Protein AF-A0A7J4JJ95-F1 (afdb_monomer)

pLDDT: mean 72.57, std 22.37, range [28.38, 97.62]

Secondary structure (DSSP, 8-state):
--HHHHHHHHHHHHHHHTT--HHHHHHHHHHTT--HHHHHHHHHHHTTPPP---PPP--PPPPPPPP-----------------------------PPPPPP----------S-----------------------------SHHHHHHHHHHHHHHHHHHHHHHHHHHHHHHHHHHHHHHHHHHHHHHHHHHHHHHHHHHHHHHHHHHHHHHHHHHHHHHHHHHHHHHHHHHHHHHHHHHHHHHHHHHHHHHHHHHHHHHHHHHHHHHHHHHHHHHHHHHHHHHHHHHHHHHHHHHHHHHHHHHHHHHHHHHHHHHHHHHHHHHHHHHHHHHHHHHHHHHHHHHHHHHHHHHHHHHHHHHHHHHHHHHHHHHHHHHHHHHHHHHHHHHHHHHHHHHHHHHHHHHHHHTT--

Solvent-accessible surface area (backbone atoms only — not comparable to full-atom values): 24490 Å² total; per-residue (Å²): 133,58,70,66,59,57,53,51,36,54,51,45,33,54,46,54,76,71,70,56,54,72,67,58,56,39,52,54,38,42,78,72,74,40,51,74,68,58,38,52,48,41,50,39,45,43,73,71,41,80,72,79,73,81,77,78,80,76,86,76,82,85,76,82,84,80,87,78,89,82,80,88,81,84,91,76,91,74,87,85,77,86,81,88,87,86,83,78,93,74,86,80,83,80,87,77,76,86,79,85,80,86,77,95,74,78,90,77,82,92,83,86,81,89,89,83,87,85,80,86,80,83,81,83,82,84,81,90,78,87,83,84,88,78,89,77,87,87,82,85,89,69,74,64,64,55,50,55,51,52,52,49,53,52,49,50,51,52,48,51,49,49,53,48,53,48,53,53,49,51,51,51,50,52,50,50,52,52,50,49,51,49,54,50,50,51,51,51,50,52,49,51,51,50,52,50,49,50,51,52,52,50,53,51,50,51,51,54,50,52,50,50,53,53,48,51,52,50,54,51,50,52,50,50,51,50,53,52,48,53,53,49,51,51,50,51,52,51,52,51,52,52,49,54,51,52,52,50,52,53,52,52,50,54,52,52,51,50,53,50,52,51,50,50,51,50,48,52,54,48,52,50,52,50,48,53,52,47,52,52,52,49,51,55,48,51,54,51,50,51,52,50,48,54,52,48,50,53,49,50,52,52,47,53,51,49,51,47,52,50,52,51,48,51,52,49,52,49,49,52,52,48,51,51,51,50,51,49,49,49,52,50,48,49,49,51,49,52,49,50,48,51,54,47,52,49,50,50,51,50,51,52,48,51,54,51,50,50,55,51,48,55,50,50,53,51,53,50,50,54,50,53,53,51,53,52,53,53,55,51,54,52,54,56,53,52,54,54,52,55,52,58,54,49,58,54,47,55,55,51,54,54,56,53,55,58,57,64,72,74,76,123

Radius of gyration: 108.71 Å; Cα contacts (8 Å, |Δi|>4): 52; chains: 1; bounding box: 197×114×321 Å

Organism: NCBI:txid3101447

Structure (mmCIF, N/CA/C/O backbone):
data_AF-A0A7J4JJ95-F1
#
_entry.id   AF-A0A7J4JJ95-F1
#
loop_
_atom_site.group_PDB
_atom_site.id
_atom_site.type_symbol
_atom_site.label_atom_id
_atom_site.label_alt_id
_atom_site.label_comp_id
_atom_site.label_asym_id
_atom_site.label_entity_id
_atom_site.label_seq_id
_atom_site.pdbx_PDB_ins_code
_atom_site.Cartn_x
_atom_site.Cartn_y
_atom_site.Cartn_z
_atom_site.occupancy
_atom_site.B_iso_or_equiv
_atom_site.auth_seq_id
_atom_site.auth_comp_id
_atom_site.auth_asym_id
_atom_site.auth_atom_id
_atom_site.pdbx_PDB_model_num
ATOM 1 N N . MET A 1 1 ? -57.901 -0.994 52.476 1.00 45.62 1 MET A N 1
ATOM 2 C CA . MET A 1 1 ? -58.375 -0.900 53.872 1.00 45.62 1 MET A CA 1
ATOM 3 C C . MET A 1 1 ? -57.198 -1.285 54.744 1.00 45.62 1 MET A C 1
ATOM 5 O O . MET A 1 1 ? -56.880 -2.464 54.835 1.00 45.62 1 MET A O 1
ATOM 9 N N . ASP A 1 2 ? -56.465 -0.287 55.227 1.00 52.44 2 ASP A N 1
ATOM 10 C CA . ASP A 1 2 ? -55.135 -0.470 55.806 1.00 52.44 2 ASP A CA 1
ATOM 11 C C . ASP A 1 2 ? -55.194 -1.348 57.055 1.00 52.44 2 ASP A C 1
ATOM 13 O O . ASP A 1 2 ? -55.915 -1.044 58.006 1.00 52.44 2 ASP A O 1
ATOM 17 N N . SER A 1 3 ? -54.403 -2.422 57.078 1.00 59.81 3 SER A N 1
ATOM 18 C CA . SER A 1 3 ? -54.246 -3.304 58.243 1.00 59.81 3 SER A CA 1
ATOM 19 C C . SER A 1 3 ? -53.938 -2.511 59.519 1.00 59.81 3 SER A C 1
ATOM 21 O O . SER A 1 3 ? -54.444 -2.833 60.591 1.00 59.81 3 SER A O 1
ATOM 23 N N . LYS A 1 4 ? -53.205 -1.398 59.385 1.00 65.69 4 LYS A N 1
ATOM 24 C CA . LYS A 1 4 ? -52.922 -0.436 60.458 1.00 65.69 4 LYS A CA 1
ATOM 25 C C . LYS A 1 4 ? -54.185 0.227 61.024 1.00 65.69 4 LYS A C 1
ATOM 27 O O . LYS A 1 4 ? -54.322 0.302 62.239 1.00 65.69 4 LYS A O 1
ATOM 32 N N . HIS A 1 5 ? -55.120 0.661 60.177 1.00 74.12 5 HIS A N 1
ATOM 33 C CA . HIS A 1 5 ? -56.368 1.297 60.616 1.00 74.12 5 HIS A CA 1
ATOM 34 C C . HIS A 1 5 ? -57.268 0.310 61.367 1.00 74.12 5 HIS A C 1
ATOM 36 O O . HIS A 1 5 ? -57.819 0.642 62.412 1.00 74.12 5 HIS A O 1
ATOM 42 N N . ALA A 1 6 ? -57.368 -0.930 60.879 1.00 74.75 6 ALA A N 1
ATOM 43 C CA . ALA A 1 6 ? -58.152 -1.977 61.534 1.00 74.75 6 ALA A CA 1
ATOM 44 C C . ALA A 1 6 ? -57.595 -2.345 62.923 1.00 74.75 6 ALA A C 1
ATOM 46 O O . ALA A 1 6 ? -58.360 -2.483 63.877 1.00 74.75 6 ALA A O 1
ATOM 47 N N . ILE A 1 7 ? -56.267 -2.442 63.055 1.00 74.62 7 ILE A N 1
ATOM 48 C CA . ILE A 1 7 ? -55.591 -2.738 64.329 1.00 74.62 7 ILE A CA 1
ATOM 49 C C . ILE A 1 7 ? -55.740 -1.576 65.319 1.00 74.62 7 ILE A C 1
ATOM 51 O O . ILE A 1 7 ? -56.001 -1.801 66.505 1.00 74.62 7 ILE A O 1
ATOM 55 N N . LEU A 1 8 ? -55.611 -0.333 64.843 1.00 75.62 8 LEU A N 1
ATOM 56 C CA . LEU A 1 8 ? -55.828 0.861 65.660 1.00 75.62 8 LEU A CA 1
ATOM 57 C C . LEU A 1 8 ? -57.277 0.935 66.152 1.00 75.62 8 LEU A C 1
ATOM 59 O O . LEU A 1 8 ? -57.501 1.134 67.342 1.00 75.62 8 LEU A O 1
ATOM 63 N N . LEU A 1 9 ? -58.256 0.693 65.278 1.00 80.88 9 LEU A N 1
ATOM 64 C CA . LEU A 1 9 ? -59.673 0.719 65.635 1.00 80.88 9 LEU A CA 1
ATOM 65 C C . LEU A 1 9 ? -60.038 -0.361 66.668 1.00 80.88 9 LEU A C 1
ATOM 67 O O . LEU A 1 9 ? -60.757 -0.072 67.622 1.00 80.88 9 LEU A O 1
ATOM 71 N N . ASP A 1 10 ? -59.531 -1.589 66.520 1.00 80.44 10 ASP A N 1
ATOM 72 C CA . ASP A 1 10 ? -59.764 -2.672 67.491 1.00 80.44 10 ASP A CA 1
ATOM 73 C C . ASP A 1 10 ? -59.097 -2.380 68.849 1.00 80.44 10 ASP A C 1
ATOM 75 O O . ASP A 1 10 ? -59.676 -2.618 69.911 1.00 80.44 10 ASP A O 1
ATOM 79 N N . SER A 1 11 ? -57.906 -1.773 68.829 1.00 76.31 11 SER A N 1
ATOM 80 C CA . SER A 1 11 ? -57.210 -1.332 70.045 1.00 76.31 11 SER A CA 1
ATOM 81 C C . SER A 1 11 ? -57.987 -0.226 70.763 1.00 76.31 11 SER A C 1
ATOM 83 O O . SER A 1 11 ? -58.219 -0.319 71.967 1.00 76.31 11 SER A O 1
ATOM 85 N N . VAL A 1 12 ? -58.474 0.781 70.032 1.00 80.12 12 VAL A N 1
ATOM 86 C CA . VAL A 1 12 ? -59.281 1.873 70.597 1.00 80.12 12 VAL A CA 1
ATOM 87 C C . VAL A 1 12 ? -60.612 1.351 71.150 1.00 80.12 12 VAL A C 1
ATOM 89 O O . VAL A 1 12 ? -60.996 1.737 72.253 1.00 80.12 12 VAL A O 1
ATOM 92 N N . LYS A 1 13 ? -61.280 0.406 70.473 1.00 81.75 13 LYS A N 1
ATOM 93 C CA . LYS A 1 13 ? -62.499 -0.254 70.986 1.00 81.75 13 LYS A CA 1
ATOM 94 C C . LYS A 1 13 ? -62.265 -0.967 72.319 1.00 81.75 13 LYS A C 1
ATOM 96 O O . LYS A 1 13 ? -63.083 -0.839 73.229 1.00 81.75 13 LYS A O 1
ATOM 101 N N . LYS A 1 14 ? -61.134 -1.665 72.468 1.00 78.38 14 LYS A N 1
ATOM 102 C CA . LYS A 1 14 ? -60.748 -2.317 73.732 1.00 78.38 14 LYS A CA 1
ATOM 103 C C . LYS A 1 14 ? -60.475 -1.302 74.844 1.00 78.38 14 LYS A C 1
ATOM 105 O O . LYS A 1 14 ? -60.932 -1.507 75.964 1.00 78.38 14 LYS A O 1
ATOM 110 N N . LEU A 1 15 ? -59.797 -0.191 74.542 1.00 75.81 15 LEU A N 1
ATOM 111 C CA . LEU A 1 15 ? -59.531 0.877 75.519 1.00 75.81 15 LEU A CA 1
ATOM 112 C C . LEU A 1 15 ? -60.822 1.564 75.992 1.00 75.81 15 LEU A C 1
ATOM 114 O O . LEU A 1 15 ? -60.985 1.817 77.186 1.00 75.81 15 LEU A O 1
ATOM 118 N N . VAL A 1 16 ? -61.771 1.790 75.079 1.00 80.25 16 VAL A N 1
ATOM 119 C CA . VAL A 1 16 ? -63.101 2.325 75.404 1.00 80.25 16 VAL A CA 1
ATOM 120 C C . VAL A 1 16 ? -63.902 1.343 76.268 1.00 80.25 16 VAL A C 1
ATOM 122 O O . VAL A 1 16 ? -64.511 1.760 77.252 1.00 80.25 16 VAL A O 1
ATOM 125 N N . GLY A 1 17 ? -63.871 0.041 75.958 1.00 73.81 17 GLY A N 1
ATOM 126 C CA . GLY A 1 17 ? -64.569 -0.997 76.731 1.00 73.81 17 GLY A CA 1
ATOM 127 C C . GLY A 1 17 ? -64.075 -1.157 78.175 1.00 73.81 17 GLY A C 1
ATOM 128 O O . GLY A 1 17 ? -64.812 -1.650 79.026 1.00 73.81 17 GLY A O 1
ATOM 129 N N . LEU A 1 18 ? -62.855 -0.701 78.472 1.00 72.00 18 LEU A N 1
ATOM 130 C CA . LEU A 1 18 ? -62.257 -0.718 79.810 1.00 72.00 18 LEU A CA 1
ATOM 131 C C . LEU A 1 18 ? -62.520 0.568 80.619 1.00 72.00 18 LEU A C 1
ATOM 133 O O . LEU A 1 18 ? -62.057 0.676 81.756 1.00 72.00 18 LEU A O 1
ATOM 137 N N . GLY A 1 19 ? -63.253 1.539 80.063 1.00 67.81 19 GLY A N 1
ATOM 138 C CA . GLY A 1 19 ? -63.616 2.780 80.755 1.00 67.81 19 GLY A CA 1
ATOM 139 C C . GLY A 1 19 ? -62.450 3.754 80.956 1.00 67.81 19 GLY A C 1
ATOM 140 O O . GLY A 1 19 ? -62.417 4.460 81.961 1.00 67.81 19 GLY A O 1
ATOM 141 N N . ILE A 1 20 ? -61.469 3.758 80.048 1.00 77.25 20 ILE A N 1
ATOM 142 C CA . ILE A 1 20 ? -60.386 4.758 80.013 1.00 77.25 20 ILE A CA 1
ATOM 143 C C . ILE A 1 20 ? -60.947 6.078 79.470 1.00 77.25 20 ILE A C 1
ATOM 145 O O . ILE A 1 20 ? -61.820 6.067 78.598 1.00 77.25 20 ILE A O 1
ATOM 149 N N . SER A 1 21 ? -60.468 7.213 79.986 1.00 80.62 21 SER A N 1
ATOM 150 C CA . SER A 1 21 ? -60.955 8.522 79.548 1.00 80.62 21 SER A CA 1
ATOM 151 C C . SER A 1 21 ? -60.531 8.838 78.108 1.00 80.62 21 SER A C 1
ATOM 153 O O . SER A 1 21 ? -59.442 8.476 77.660 1.00 80.62 21 SER A O 1
ATOM 155 N N . ASP A 1 22 ? -61.375 9.568 77.377 1.00 77.88 22 ASP A N 1
ATOM 156 C CA . ASP A 1 22 ? -61.102 9.934 75.979 1.00 77.88 22 ASP A CA 1
ATOM 157 C C . ASP A 1 22 ? -59.799 10.736 75.845 1.00 77.88 22 ASP A C 1
ATOM 159 O O . ASP A 1 22 ? -59.072 10.592 74.866 1.00 77.88 22 ASP A O 1
ATOM 163 N N . GLN A 1 23 ? -59.464 11.533 76.863 1.00 80.56 23 GLN A N 1
ATOM 164 C CA . GLN A 1 23 ? -58.230 12.317 76.915 1.00 80.56 23 GLN A CA 1
ATOM 165 C C . GLN A 1 23 ? -56.983 11.431 77.039 1.00 80.56 23 GLN A C 1
ATOM 167 O O . GLN A 1 23 ? -55.992 11.679 76.353 1.00 80.56 23 GLN A O 1
ATOM 172 N N . GLU A 1 24 ? -57.034 10.371 77.848 1.00 76.56 24 GLU A N 1
ATOM 173 C CA . GLU A 1 24 ? -55.931 9.410 77.981 1.00 76.56 24 GLU A CA 1
ATOM 174 C C . GLU A 1 24 ? -55.761 8.567 76.715 1.00 76.56 24 GLU A C 1
ATOM 176 O O . GLU A 1 24 ? -54.634 8.308 76.295 1.00 76.56 24 GLU A O 1
ATOM 181 N N . ILE A 1 25 ? -56.859 8.182 76.055 1.00 79.88 25 ILE A N 1
ATOM 182 C CA . ILE A 1 25 ? -56.782 7.440 74.789 1.00 79.88 25 ILE A CA 1
ATOM 183 C C . ILE A 1 25 ? -56.156 8.316 73.693 1.00 79.88 25 ILE A C 1
ATOM 185 O O . ILE A 1 25 ? -55.256 7.856 72.990 1.00 79.88 25 ILE A O 1
ATOM 189 N N . VAL A 1 26 ? -56.552 9.591 73.581 1.00 82.69 26 VAL A N 1
ATOM 190 C CA . VAL A 1 26 ? -55.940 10.542 72.633 1.00 82.69 26 VAL A CA 1
ATOM 191 C C . VAL A 1 26 ? -54.463 10.789 72.955 1.00 82.69 26 VAL A C 1
ATOM 193 O O . VAL A 1 26 ? -53.635 10.779 72.043 1.00 82.69 26 VAL A O 1
ATOM 196 N N . ALA A 1 27 ? -54.104 10.972 74.230 1.00 81.19 27 ALA A N 1
ATOM 197 C CA . ALA A 1 27 ? -52.715 11.171 74.642 1.00 81.19 27 ALA A CA 1
ATOM 198 C C . ALA A 1 27 ? -51.834 9.955 74.302 1.00 81.19 27 ALA A C 1
ATOM 200 O O . ALA A 1 27 ? -50.730 10.121 73.783 1.00 81.19 27 ALA A O 1
ATOM 201 N N . ASN A 1 28 ? -52.345 8.740 74.512 1.00 78.50 28 ASN A N 1
ATOM 202 C CA . ASN A 1 28 ? -51.647 7.501 74.170 1.00 78.50 28 ASN A CA 1
ATOM 203 C C . ASN A 1 28 ? -51.480 7.328 72.656 1.00 78.50 28 ASN A C 1
ATOM 205 O O . ASN A 1 28 ? -50.401 6.962 72.198 1.00 78.50 28 ASN A O 1
ATOM 209 N N . LEU A 1 29 ? -52.504 7.639 71.860 1.00 80.75 29 LEU A N 1
ATOM 210 C CA . LEU A 1 29 ? -52.406 7.597 70.397 1.00 80.75 29 LEU A CA 1
ATOM 211 C C . LEU A 1 29 ? -51.416 8.644 69.858 1.00 80.75 29 LEU A C 1
ATOM 213 O O . LEU A 1 29 ? -50.657 8.356 68.931 1.00 80.75 29 LEU A O 1
ATOM 217 N N . ARG A 1 30 ? -51.347 9.823 70.490 1.00 83.75 30 ARG A N 1
ATOM 218 C CA . ARG A 1 30 ? -50.373 10.873 70.158 1.00 83.75 30 ARG A CA 1
ATOM 219 C C . ARG A 1 30 ? -48.932 10.453 70.450 1.00 83.75 30 ARG A C 1
ATOM 221 O O . ARG A 1 30 ? -48.050 10.757 69.653 1.00 83.75 30 ARG A O 1
ATOM 228 N N . GLN A 1 31 ? -48.685 9.719 71.539 1.00 76.88 31 GLN A N 1
ATOM 229 C CA . GLN A 1 31 ? -47.360 9.148 71.836 1.00 76.88 31 GLN A CA 1
ATOM 230 C C . GLN A 1 31 ? -46.896 8.145 70.768 1.00 76.88 31 GLN A C 1
ATOM 232 O O . GLN A 1 31 ? -45.697 7.940 70.595 1.00 76.88 31 GLN A O 1
ATOM 237 N N . VAL A 1 32 ? -47.833 7.561 70.015 1.00 73.62 32 VAL A N 1
ATOM 238 C CA . VAL A 1 32 ? -47.560 6.646 68.896 1.00 73.62 32 VAL A CA 1
ATOM 239 C C . VAL A 1 32 ? -47.651 7.371 67.536 1.00 73.62 32 VAL A C 1
ATOM 241 O O . VAL A 1 32 ? -47.793 6.742 66.491 1.00 73.62 32 VAL A O 1
ATOM 244 N N . ASN A 1 33 ? -47.510 8.705 67.524 1.00 77.25 33 ASN A N 1
ATOM 245 C CA . ASN A 1 33 ? -47.505 9.564 66.330 1.00 77.25 33 ASN A CA 1
ATOM 246 C C . ASN A 1 33 ? -48.818 9.594 65.517 1.00 77.25 33 ASN A C 1
ATOM 248 O O . ASN A 1 33 ? -48.809 9.960 64.341 1.00 77.25 33 ASN A O 1
ATOM 252 N N . VAL A 1 34 ? -49.961 9.261 66.122 1.00 79.31 34 VAL A N 1
ATOM 253 C CA . VAL A 1 34 ? -51.279 9.501 65.509 1.00 79.31 34 VAL A CA 1
ATOM 254 C C . VAL A 1 34 ? -51.697 10.949 65.778 1.00 79.31 34 VAL A C 1
ATOM 256 O O . VAL A 1 34 ? -51.574 11.438 66.903 1.00 79.31 34 VAL A O 1
ATOM 259 N N . SER A 1 35 ? -52.178 11.652 64.747 1.00 81.94 35 SER A N 1
ATOM 260 C CA . SER A 1 35 ? -52.624 13.042 64.887 1.00 81.94 35 SER A CA 1
ATOM 261 C C . SER A 1 35 ? -53.819 13.140 65.846 1.00 81.94 35 SER A C 1
ATOM 263 O O . SER A 1 35 ? -54.626 12.217 65.953 1.00 81.94 35 SER A O 1
ATOM 265 N N . GLU A 1 36 ? -53.963 14.264 66.552 1.00 79.50 36 GLU A N 1
ATOM 266 C CA . GLU A 1 36 ? -55.062 14.443 67.513 1.00 79.50 36 GLU A CA 1
ATOM 267 C C . GLU A 1 36 ? -56.444 14.374 66.835 1.00 79.50 36 GLU A C 1
ATOM 269 O O . GLU A 1 36 ? -57.412 13.888 67.422 1.00 79.50 36 GLU A O 1
ATOM 274 N N . GLN A 1 37 ? -56.524 14.809 65.575 1.00 80.94 37 GLN A N 1
ATOM 275 C CA . GLN A 1 37 ? -57.734 14.738 64.757 1.00 80.94 37 GLN A CA 1
ATOM 276 C C . GLN A 1 37 ? -58.072 13.291 64.373 1.00 80.94 37 GLN A C 1
ATOM 278 O O . GLN A 1 37 ? -59.213 12.867 64.561 1.00 80.94 37 GLN A O 1
ATOM 283 N N . ASP A 1 38 ? -57.087 12.508 63.922 1.00 76.69 38 ASP A N 1
ATOM 284 C CA . ASP A 1 38 ? -57.299 11.097 63.575 1.00 76.69 38 ASP A CA 1
ATOM 285 C C . ASP A 1 38 ? -57.587 10.243 64.824 1.00 76.69 38 ASP A C 1
ATOM 287 O O . ASP A 1 38 ? -58.424 9.345 64.783 1.00 76.69 38 ASP A O 1
ATOM 291 N N . ALA A 1 39 ? -56.970 10.556 65.968 1.00 79.44 39 ALA A N 1
ATOM 292 C CA . ALA A 1 39 ? -57.237 9.888 67.242 1.00 79.44 39 ALA A CA 1
ATOM 293 C C . ALA A 1 39 ? -58.686 10.097 67.719 1.00 79.44 39 ALA A C 1
ATOM 295 O O . ALA A 1 39 ? -59.337 9.153 68.175 1.00 79.44 39 ALA A O 1
ATOM 296 N N . ARG A 1 40 ? -59.221 11.319 67.575 1.00 80.88 40 ARG A N 1
ATOM 297 C CA . ARG A 1 40 ? -60.630 11.628 67.879 1.00 80.88 40 ARG A CA 1
ATOM 298 C C . ARG A 1 40 ? -61.592 10.974 66.884 1.00 80.88 40 ARG A C 1
ATOM 300 O O . ARG A 1 40 ? -62.650 10.505 67.299 1.00 80.88 40 ARG A O 1
ATOM 307 N N . ALA A 1 41 ? -61.221 10.895 65.605 1.00 78.88 41 ALA A N 1
ATOM 308 C CA . ALA A 1 41 ? -62.008 10.194 64.590 1.00 78.88 41 ALA A CA 1
ATOM 309 C C . ALA A 1 41 ? -62.106 8.685 64.889 1.00 78.88 41 ALA A C 1
ATOM 311 O O . ALA A 1 41 ? -63.205 8.133 64.900 1.00 78.88 41 ALA A O 1
ATOM 312 N N . LEU A 1 42 ? -60.986 8.046 65.245 1.00 79.50 42 LEU A N 1
ATOM 313 C CA . LEU A 1 42 ? -60.940 6.634 65.644 1.00 79.50 42 LEU A CA 1
ATOM 314 C C . LEU A 1 42 ? -61.738 6.355 66.927 1.00 79.50 42 LEU A C 1
ATOM 316 O O . LEU A 1 42 ? -62.366 5.305 67.041 1.00 79.50 42 LEU A O 1
ATOM 320 N N . LEU A 1 43 ? -61.755 7.287 67.886 1.00 81.00 43 LEU A N 1
ATOM 321 C CA . LEU A 1 43 ? -62.576 7.193 69.100 1.00 81.00 43 LEU A CA 1
ATOM 322 C C . LEU A 1 43 ? -64.079 7.267 68.810 1.00 81.00 43 LEU A C 1
ATOM 324 O O . LEU A 1 43 ? -64.856 6.493 69.376 1.00 81.00 43 LEU A O 1
ATOM 328 N N . ALA A 1 44 ? -64.487 8.175 67.920 1.00 79.88 44 ALA A N 1
ATOM 329 C CA . ALA A 1 44 ? -65.875 8.292 67.485 1.00 79.88 44 ALA A CA 1
ATOM 330 C C . ALA A 1 44 ? -66.334 7.020 66.752 1.00 79.88 44 ALA A C 1
ATOM 332 O O . ALA A 1 44 ? -67.403 6.484 67.052 1.00 79.88 44 ALA A O 1
ATOM 333 N N . GLU A 1 45 ? -65.487 6.490 65.868 1.00 81.06 45 GLU A N 1
ATOM 334 C CA . GLU A 1 45 ? -65.738 5.249 65.132 1.00 81.06 45 GLU A CA 1
ATOM 335 C C . GLU A 1 45 ? -65.764 4.019 66.061 1.00 81.06 45 GLU A C 1
ATOM 337 O O . GLU A 1 45 ? -66.609 3.131 65.920 1.00 81.06 45 GLU A O 1
ATOM 342 N N . ALA A 1 46 ? -64.898 3.976 67.077 1.00 77.94 46 ALA A N 1
ATOM 343 C CA . ALA A 1 46 ? -64.862 2.902 68.068 1.00 77.94 46 ALA A CA 1
ATOM 344 C C . ALA A 1 46 ? -66.121 2.840 68.951 1.00 77.94 46 ALA A C 1
ATOM 346 O O . ALA A 1 46 ? -66.534 1.748 69.339 1.00 77.94 46 ALA A O 1
ATOM 347 N N . ARG A 1 47 ? -66.761 3.984 69.234 1.00 72.81 47 ARG A N 1
ATOM 348 C CA . ARG A 1 47 ? -68.019 4.080 70.003 1.00 72.81 47 ARG A CA 1
ATOM 349 C C . ARG A 1 47 ? -69.288 3.857 69.175 1.00 72.81 47 ARG A C 1
ATOM 351 O O . ARG A 1 47 ? -70.387 3.991 69.705 1.00 72.81 47 ARG A O 1
ATOM 358 N N . GLY A 1 48 ? -69.153 3.514 67.893 1.00 64.38 48 GLY A N 1
ATOM 359 C CA . GLY A 1 48 ? -70.292 3.327 66.989 1.00 64.38 48 GLY A CA 1
ATOM 360 C C . GLY A 1 48 ? -70.927 4.637 66.515 1.00 64.38 48 GLY A C 1
ATOM 361 O O . GLY A 1 48 ? -72.020 4.617 65.950 1.00 64.38 48 GLY A O 1
ATOM 362 N N . GLY A 1 49 ? -70.260 5.777 66.725 1.00 53.00 49 GLY A N 1
ATOM 363 C CA . GLY A 1 49 ? -70.645 7.040 66.111 1.00 53.00 49 GLY A CA 1
ATOM 364 C C . GLY A 1 49 ? -70.375 7.001 64.607 1.00 53.00 49 GLY A C 1
ATOM 365 O O . GLY A 1 49 ? -69.339 6.503 64.168 1.00 53.00 49 GLY A O 1
ATOM 366 N N . LYS A 1 50 ? -71.310 7.526 63.803 1.00 39.47 50 LYS A N 1
ATOM 367 C CA . LYS A 1 50 ? -71.079 7.764 62.369 1.00 39.47 50 LYS A CA 1
ATOM 368 C C . LYS A 1 50 ? -69.792 8.591 62.213 1.00 39.47 50 LYS A C 1
ATOM 370 O O . LYS A 1 50 ? -69.664 9.587 62.928 1.00 39.47 50 LYS A O 1
ATOM 375 N N . PRO A 1 51 ? -68.869 8.223 61.304 1.00 37.38 51 PRO A N 1
ATOM 376 C CA . PRO A 1 51 ? -67.659 9.001 61.087 1.00 37.38 51 PRO A CA 1
ATOM 377 C C . PRO A 1 51 ? -68.066 10.425 60.707 1.00 37.38 51 PRO A C 1
ATOM 379 O O . PRO A 1 51 ? -68.796 10.629 59.734 1.00 37.38 51 PRO A O 1
ATOM 382 N N . VAL A 1 52 ? -67.633 11.407 61.500 1.00 40.78 52 VAL A N 1
ATOM 383 C CA . VAL A 1 52 ? -67.690 12.807 61.081 1.00 40.78 52 VAL A CA 1
ATOM 384 C C . VAL A 1 52 ? -66.762 12.896 59.879 1.00 40.78 52 VAL A C 1
ATOM 386 O O . VAL A 1 52 ? -65.567 12.618 59.981 1.00 40.78 52 VAL A O 1
ATOM 389 N N . ALA A 1 53 ? -67.366 13.149 58.723 1.00 35.06 53 ALA A N 1
ATOM 390 C CA . ALA A 1 53 ? -66.699 13.186 57.439 1.00 35.06 53 ALA A CA 1
ATOM 391 C C . ALA A 1 53 ? -65.466 14.094 57.507 1.00 35.06 53 ALA A C 1
ATOM 393 O O . ALA A 1 53 ? -65.543 15.229 57.975 1.00 35.06 53 ALA A O 1
ATOM 394 N N . ARG A 1 54 ? -64.334 13.583 57.017 1.00 37.44 54 ARG A N 1
ATOM 395 C CA . ARG A 1 54 ? -63.196 14.416 56.631 1.00 37.44 54 ARG A CA 1
ATOM 396 C C . ARG A 1 54 ? -63.706 15.440 55.617 1.00 37.44 54 ARG A C 1
ATOM 398 O O . ARG A 1 54 ? -64.069 15.057 54.507 1.00 37.44 54 ARG A O 1
ATOM 405 N N . GLU A 1 55 ? -63.731 16.714 55.990 1.00 33.31 55 GLU A N 1
ATOM 406 C CA . GLU A 1 55 ? -63.748 17.789 55.003 1.00 33.31 55 GLU A CA 1
ATOM 407 C C . GLU A 1 55 ? -62.417 17.727 54.237 1.00 33.31 55 GLU A C 1
ATOM 409 O O . GLU A 1 55 ? -61.349 17.771 54.859 1.00 33.31 55 GLU A O 1
ATOM 414 N N . PRO A 1 56 ? -62.434 17.555 52.905 1.00 36.25 56 PRO A N 1
ATOM 415 C CA . PRO A 1 56 ? -61.221 17.628 52.113 1.00 36.25 56 PRO A CA 1
ATOM 416 C C . PRO A 1 56 ? -60.701 19.066 52.151 1.00 36.25 56 PRO A C 1
ATOM 418 O O . PRO A 1 56 ? -61.382 20.004 51.737 1.00 36.25 56 PRO A O 1
ATOM 421 N N . LEU A 1 57 ? -59.476 19.225 52.653 1.00 38.25 57 LEU A N 1
ATOM 422 C CA . LEU A 1 57 ? -58.705 20.452 52.520 1.00 38.25 57 LEU A CA 1
ATOM 423 C C . LEU A 1 57 ? -58.687 20.878 51.050 1.00 38.25 57 LEU A C 1
ATOM 425 O O . LEU A 1 57 ? -58.303 20.119 50.160 1.00 38.25 57 LEU A O 1
ATOM 429 N N . ALA A 1 58 ? -59.152 22.106 50.855 1.00 33.38 58 ALA A N 1
ATOM 430 C CA . ALA A 1 58 ? -59.275 22.810 49.601 1.00 33.38 58 ALA A CA 1
ATOM 431 C C . ALA A 1 58 ? -58.044 22.646 48.701 1.00 33.38 58 ALA A C 1
ATOM 433 O O . ALA A 1 58 ? -56.902 22.873 49.109 1.00 33.38 58 ALA A O 1
ATOM 434 N N . ALA A 1 59 ? -58.322 22.324 47.439 1.00 33.94 59 ALA A N 1
ATOM 435 C CA . ALA A 1 59 ? -57.409 22.520 46.334 1.00 33.94 59 ALA A CA 1
ATOM 436 C C . ALA A 1 59 ? -56.944 23.986 46.316 1.00 33.94 59 ALA A C 1
ATOM 438 O O . ALA A 1 59 ? -57.734 24.904 46.091 1.00 33.94 59 ALA A O 1
ATOM 439 N N . ARG A 1 60 ? -55.651 24.205 46.565 1.00 38.50 60 ARG A N 1
ATOM 440 C CA . ARG A 1 60 ? -54.972 25.434 46.152 1.00 38.50 60 ARG A CA 1
ATOM 441 C C . ARG A 1 60 ? -54.789 25.382 44.629 1.00 38.50 60 ARG A C 1
ATOM 443 O O . ARG A 1 60 ? -54.355 24.342 44.132 1.00 38.50 60 ARG A O 1
ATOM 450 N N . PRO A 1 61 ? -55.112 26.458 43.894 1.00 38.28 61 PRO A N 1
ATOM 451 C CA . PRO A 1 61 ? -54.912 26.502 42.456 1.00 38.28 61 PRO A CA 1
ATOM 452 C C . PRO A 1 61 ? -53.417 26.514 42.120 1.00 38.28 61 PRO A C 1
ATOM 454 O O . PRO A 1 61 ? -52.619 27.205 42.754 1.00 38.28 61 PRO A O 1
ATOM 457 N N . VAL A 1 62 ? -53.083 25.702 41.121 1.00 34.81 62 VAL A N 1
ATOM 458 C CA . VAL A 1 62 ? -51.798 25.624 40.429 1.00 34.81 62 VAL A CA 1
ATOM 459 C C . VAL A 1 62 ? -51.519 26.982 39.787 1.00 34.81 62 VAL A C 1
ATOM 461 O O . VAL A 1 62 ? -52.302 27.442 38.961 1.00 34.81 62 VAL A O 1
ATOM 464 N N . ALA A 1 63 ? -50.426 27.621 40.199 1.00 37.12 63 ALA A N 1
ATOM 465 C CA . ALA A 1 63 ? -49.819 28.715 39.458 1.00 37.12 63 ALA A CA 1
ATOM 466 C C . ALA A 1 63 ? -48.947 28.125 38.339 1.00 37.12 63 ALA A C 1
ATOM 468 O O . ALA A 1 63 ? -48.268 27.116 38.537 1.00 37.12 63 ALA A O 1
ATOM 469 N N . GLU A 1 64 ? -49.042 28.754 37.175 1.00 41.62 64 GLU A N 1
ATOM 470 C CA . GLU A 1 64 ? -48.338 28.477 35.923 1.00 41.62 64 GLU A CA 1
ATOM 471 C C . GLU A 1 64 ? -46.814 28.345 36.113 1.00 41.62 64 GLU A C 1
ATOM 473 O O . GLU A 1 64 ? -46.231 29.100 36.896 1.00 41.62 64 GLU A O 1
ATOM 478 N N . PRO A 1 65 ? -46.130 27.445 35.384 1.00 38.44 65 PRO A N 1
ATOM 479 C CA . PRO A 1 65 ? -44.700 27.576 35.178 1.00 38.44 65 PRO A CA 1
ATOM 480 C C . PRO A 1 65 ? -44.440 28.626 34.092 1.00 38.44 65 PRO A C 1
ATOM 482 O O . PRO A 1 65 ? -44.869 28.473 32.949 1.00 38.44 65 PRO A O 1
ATOM 485 N N . LEU A 1 66 ? -43.731 29.683 34.489 1.00 35.66 66 LEU A N 1
ATOM 486 C CA . LEU A 1 66 ? -43.079 30.639 33.604 1.00 35.66 66 LEU A CA 1
ATOM 487 C C . LEU A 1 66 ? -42.112 29.918 32.657 1.00 35.66 66 LEU A C 1
ATOM 489 O O . LEU A 1 66 ? -41.285 29.112 33.086 1.00 35.66 66 LEU A O 1
ATOM 493 N N . GLU A 1 67 ? -42.230 30.256 31.378 1.00 39.50 67 GLU A N 1
ATOM 494 C CA . GLU A 1 67 ? -41.212 30.062 30.355 1.00 39.50 67 GLU A CA 1
ATOM 495 C C . GLU A 1 67 ? -39.990 30.925 30.711 1.00 39.50 67 GLU A C 1
ATOM 497 O O . GLU A 1 67 ? -40.111 32.140 30.871 1.00 39.50 67 GLU A O 1
ATOM 502 N N . GLU A 1 68 ? -38.819 30.303 30.842 1.00 35.03 68 GLU A N 1
ATOM 503 C CA . GLU A 1 68 ? -37.537 31.002 30.771 1.00 35.03 68 GLU A CA 1
ATOM 504 C C . GLU A 1 68 ? -36.838 30.605 29.470 1.00 35.03 68 GLU A C 1
ATOM 506 O O . GLU A 1 68 ? -36.360 29.482 29.296 1.00 35.03 68 GLU A O 1
ATOM 511 N N . ASP A 1 69 ? -36.820 31.579 28.562 1.00 33.22 69 ASP A N 1
ATOM 512 C CA . ASP A 1 69 ? -35.849 31.741 27.491 1.00 33.22 69 ASP A CA 1
ATOM 513 C C . ASP A 1 69 ? -34.421 31.693 28.051 1.00 33.22 69 ASP A C 1
ATOM 515 O O . ASP A 1 69 ? -34.055 32.491 28.915 1.00 33.22 69 ASP A O 1
ATOM 519 N N . VAL A 1 70 ? -33.574 30.840 27.474 1.00 34.06 70 VAL A N 1
ATOM 520 C CA . VAL A 1 70 ? -32.134 31.112 27.395 1.00 34.06 70 VAL A CA 1
ATOM 521 C C . VAL A 1 70 ? -31.681 30.840 25.968 1.00 34.06 70 VAL A C 1
ATOM 523 O O . VAL A 1 70 ? -31.388 29.715 25.565 1.00 34.06 70 VAL A O 1
ATOM 526 N N . THR A 1 71 ? -31.646 31.920 25.201 1.00 31.81 71 THR A N 1
ATOM 527 C CA . THR A 1 71 ? -30.880 32.064 23.970 1.00 31.81 71 THR A CA 1
ATOM 528 C C . THR A 1 71 ? -29.387 32.224 24.271 1.00 31.81 71 THR A C 1
ATOM 530 O O . THR A 1 71 ? -29.011 32.939 25.194 1.00 31.81 71 THR A O 1
ATOM 533 N N . GLU A 1 72 ? -28.578 31.625 23.394 1.00 34.81 72 GLU A N 1
ATOM 534 C CA . GLU A 1 72 ? -27.239 32.064 22.964 1.00 34.81 72 GLU A CA 1
ATOM 535 C C . GLU A 1 72 ? -26.055 32.012 23.953 1.00 34.81 72 GLU A C 1
ATOM 537 O O . GLU A 1 72 ? -25.892 32.823 24.858 1.00 34.81 72 GLU A O 1
ATOM 542 N N . SER A 1 73 ? -25.097 31.128 23.654 1.00 36.81 73 SER A N 1
ATOM 543 C CA . SER A 1 73 ? -23.713 31.553 23.373 1.00 36.81 73 SER A CA 1
ATOM 544 C C . SER A 1 73 ? -22.907 30.435 22.694 1.00 36.81 73 SER A C 1
ATOM 546 O O . SER A 1 73 ? -22.751 29.331 23.206 1.00 36.81 73 SER A O 1
ATOM 548 N N . GLU A 1 74 ? -22.495 30.743 21.462 1.00 34.44 74 GLU A N 1
ATOM 549 C CA . GLU A 1 74 ? -21.176 30.528 20.843 1.00 34.44 74 GLU A CA 1
ATOM 550 C C . GLU A 1 74 ? -20.236 29.530 21.563 1.00 34.44 74 GLU A C 1
ATOM 552 O O . GLU A 1 74 ? -19.850 29.709 22.709 1.00 34.44 74 GLU A O 1
ATOM 557 N N . GLY A 1 75 ? -19.772 28.446 20.942 1.00 33.16 75 GLY A N 1
ATOM 558 C CA . GLY A 1 75 ? -19.130 28.468 19.632 1.00 33.16 75 GLY A CA 1
ATOM 559 C C . GLY A 1 75 ? -17.686 28.972 19.724 1.00 33.16 75 GLY A C 1
ATOM 560 O O . GLY A 1 75 ? -17.337 29.906 19.015 1.00 33.16 75 GLY A O 1
ATOM 561 N N . VAL A 1 76 ? -16.841 28.371 20.573 1.00 33.88 76 VAL A N 1
ATOM 562 C CA . VAL A 1 76 ? -15.388 28.615 20.552 1.00 33.88 76 VAL A CA 1
ATOM 563 C C . VAL A 1 76 ? -14.635 27.308 20.326 1.00 33.88 76 VAL A C 1
ATOM 565 O O . VAL A 1 76 ? -14.607 26.401 21.155 1.00 33.88 76 VAL A O 1
ATOM 568 N N . PHE A 1 77 ? -14.046 27.256 19.136 1.00 33.56 77 PHE A N 1
ATOM 569 C CA . PHE A 1 77 ? -13.029 26.329 18.667 1.00 33.56 77 PHE A CA 1
ATOM 570 C C . PHE A 1 77 ? -11.811 26.385 19.604 1.00 33.56 77 PHE A C 1
ATOM 572 O O . PHE A 1 77 ? -11.202 27.442 19.759 1.00 33.56 77 PHE A O 1
ATOM 579 N N . GLY A 1 78 ? -11.452 25.258 20.216 1.00 33.09 78 GLY A N 1
ATOM 580 C CA . GLY A 1 78 ? -10.210 25.092 20.970 1.00 33.09 78 GLY A CA 1
ATOM 581 C C . GLY A 1 78 ? -9.394 23.958 20.365 1.00 33.09 78 GLY A C 1
ATOM 582 O O . GLY A 1 78 ? -9.764 22.794 20.501 1.00 33.09 78 GLY A O 1
ATOM 583 N N . GLU A 1 79 ? -8.319 24.317 19.665 1.00 36.00 79 GLU A N 1
ATOM 584 C CA . GLU A 1 79 ? -7.273 23.425 19.158 1.00 36.00 79 GLU A CA 1
ATOM 585 C C . GLU A 1 79 ? -6.768 22.466 20.245 1.00 36.00 79 GLU A C 1
ATOM 587 O O . GLU A 1 79 ? -6.262 22.893 21.282 1.00 36.00 79 GLU A O 1
ATOM 592 N N . VAL A 1 80 ? -6.834 21.160 19.978 1.00 33.34 80 VAL A N 1
ATOM 593 C CA . VAL A 1 80 ? -6.087 20.155 20.740 1.00 33.34 80 VAL A CA 1
ATOM 594 C C . VAL A 1 80 ? -4.774 19.913 20.006 1.00 33.34 80 VAL A C 1
ATOM 596 O O . VAL A 1 80 ? -4.704 19.152 19.040 1.00 33.34 80 VAL A O 1
ATOM 599 N N . ALA A 1 81 ? -3.738 20.617 20.460 1.00 32.19 81 ALA A N 1
ATOM 600 C CA . ALA A 1 81 ? -2.351 20.305 20.164 1.00 32.19 81 ALA A CA 1
ATOM 601 C C . ALA A 1 81 ? -1.940 19.024 20.905 1.00 32.19 81 ALA A C 1
ATOM 603 O O . ALA A 1 81 ? -2.355 18.772 22.036 1.00 32.19 81 ALA A O 1
ATOM 604 N N . GLY A 1 82 ? -1.144 18.207 20.219 1.00 31.80 82 GLY A N 1
ATOM 605 C CA . GLY A 1 82 ? -0.675 16.916 20.695 1.00 31.80 82 GLY A CA 1
ATOM 606 C C . GLY A 1 82 ? 0.283 16.989 21.881 1.00 31.80 82 GLY A C 1
ATOM 607 O O . GLY A 1 82 ? 0.899 18.011 22.172 1.00 31.80 82 GLY A O 1
ATOM 608 N N . GLY A 1 83 ? 0.428 15.838 22.522 1.00 29.34 83 GLY A N 1
ATOM 609 C CA . GLY A 1 83 ? 1.390 15.595 23.584 1.00 29.34 83 GLY A CA 1
ATOM 610 C C . GLY A 1 83 ? 1.168 14.198 24.132 1.00 29.34 83 GLY A C 1
ATOM 611 O O . GLY A 1 83 ? 0.428 14.020 25.091 1.00 29.34 83 GLY A O 1
ATOM 612 N N . TRP A 1 84 ? 1.737 13.207 23.449 1.00 34.09 84 TRP A N 1
ATOM 613 C CA . TRP A 1 84 ? 1.951 11.884 24.019 1.00 34.09 84 TRP A CA 1
ATOM 614 C C . TRP A 1 84 ? 3.179 11.938 24.932 1.00 34.09 84 TRP A C 1
ATOM 616 O O . TRP A 1 84 ? 4.124 12.661 24.628 1.00 34.09 84 TRP A O 1
ATOM 626 N N . GLU A 1 85 ? 3.130 11.090 25.957 1.00 30.11 85 GLU A N 1
ATOM 627 C CA . GLU A 1 85 ? 4.233 10.455 26.694 1.00 30.11 85 GLU A CA 1
ATOM 628 C C . GLU A 1 85 ? 4.350 10.761 28.198 1.00 30.11 85 GLU A C 1
ATOM 630 O O . GLU A 1 85 ? 4.467 11.896 28.654 1.00 30.11 85 GLU A O 1
ATOM 635 N N . ASP A 1 86 ? 4.375 9.627 28.907 1.00 37.56 86 ASP A N 1
ATOM 636 C CA . ASP A 1 86 ? 4.934 9.334 30.221 1.00 37.56 86 ASP A CA 1
ATOM 637 C C . ASP A 1 86 ? 4.188 9.776 31.485 1.00 37.56 86 ASP A C 1
ATOM 639 O O . ASP A 1 86 ? 4.622 10.654 32.227 1.00 37.56 86 ASP A O 1
ATOM 643 N N . GLU A 1 87 ? 3.169 8.987 31.851 1.00 33.47 87 GLU A N 1
ATOM 644 C CA . GLU A 1 87 ? 2.855 8.741 33.262 1.00 33.47 87 GLU A CA 1
ATOM 645 C C . GLU A 1 87 ? 3.221 7.306 33.659 1.00 33.47 87 GLU A C 1
ATOM 647 O O . GLU A 1 87 ? 2.672 6.312 33.180 1.00 33.47 87 GLU A O 1
ATOM 652 N N . LYS A 1 88 ? 4.217 7.245 34.546 1.00 36.72 88 LYS A N 1
ATOM 653 C CA . LYS A 1 88 ? 4.706 6.071 35.260 1.00 36.72 88 LYS A CA 1
ATOM 654 C C . LYS A 1 88 ? 3.588 5.421 36.070 1.00 36.72 88 LYS A C 1
ATOM 656 O O . LYS A 1 88 ? 2.876 6.092 36.811 1.00 36.72 88 LYS A O 1
ATOM 661 N N . GLU A 1 89 ? 3.539 4.095 36.004 1.00 42.50 89 GLU A N 1
ATOM 662 C CA . GLU A 1 89 ? 2.887 3.250 36.999 1.00 42.50 89 GLU A CA 1
ATOM 663 C C . GLU A 1 89 ? 3.449 3.557 38.395 1.00 42.50 89 GLU A C 1
ATOM 665 O O . GLU A 1 89 ? 4.594 3.227 38.709 1.00 42.50 89 GLU A O 1
ATOM 670 N N . GLU A 1 90 ? 2.628 4.153 39.253 1.00 35.38 90 GLU A N 1
ATOM 671 C CA . GLU A 1 90 ? 2.849 4.157 40.693 1.00 35.38 90 GLU A CA 1
ATOM 672 C C . GLU A 1 90 ? 1.566 3.659 41.363 1.00 35.38 90 GLU A C 1
ATOM 674 O O . GLU A 1 90 ? 0.530 4.322 41.383 1.00 35.38 90 GLU A O 1
ATOM 679 N N . ALA A 1 91 ? 1.617 2.418 41.841 1.00 42.97 91 ALA A N 1
ATOM 680 C CA . ALA A 1 91 ? 0.547 1.789 42.593 1.00 42.97 91 ALA A CA 1
ATOM 681 C C . ALA A 1 91 ? 0.431 2.420 43.990 1.00 42.97 91 ALA A C 1
ATOM 683 O O . ALA A 1 91 ? 1.429 2.455 44.714 1.00 42.97 91 ALA A O 1
ATOM 684 N N . PRO A 1 92 ? -0.773 2.797 44.450 1.00 39.25 92 PRO A N 1
ATOM 685 C CA . PRO A 1 92 ? -1.023 2.956 45.870 1.00 39.25 92 PRO A CA 1
ATOM 686 C C . PRO A 1 92 ? -1.836 1.766 46.393 1.00 39.25 92 PRO A C 1
ATOM 688 O O . PRO A 1 92 ? -3.029 1.629 46.123 1.00 39.25 92 PRO A O 1
ATOM 691 N N . GLU A 1 93 ? -1.197 0.916 47.200 1.00 43.72 93 GLU A N 1
ATOM 692 C CA . GLU A 1 93 ? -1.902 0.104 48.195 1.00 43.72 93 GLU A CA 1
ATOM 693 C C . GLU A 1 93 ? -2.570 1.032 49.228 1.00 43.72 93 GLU A C 1
ATOM 695 O O . GLU A 1 93 ? -1.873 1.840 49.850 1.00 43.72 93 GLU A O 1
ATOM 700 N N . PRO A 1 94 ? -3.863 0.865 49.556 1.00 43.22 94 PRO A N 1
ATOM 701 C CA . PRO A 1 94 ? -4.383 1.331 50.826 1.00 43.22 94 PRO A CA 1
ATOM 702 C C . PRO A 1 94 ? -4.444 0.163 51.816 1.00 43.22 94 PRO A C 1
ATOM 704 O O . PRO A 1 94 ? -5.356 -0.664 51.807 1.00 43.22 94 PRO A O 1
ATOM 707 N N . LYS A 1 95 ? -3.476 0.138 52.738 1.00 41.97 95 LYS A N 1
ATOM 708 C CA . LYS A 1 95 ? -3.576 -0.590 54.009 1.00 41.97 95 LYS A CA 1
ATOM 709 C C . LYS A 1 95 ? -4.681 0.040 54.860 1.00 41.97 95 LYS A C 1
ATOM 711 O O . LYS A 1 95 ? -4.445 1.029 55.551 1.00 41.97 95 LYS A O 1
ATOM 716 N N . ALA A 1 96 ? -5.872 -0.551 54.854 1.00 34.19 96 ALA A N 1
ATOM 717 C CA . ALA A 1 96 ? -6.899 -0.255 55.846 1.00 34.19 96 ALA A CA 1
ATOM 718 C C . ALA A 1 96 ? -6.682 -1.131 57.091 1.00 34.19 96 ALA A C 1
ATOM 720 O O . ALA A 1 96 ? -6.758 -2.358 57.043 1.00 34.19 96 ALA A O 1
ATOM 721 N N . LYS A 1 97 ? -6.382 -0.472 58.214 1.00 42.19 97 LYS A N 1
ATOM 722 C CA . LYS A 1 97 ? -6.390 -1.056 59.559 1.00 42.19 97 LYS A CA 1
ATOM 723 C C . LYS A 1 97 ? -7.822 -1.487 59.936 1.00 42.19 97 LYS A C 1
ATOM 725 O O . LYS A 1 97 ? -8.763 -0.792 59.553 1.00 42.19 97 LYS A O 1
ATOM 730 N N . PRO A 1 98 ? -8.006 -2.560 60.726 1.00 37.69 98 PRO A N 1
ATOM 731 C CA . PRO A 1 98 ? -9.313 -2.930 61.260 1.00 37.69 98 PRO A CA 1
ATOM 732 C C . PRO A 1 98 ? -9.763 -1.881 62.281 1.00 37.69 98 PRO A C 1
ATOM 734 O O . PRO A 1 98 ? -9.053 -1.619 63.252 1.00 37.69 98 PRO A O 1
ATOM 737 N N . VAL A 1 99 ? -10.925 -1.271 62.058 1.00 39.09 99 VAL A N 1
ATOM 738 C CA . VAL A 1 99 ? -11.580 -0.409 63.045 1.00 39.09 99 VAL A CA 1
ATOM 739 C C . VAL A 1 99 ? -12.309 -1.301 64.048 1.00 39.09 99 VAL A C 1
ATOM 741 O O . VAL A 1 99 ? -13.143 -2.125 63.675 1.00 39.09 99 VAL A O 1
ATOM 744 N N . GLU A 1 100 ? -11.947 -1.136 65.319 1.00 38.75 100 GLU A N 1
ATOM 745 C CA . GLU A 1 100 ? -12.606 -1.692 66.498 1.00 38.75 100 GLU A CA 1
ATOM 746 C C . GLU A 1 100 ? -14.108 -1.381 66.515 1.00 38.75 100 GLU A C 1
ATOM 748 O O . GLU A 1 100 ? -14.523 -0.227 66.425 1.00 38.75 100 GLU A O 1
ATOM 753 N N . ALA A 1 101 ? -14.921 -2.413 66.729 1.00 42.69 101 ALA A N 1
ATOM 754 C CA . ALA A 1 101 ? -16.296 -2.271 67.184 1.00 42.69 101 ALA A CA 1
ATOM 755 C C . ALA A 1 101 ? -16.355 -2.552 68.697 1.00 42.69 101 ALA A C 1
ATOM 757 O O . ALA A 1 101 ? -15.982 -3.651 69.115 1.00 42.69 101 ALA A O 1
ATOM 758 N N . PRO A 1 102 ? -16.849 -1.627 69.538 1.00 41.44 102 PRO A N 1
ATOM 759 C CA . PRO A 1 102 ? -17.303 -1.951 70.884 1.00 41.44 102 PRO A CA 1
ATOM 760 C C . PRO A 1 102 ? -18.846 -2.091 70.902 1.00 41.44 102 PRO A C 1
ATOM 762 O O . PRO A 1 102 ? -19.535 -1.657 69.983 1.00 41.44 102 PRO A O 1
ATOM 765 N N . PRO A 1 103 ? -19.435 -2.638 71.972 1.00 45.28 103 PRO A N 1
ATOM 766 C CA . PRO A 1 103 ? -19.637 -4.055 72.229 1.00 45.28 103 PRO A CA 1
ATOM 767 C C . PRO A 1 103 ? -21.107 -4.474 72.023 1.00 45.28 103 PRO A C 1
ATOM 769 O O . PRO A 1 103 ? -22.036 -3.743 72.365 1.00 45.28 103 PRO A O 1
ATOM 772 N N . VAL A 1 104 ? -21.336 -5.714 71.587 1.00 43.81 104 VAL A N 1
ATOM 773 C CA . VAL A 1 104 ? -22.636 -6.375 71.770 1.00 43.81 104 VAL A CA 1
ATOM 774 C C . VAL A 1 104 ? -22.732 -6.789 73.240 1.00 43.81 104 VAL A C 1
ATOM 776 O O . VAL A 1 104 ? -22.027 -7.692 73.682 1.00 43.81 104 VAL A O 1
ATOM 779 N N . ARG A 1 105 ? -23.573 -6.098 74.017 1.00 41.00 105 ARG A N 1
ATOM 780 C CA . ARG A 1 105 ? -24.027 -6.564 75.333 1.00 41.00 105 ARG A CA 1
ATOM 781 C C . ARG A 1 105 ? -25.458 -7.065 75.208 1.00 41.00 105 ARG A C 1
ATOM 783 O O . ARG A 1 105 ? -26.354 -6.330 74.804 1.00 41.00 105 ARG A O 1
ATOM 790 N N . GLU A 1 106 ? -25.633 -8.324 75.571 1.00 40.00 106 GLU A N 1
ATOM 791 C CA . GLU A 1 106 ? -26.915 -8.973 75.812 1.00 40.00 106 GLU A CA 1
ATOM 792 C C . GLU A 1 106 ? -27.738 -8.195 76.862 1.00 40.00 106 GLU A C 1
ATOM 794 O O . GLU A 1 106 ? -27.162 -7.613 77.791 1.00 40.00 106 GLU A O 1
ATOM 799 N N . PRO A 1 107 ? -29.081 -8.188 76.775 1.00 39.78 107 PRO A N 1
ATOM 800 C CA . PRO A 1 107 ? -29.920 -7.631 77.824 1.00 39.78 107 PRO A CA 1
ATOM 801 C C . PRO A 1 107 ? -29.928 -8.575 79.035 1.00 39.78 107 PRO A C 1
ATOM 803 O O . PRO A 1 107 ? -30.698 -9.532 79.097 1.00 39.78 107 PRO A O 1
ATOM 806 N N . VAL A 1 108 ? -29.080 -8.295 80.026 1.00 37.44 108 VAL A N 1
ATOM 807 C CA . VAL A 1 108 ? -29.180 -8.923 81.348 1.00 37.44 108 VAL A CA 1
ATOM 808 C C . VAL A 1 108 ? -30.313 -8.263 82.138 1.00 37.44 108 VAL A C 1
ATOM 810 O O . VAL A 1 108 ? -30.399 -7.044 82.273 1.00 37.44 108 VAL A O 1
ATOM 813 N N . SER A 1 109 ? -31.189 -9.129 82.638 1.00 43.69 109 SER A N 1
ATOM 814 C CA . SER A 1 109 ? -32.371 -8.919 83.472 1.00 43.69 109 SER A CA 1
ATOM 815 C C . SER A 1 109 ? -32.360 -7.698 84.409 1.00 43.69 109 SER A C 1
ATOM 817 O O . SER A 1 109 ? -31.616 -7.661 85.390 1.00 43.69 109 SER A O 1
ATOM 819 N N . MET A 1 110 ? -33.328 -6.794 84.236 1.00 36.59 110 MET A N 1
ATOM 820 C CA . MET A 1 110 ? -33.860 -5.991 85.343 1.00 36.59 110 MET A CA 1
ATOM 821 C C . MET A 1 110 ? -35.018 -6.743 86.015 1.00 36.59 110 MET A C 1
ATOM 823 O O . MET A 1 110 ? -36.191 -6.474 85.784 1.00 36.59 110 MET A O 1
ATOM 827 N N . GLN A 1 111 ? -34.672 -7.697 86.878 1.00 44.91 111 GLN A N 1
ATOM 828 C CA . GLN A 1 111 ? -35.528 -8.157 87.974 1.00 44.91 111 GLN A CA 1
ATOM 829 C C . GLN A 1 111 ? -34.734 -8.007 89.269 1.00 44.91 111 GLN A C 1
ATOM 831 O O . GLN A 1 111 ? -34.058 -8.937 89.696 1.00 44.91 111 GLN A O 1
ATOM 836 N N . LYS A 1 112 ? -34.768 -6.805 89.852 1.00 46.41 112 LYS A N 1
ATOM 837 C CA . LYS A 1 112 ? -34.551 -6.519 91.285 1.00 46.41 112 LYS A CA 1
ATOM 838 C C . LYS A 1 112 ? -34.597 -5.008 91.512 1.00 46.41 112 LYS A C 1
ATOM 840 O O . LYS A 1 112 ? -33.583 -4.341 91.653 1.00 46.41 112 LYS A O 1
ATOM 845 N N . ALA A 1 113 ? -35.808 -4.477 91.556 1.00 36.09 113 ALA A N 1
ATOM 846 C CA . ALA A 1 113 ? -36.148 -3.253 92.267 1.00 36.09 113 ALA A CA 1
ATOM 847 C C . ALA A 1 113 ? -37.650 -3.335 92.560 1.00 36.09 113 ALA A C 1
ATOM 849 O O . ALA A 1 113 ? -38.402 -3.775 91.698 1.00 36.09 113 ALA A O 1
ATOM 850 N N . PHE A 1 114 ? -38.057 -2.945 93.768 1.00 29.17 114 PHE A N 1
ATOM 851 C CA . PHE A 1 114 ? -39.405 -3.077 94.351 1.00 29.17 114 PHE A CA 1
ATOM 852 C C . PHE A 1 114 ? -39.746 -4.429 94.985 1.00 29.17 114 PHE A C 1
ATOM 854 O O . PHE A 1 114 ? -40.669 -5.137 94.602 1.00 29.17 114 PHE A O 1
ATOM 861 N N . GLY A 1 115 ? -39.029 -4.722 96.067 1.00 32.06 115 GLY A N 1
ATOM 862 C CA . GLY A 1 115 ? -39.499 -5.597 97.134 1.00 32.06 115 GLY A CA 1
ATOM 863 C C . GLY A 1 115 ? -39.237 -4.943 98.485 1.00 32.06 115 GLY A C 1
ATOM 864 O O . GLY A 1 115 ? -38.409 -5.441 99.229 1.00 32.06 115 GLY A O 1
ATOM 865 N N . PHE A 1 116 ? -39.866 -3.798 98.773 1.00 30.31 116 PHE A N 1
ATOM 866 C CA . PHE A 1 116 ? -39.865 -3.187 100.109 1.00 30.31 116 PHE A CA 1
ATOM 867 C C . PHE A 1 116 ? -41.063 -2.238 100.259 1.00 30.31 116 PHE A C 1
ATOM 869 O O . PHE A 1 116 ? -41.062 -1.161 99.686 1.00 30.31 116 PHE A O 1
ATOM 876 N N . PHE A 1 117 ? -42.091 -2.715 100.966 1.00 31.03 117 PHE A N 1
ATOM 877 C CA . PHE A 1 117 ? -43.159 -2.049 101.742 1.00 31.03 117 PHE A CA 1
ATOM 878 C C . PHE A 1 117 ? -44.220 -3.152 101.900 1.00 31.03 117 PHE A C 1
ATOM 880 O O . PHE A 1 117 ? -44.862 -3.560 100.945 1.00 31.03 117 PHE A O 1
ATOM 887 N N . GLY A 1 118 ? -44.291 -3.874 103.012 1.00 29.34 118 GLY A N 1
ATOM 888 C CA . GLY A 1 118 ? -44.709 -3.357 104.305 1.00 29.34 118 GLY A CA 1
ATOM 889 C C . GLY A 1 118 ? -45.872 -4.226 104.794 1.00 29.34 118 GLY A C 1
ATOM 890 O O . GLY A 1 118 ? -47.026 -3.870 104.614 1.00 29.34 118 GLY A O 1
ATOM 891 N N . LYS A 1 119 ? -45.570 -5.383 105.396 1.00 35.09 119 LYS A N 1
ATOM 892 C CA . LYS A 1 119 ? -46.519 -6.151 106.217 1.00 35.09 1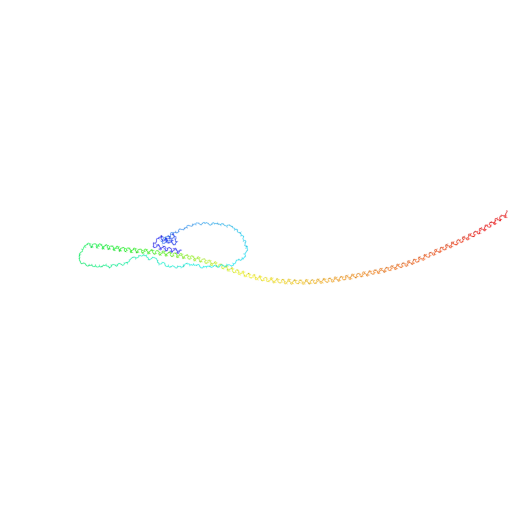19 LYS A CA 1
ATOM 893 C C . LYS A 1 119 ? -45.911 -6.367 107.604 1.00 35.09 119 LYS A C 1
ATOM 895 O O . LYS A 1 119 ? -45.271 -7.373 107.878 1.00 35.09 119 LYS A O 1
ATOM 900 N N . LYS A 1 120 ? -46.112 -5.369 108.468 1.00 33.94 120 LYS A N 1
ATOM 901 C CA . LYS A 1 120 ? -46.402 -5.585 109.897 1.00 33.94 120 LYS A CA 1
ATOM 902 C C . LYS A 1 120 ? -47.774 -6.283 109.949 1.00 33.94 120 LYS A C 1
ATOM 904 O O . LYS A 1 120 ? -48.617 -5.962 109.126 1.00 33.94 120 LYS A O 1
ATOM 909 N N . ALA A 1 121 ? -48.125 -7.202 110.831 1.00 28.47 121 ALA A N 1
ATOM 910 C CA . ALA A 1 121 ? -47.473 -7.858 111.946 1.00 28.47 121 ALA A CA 1
ATOM 911 C C . ALA A 1 121 ? -48.296 -9.131 112.222 1.00 28.47 121 ALA A C 1
ATOM 913 O O . ALA A 1 121 ? -49.513 -9.116 112.046 1.00 28.47 121 ALA A O 1
ATOM 914 N N . ARG A 1 122 ? -47.678 -10.189 112.743 1.00 30.75 122 ARG A N 1
ATOM 915 C CA . ARG A 1 122 ? -48.338 -11.002 113.770 1.00 30.75 122 ARG A CA 1
ATOM 916 C C . ARG A 1 122 ? -47.272 -11.552 114.699 1.00 30.75 122 ARG A C 1
ATOM 918 O O . ARG A 1 122 ? -46.770 -12.654 114.543 1.00 30.75 122 ARG A O 1
ATOM 925 N N . VAL A 1 123 ? -46.897 -10.664 115.608 1.00 34.84 123 VAL A N 1
ATOM 926 C CA . VAL A 1 123 ? -46.273 -10.978 116.885 1.00 34.84 123 VAL A CA 1
ATOM 927 C C . VAL A 1 123 ? -47.259 -11.855 117.651 1.00 34.84 123 VAL A C 1
ATOM 929 O O . VAL A 1 123 ? -48.421 -11.480 117.816 1.00 34.84 123 VAL A O 1
ATOM 932 N N . GLU A 1 124 ? -46.796 -13.028 118.063 1.00 30.12 124 GLU A N 1
ATOM 933 C CA . GLU A 1 124 ? -47.363 -13.795 119.164 1.00 30.12 124 GLU A CA 1
ATOM 934 C C . GLU A 1 124 ? -47.300 -12.947 120.443 1.00 30.12 124 GLU A C 1
ATOM 936 O O . GLU A 1 124 ? -46.210 -12.515 120.823 1.00 30.12 124 GLU A O 1
ATOM 941 N N . PRO A 1 125 ? -48.414 -12.709 121.150 1.00 36.19 125 PRO A N 1
ATOM 942 C CA . PRO A 1 125 ? -48.361 -12.321 122.540 1.00 36.19 125 PRO A CA 1
ATOM 943 C C . PRO A 1 125 ? -48.642 -13.564 123.385 1.00 36.19 125 PRO A C 1
ATOM 945 O O . PRO A 1 125 ? -49.791 -13.938 123.608 1.00 36.19 125 PRO A O 1
ATOM 948 N N . SER A 1 126 ? -47.570 -14.179 123.877 1.00 33.28 126 SER A N 1
ATOM 949 C CA . SER A 1 126 ? -47.602 -14.887 125.155 1.00 33.28 126 SER A CA 1
ATOM 950 C C . SER A 1 126 ? -47.486 -13.852 126.273 1.00 33.28 126 SER A C 1
ATOM 952 O O . SER A 1 126 ? -46.459 -13.184 126.383 1.00 33.28 126 SER A O 1
ATOM 954 N N . PRO A 1 127 ? -48.514 -13.736 127.123 1.00 36.53 127 PRO A N 1
ATOM 955 C CA . PRO A 1 127 ? -48.287 -13.534 128.542 1.00 36.53 127 PRO A CA 1
ATOM 956 C C . PRO A 1 127 ? -49.111 -14.557 129.333 1.00 36.53 127 PRO A C 1
ATOM 958 O O . PRO A 1 127 ? -50.301 -14.377 129.576 1.00 36.53 127 PRO A O 1
ATOM 961 N N . GLN A 1 128 ? -48.458 -15.639 129.757 1.00 29.70 128 GLN A N 1
ATOM 962 C CA . GLN A 1 128 ? -48.903 -16.443 130.892 1.00 29.70 128 GLN A CA 1
ATOM 963 C C . GLN A 1 128 ? -47.973 -16.154 132.070 1.00 29.70 128 GLN A C 1
ATOM 965 O O . GLN A 1 128 ? -46.949 -16.804 132.242 1.00 29.70 128 GLN A O 1
ATOM 970 N N . GLN A 1 129 ? -48.348 -15.167 132.875 1.00 36.69 129 GLN A N 1
ATOM 971 C CA . GLN A 1 129 ? -48.199 -15.203 134.330 1.00 36.69 129 GLN A CA 1
ATOM 972 C C . GLN A 1 129 ? -49.466 -14.562 134.912 1.00 36.69 129 GLN A C 1
ATOM 974 O O . GLN A 1 129 ? -49.975 -13.592 134.350 1.00 36.69 129 GLN A O 1
ATOM 979 N N . PRO A 1 130 ? -50.005 -15.124 136.002 1.00 35.81 130 PRO A N 1
ATOM 980 C CA . PRO A 1 130 ? -49.620 -14.569 137.292 1.00 35.81 130 PRO A CA 1
ATOM 981 C C . PRO A 1 130 ? -49.300 -15.635 138.344 1.00 35.81 130 PRO A C 1
ATOM 983 O O . PRO A 1 130 ? -49.847 -16.736 138.373 1.00 35.81 130 PRO A O 1
ATOM 986 N N . VAL A 1 131 ? -48.388 -15.258 139.233 1.00 32.53 131 VAL A N 1
ATOM 987 C CA . VAL A 1 131 ? -48.009 -15.993 140.435 1.00 32.53 131 VAL A CA 1
ATOM 988 C C . VAL A 1 131 ? -48.878 -15.521 141.607 1.00 32.53 131 VAL A C 1
ATOM 990 O O . VAL A 1 131 ? -49.110 -14.328 141.764 1.00 32.53 131 VAL A O 1
ATOM 993 N N . ALA A 1 132 ? -49.249 -16.496 142.443 1.00 29.55 132 ALA A N 1
ATOM 994 C CA . ALA A 1 132 ? -49.631 -16.426 143.859 1.00 29.55 132 ALA A CA 1
ATOM 995 C C . ALA A 1 132 ? -51.040 -15.943 144.277 1.00 29.55 132 ALA A C 1
ATOM 997 O O . ALA A 1 132 ? -51.340 -14.761 144.376 1.00 29.55 132 ALA A O 1
ATOM 998 N N . ALA A 1 133 ? -51.805 -16.953 144.715 1.00 28.38 133 ALA A N 1
ATOM 999 C CA . ALA A 1 133 ? -52.391 -17.085 146.053 1.00 28.38 133 ALA A CA 1
ATOM 1000 C C . ALA A 1 133 ? -53.446 -16.064 146.510 1.00 28.38 133 ALA A C 1
ATOM 1002 O O . ALA A 1 133 ? -53.143 -14.978 146.985 1.00 28.38 133 ALA A O 1
ATOM 1003 N N . SER A 1 134 ? -54.692 -16.517 146.605 1.00 31.75 134 SER A N 1
ATOM 1004 C CA . SER A 1 134 ? -55.279 -16.966 147.879 1.00 31.75 134 SER A CA 1
ATOM 1005 C C . SER A 1 134 ? -56.779 -17.171 147.689 1.00 31.75 134 SER A C 1
ATOM 1007 O O . SER A 1 134 ? -57.482 -16.327 147.141 1.00 31.75 134 SER A O 1
ATOM 1009 N N . GLY A 1 135 ? -57.277 -18.326 148.125 1.00 29.34 135 GLY A N 1
ATOM 1010 C CA . GLY A 1 135 ? -58.694 -18.450 148.415 1.00 29.34 135 GLY A CA 1
ATOM 1011 C C . GLY A 1 135 ? -59.033 -17.566 149.612 1.00 29.34 135 GLY A C 1
ATOM 1012 O O . GLY A 1 135 ? -58.291 -17.538 150.593 1.00 29.34 135 GLY A O 1
ATOM 1013 N N . GLN A 1 136 ? -60.177 -16.901 149.561 1.00 33.81 136 GLN A N 1
ATOM 1014 C CA . GLN A 1 136 ? -60.935 -16.603 150.767 1.00 33.81 136 GLN A CA 1
ATOM 1015 C C . GLN A 1 136 ? -62.364 -17.098 150.559 1.00 33.81 136 GLN A C 1
ATOM 1017 O O . GLN A 1 136 ? -62.975 -16.773 149.537 1.00 33.81 136 GLN A O 1
ATOM 1022 N N . PRO A 1 137 ? -62.912 -17.899 151.488 1.00 42.28 137 PRO A N 1
ATOM 1023 C CA . PRO A 1 137 ? -64.339 -18.115 151.533 1.00 42.28 137 PRO A CA 1
ATOM 1024 C C . PRO A 1 137 ? -65.028 -16.866 152.106 1.00 42.28 137 PRO A C 1
ATOM 1026 O O . PRO A 1 137 ? -64.521 -16.219 153.018 1.00 42.28 137 PRO A O 1
ATOM 1029 N N . GLU A 1 138 ? -66.219 -16.611 151.567 1.00 41.72 138 GLU A N 1
ATOM 1030 C CA . GLU A 1 138 ? -67.335 -15.855 152.149 1.00 41.72 138 GLU A CA 1
ATOM 1031 C C . GLU A 1 138 ? -67.196 -14.336 152.376 1.00 41.72 138 GLU A C 1
ATOM 1033 O O . GLU A 1 138 ? -66.610 -13.881 153.354 1.00 41.72 138 GLU A O 1
ATOM 1038 N N . ARG A 1 139 ? -67.967 -13.547 151.603 1.00 36.16 139 ARG A N 1
ATOM 1039 C CA . ARG A 1 139 ? -69.189 -12.852 152.083 1.00 36.16 139 ARG A CA 1
ATOM 1040 C C . ARG A 1 139 ? -69.854 -12.000 150.977 1.00 36.16 139 ARG A C 1
ATOM 1042 O O . ARG A 1 139 ? -69.193 -11.212 150.328 1.00 36.16 139 ARG A O 1
ATOM 1049 N N . LYS A 1 140 ? -71.168 -12.233 150.829 1.00 40.59 140 LYS A N 1
ATOM 1050 C CA . LYS A 1 140 ? -72.333 -11.488 150.270 1.00 40.59 140 LYS A CA 1
ATOM 1051 C C . LYS A 1 140 ? -72.166 -10.291 149.285 1.00 40.59 140 LYS A C 1
ATOM 1053 O O . LYS A 1 140 ? -71.252 -9.499 149.433 1.00 40.59 140 LYS A O 1
ATOM 1058 N N . PRO A 1 141 ? -73.112 -10.119 148.327 1.00 49.22 141 PRO A N 1
ATOM 1059 C CA . PRO A 1 141 ? -72.964 -9.245 147.157 1.00 49.22 141 PRO A CA 1
ATOM 1060 C C . PRO A 1 141 ? -73.462 -7.804 147.372 1.00 49.22 141 PRO A C 1
ATOM 1062 O O . PRO A 1 141 ? -74.550 -7.610 147.916 1.00 49.22 141 PRO A O 1
ATOM 1065 N N . ASP A 1 142 ? -72.732 -6.829 146.819 1.00 51.09 142 ASP A N 1
ATOM 1066 C CA . ASP A 1 142 ? -73.173 -5.439 146.627 1.00 51.09 142 ASP A CA 1
ATOM 1067 C C . ASP A 1 142 ? -73.576 -5.186 145.163 1.00 51.09 142 ASP A C 1
ATOM 1069 O O . ASP A 1 142 ? -72.911 -5.607 144.215 1.00 51.09 142 ASP A O 1
ATOM 1073 N N . ARG A 1 143 ? -74.722 -4.522 144.971 1.00 56.59 143 ARG A N 1
ATOM 1074 C CA . ARG A 1 143 ? -75.434 -4.395 143.684 1.00 56.59 143 ARG A CA 1
ATOM 1075 C C . ARG A 1 143 ? -74.818 -3.397 142.689 1.00 56.59 143 ARG A C 1
ATOM 1077 O O . ARG A 1 143 ? -75.145 -3.488 141.509 1.00 56.59 143 ARG A O 1
ATOM 1084 N N . GLU A 1 144 ? -73.951 -2.481 143.115 1.00 59.00 144 GLU A N 1
ATOM 1085 C CA . GLU A 1 144 ? -73.332 -1.461 142.241 1.00 59.00 144 GLU A CA 1
ATOM 1086 C C . GLU A 1 144 ? -72.258 -2.041 141.309 1.00 59.00 144 GLU A C 1
ATOM 1088 O O . GLU A 1 144 ? -72.251 -1.742 140.117 1.00 59.00 144 GLU A O 1
ATOM 1093 N N . HIS A 1 145 ? -71.448 -2.992 141.787 1.00 58.94 145 HIS A N 1
ATOM 1094 C CA . HIS A 1 145 ? -70.435 -3.657 140.957 1.00 58.94 145 HIS A CA 1
ATOM 1095 C C . HIS A 1 145 ? -71.023 -4.479 139.798 1.00 58.94 145 HIS A C 1
ATOM 1097 O O . HIS A 1 145 ? -70.363 -4.665 138.776 1.00 58.94 145 HIS A O 1
ATOM 1103 N N . LEU A 1 146 ? -72.266 -4.955 139.928 1.00 62.19 146 LEU A N 1
ATOM 1104 C CA . LEU A 1 146 ? -72.968 -5.670 138.856 1.00 62.19 146 LEU A CA 1
ATOM 1105 C C . LEU A 1 146 ? -73.431 -4.725 137.738 1.00 62.19 146 LEU A C 1
ATOM 1107 O O . LEU A 1 146 ? -73.466 -5.134 136.579 1.00 62.19 146 LEU A O 1
ATOM 1111 N N . TRP A 1 147 ? -73.750 -3.470 138.064 1.00 67.94 147 TRP A N 1
ATOM 1112 C CA . TRP A 1 147 ? -74.115 -2.456 137.075 1.00 67.94 147 TRP A CA 1
ATOM 1113 C C . TRP A 1 147 ? -72.897 -1.949 136.311 1.00 67.94 147 TRP A C 1
ATOM 1115 O O . TRP A 1 147 ? -72.935 -1.924 135.084 1.00 67.94 147 TRP A O 1
ATOM 1125 N N . ASP A 1 148 ? -71.798 -1.648 137.002 1.00 65.25 148 ASP A N 1
ATOM 1126 C CA . ASP A 1 148 ? -70.557 -1.227 136.342 1.00 65.25 148 ASP A CA 1
ATOM 1127 C C . ASP A 1 148 ? -69.972 -2.350 135.475 1.00 65.25 148 ASP A C 1
ATOM 1129 O O . ASP A 1 148 ? -69.551 -2.112 134.345 1.00 65.25 148 ASP A O 1
ATOM 1133 N N . SER A 1 149 ? -70.034 -3.603 135.942 1.00 67.06 149 SER A N 1
ATOM 1134 C CA . SER A 1 149 ? -69.665 -4.776 135.140 1.00 67.06 149 SER A CA 1
ATOM 1135 C C . SER A 1 149 ? -70.606 -4.989 133.946 1.00 67.06 149 SER A C 1
ATOM 1137 O O . SER A 1 149 ? -70.141 -5.315 132.852 1.00 67.06 149 SER A O 1
ATOM 1139 N N . GLY A 1 150 ? -71.913 -4.765 134.113 1.00 68.88 150 GLY A N 1
ATOM 1140 C CA . GLY A 1 150 ? -72.899 -4.847 133.032 1.00 68.88 150 GLY A CA 1
ATOM 1141 C C . GLY A 1 150 ? -72.721 -3.762 131.963 1.00 68.88 150 GLY A C 1
ATOM 1142 O O . GLY A 1 150 ? -72.845 -4.036 130.771 1.00 68.88 150 GLY A O 1
ATOM 1143 N N . ILE A 1 151 ? -72.376 -2.537 132.368 1.00 70.88 151 ILE A N 1
ATOM 1144 C CA . ILE A 1 151 ? -72.103 -1.423 131.451 1.00 70.88 151 ILE A CA 1
ATOM 1145 C C . ILE A 1 151 ? -70.769 -1.642 130.730 1.00 70.88 151 ILE A C 1
ATOM 1147 O O . ILE A 1 151 ? -70.716 -1.489 129.512 1.00 70.88 151 ILE A O 1
ATOM 1151 N N . LEU A 1 152 ? -69.713 -2.056 131.437 1.00 71.38 152 LEU A N 1
ATOM 1152 C CA . LEU A 1 152 ? -68.411 -2.347 130.828 1.00 71.38 152 LEU A CA 1
ATOM 1153 C C . LEU A 1 152 ? -68.492 -3.500 129.826 1.00 71.38 152 LEU A C 1
ATOM 1155 O O . LEU A 1 152 ? -67.997 -3.360 128.716 1.00 71.38 152 LEU A O 1
ATOM 1159 N N . THR A 1 153 ? -69.200 -4.586 130.144 1.00 77.00 153 THR A N 1
ATOM 1160 C CA . THR A 1 153 ? -69.397 -5.698 129.195 1.00 77.00 153 THR A CA 1
ATOM 1161 C C . THR A 1 153 ? -70.205 -5.290 127.962 1.00 77.00 153 THR A C 1
ATOM 1163 O O . THR A 1 153 ? -69.896 -5.734 126.857 1.00 77.00 153 THR A O 1
ATOM 1166 N N . ALA A 1 154 ? -71.202 -4.410 128.103 1.00 75.19 154 ALA A N 1
ATOM 1167 C CA . ALA A 1 154 ? -71.940 -3.867 126.963 1.00 75.19 154 ALA A CA 1
ATOM 1168 C C . ALA A 1 154 ? -71.084 -2.915 126.104 1.00 75.19 154 ALA A C 1
ATOM 1170 O O . ALA A 1 154 ? -71.175 -2.943 124.875 1.00 75.19 154 ALA A O 1
ATOM 1171 N N . VAL A 1 155 ? -70.240 -2.087 126.729 1.00 75.88 155 VAL A N 1
ATOM 1172 C CA . VAL A 1 155 ? -69.293 -1.201 126.032 1.00 75.88 155 VAL A CA 1
ATOM 1173 C C . VAL A 1 155 ? -68.200 -2.012 125.335 1.00 75.88 155 VAL A C 1
ATOM 1175 O O . VAL A 1 155 ? -67.899 -1.729 124.177 1.00 75.88 155 VAL A O 1
ATOM 1178 N N . ASP A 1 156 ? -67.674 -3.057 125.974 1.00 78.38 156 ASP A N 1
ATOM 1179 C CA . ASP A 1 156 ? -66.701 -3.983 125.389 1.00 78.38 156 ASP A CA 1
ATOM 1180 C C . ASP A 1 156 ? -67.307 -4.752 124.207 1.00 78.38 156 ASP A C 1
ATOM 1182 O O . ASP A 1 156 ? -66.691 -4.821 123.144 1.00 78.38 156 ASP A O 1
ATOM 1186 N N . ALA A 1 157 ? -68.557 -5.220 124.316 1.00 79.44 157 ALA A N 1
ATOM 1187 C CA . ALA A 1 157 ? -69.274 -5.839 123.200 1.00 79.44 157 ALA A CA 1
ATOM 1188 C C . ALA A 1 157 ? -69.471 -4.867 122.022 1.00 79.44 157 ALA A C 1
ATOM 1190 O O . ALA A 1 157 ? -69.261 -5.241 120.868 1.00 79.44 157 ALA A O 1
ATOM 1191 N N . ARG A 1 158 ? -69.810 -3.596 122.289 1.00 78.19 158 ARG A N 1
ATOM 1192 C CA . ARG A 1 158 ? -69.916 -2.558 121.246 1.00 78.19 158 ARG A CA 1
ATOM 1193 C C . ARG A 1 158 ? -68.566 -2.172 120.649 1.00 78.19 158 ARG A C 1
ATOM 1195 O O . ARG A 1 158 ? -68.500 -1.880 119.457 1.00 78.19 158 ARG A O 1
ATOM 1202 N N . LEU A 1 159 ? -67.494 -2.177 121.438 1.00 80.38 159 LEU A N 1
ATOM 1203 C CA . LEU A 1 159 ? -66.130 -1.971 120.953 1.00 80.38 159 LEU A CA 1
ATOM 1204 C C . LEU A 1 159 ? -65.678 -3.129 120.067 1.00 80.38 159 LEU A C 1
ATOM 1206 O O . LEU A 1 159 ? -65.038 -2.890 119.046 1.00 80.38 159 LEU A O 1
ATOM 1210 N N . ASP A 1 160 ? -66.028 -4.362 120.414 1.00 82.25 160 ASP A N 1
ATOM 1211 C CA . ASP A 1 160 ? -65.714 -5.536 119.608 1.00 82.25 160 ASP A CA 1
ATOM 1212 C C . ASP A 1 160 ? -66.554 -5.595 118.325 1.00 82.25 160 ASP A C 1
ATOM 1214 O O . ASP A 1 160 ? -66.005 -5.889 117.262 1.00 82.25 160 ASP A O 1
ATOM 1218 N N . GLU A 1 161 ? -67.828 -5.191 118.362 1.00 81.25 161 GLU A N 1
ATOM 1219 C CA . GLU A 1 161 ? -68.625 -4.935 117.155 1.00 81.25 161 GLU A CA 1
ATOM 1220 C C . GLU A 1 161 ? -68.007 -3.828 116.289 1.00 81.25 161 GLU A C 1
ATOM 1222 O O . GLU A 1 161 ? -67.883 -4.002 115.079 1.00 81.25 161 GLU A O 1
ATOM 1227 N N . MET A 1 162 ? -67.548 -2.717 116.879 1.00 76.06 162 MET A N 1
ATOM 1228 C CA . MET A 1 162 ? -66.868 -1.644 116.139 1.00 76.06 162 MET A CA 1
ATOM 1229 C C . MET A 1 162 ? -65.545 -2.107 115.523 1.00 76.06 162 MET A C 1
ATOM 1231 O O . MET A 1 162 ? -65.248 -1.761 114.380 1.00 76.06 162 MET A O 1
ATOM 1235 N N . LYS A 1 163 ? -64.747 -2.909 116.238 1.00 84.12 163 LYS A N 1
ATOM 1236 C CA . LYS A 1 163 ? -63.520 -3.513 115.694 1.00 84.12 163 LYS A CA 1
ATOM 1237 C C . LYS A 1 163 ? -63.844 -4.470 114.552 1.00 84.12 163 LYS A C 1
ATOM 1239 O O . LYS A 1 163 ? -63.130 -4.466 113.554 1.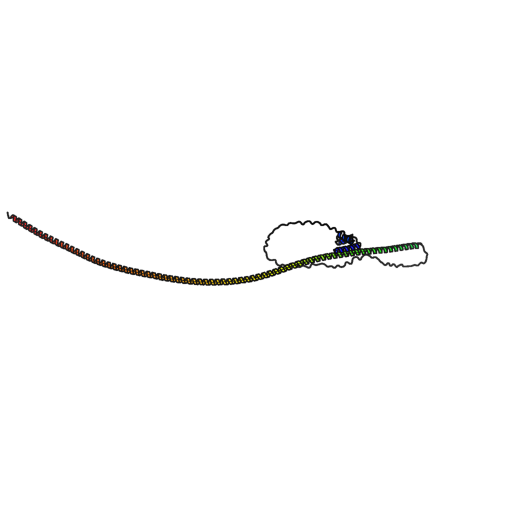00 84.12 163 LYS A O 1
ATOM 1244 N N . ARG A 1 164 ? -64.913 -5.260 114.678 1.00 85.62 164 ARG A N 1
ATOM 1245 C CA . ARG A 1 164 ? -65.360 -6.198 113.646 1.00 85.62 164 ARG A CA 1
ATOM 1246 C C . ARG A 1 164 ? -65.858 -5.468 112.401 1.00 85.62 164 ARG A C 1
ATOM 1248 O O . ARG A 1 164 ? -65.388 -5.766 111.312 1.00 85.62 164 ARG A O 1
ATOM 1255 N N . LEU A 1 165 ? -66.701 -4.450 112.565 1.00 82.69 165 LEU A N 1
ATOM 1256 C CA . LEU A 1 165 ? -67.156 -3.585 111.473 1.00 82.69 165 LEU A CA 1
ATOM 1257 C C . LEU A 1 165 ? -65.988 -2.864 110.798 1.00 82.69 165 LEU A C 1
ATOM 1259 O O . LEU A 1 165 ? -65.965 -2.752 109.578 1.00 82.69 165 LEU A O 1
ATOM 1263 N N . LYS A 1 166 ? -64.992 -2.412 111.567 1.00 84.88 166 LYS A N 1
ATOM 1264 C CA . LYS A 1 166 ? -63.772 -1.820 111.011 1.00 84.88 166 LYS A CA 1
ATOM 1265 C C . LYS A 1 166 ? -62.980 -2.833 110.183 1.00 84.88 166 LYS A C 1
ATOM 1267 O O . LYS A 1 166 ? -62.582 -2.510 109.075 1.00 84.88 166 LYS A O 1
ATOM 1272 N N . GLN A 1 167 ? -62.796 -4.055 110.681 1.00 87.94 167 GLN A N 1
ATOM 1273 C CA . GLN A 1 167 ? -62.119 -5.123 109.938 1.00 87.94 167 GLN A CA 1
ATOM 1274 C C . GLN A 1 167 ? -62.882 -5.524 108.669 1.00 87.94 167 GLN A C 1
ATOM 1276 O O . GLN A 1 167 ? -62.265 -5.753 107.633 1.00 87.94 167 GLN A O 1
ATOM 1281 N N . GLU A 1 168 ? -64.213 -5.585 108.727 1.00 86.75 168 GLU A N 1
ATOM 1282 C CA . GLU A 1 168 ? -65.064 -5.855 107.565 1.00 86.75 168 GLU A CA 1
ATOM 1283 C C . GLU A 1 168 ? -64.995 -4.708 106.543 1.00 86.75 168 GLU A C 1
ATOM 1285 O O . GLU A 1 168 ? -64.875 -4.961 105.344 1.00 86.75 168 GLU A O 1
ATOM 1290 N N . LEU A 1 169 ? -64.990 -3.449 106.996 1.00 84.31 169 LEU A N 1
ATOM 1291 C CA . LEU A 1 169 ? -64.831 -2.277 106.133 1.00 84.31 169 LEU A CA 1
ATOM 1292 C C . LEU A 1 169 ? -63.444 -2.236 105.478 1.00 84.31 169 LEU A C 1
ATOM 1294 O O . LEU A 1 169 ? -63.357 -2.032 104.269 1.00 84.31 169 LEU A O 1
ATOM 1298 N N . ASP A 1 170 ? -62.381 -2.471 106.251 1.00 88.19 170 ASP A N 1
ATOM 1299 C CA . ASP A 1 170 ? -61.004 -2.536 105.754 1.00 88.19 170 ASP A CA 1
ATOM 1300 C C . ASP A 1 170 ? -60.867 -3.667 104.717 1.00 88.19 170 ASP A C 1
ATOM 1302 O O . ASP A 1 170 ? -60.301 -3.455 103.648 1.00 88.19 170 ASP A O 1
ATOM 1306 N N . ALA A 1 171 ? -61.489 -4.831 104.947 1.00 88.06 171 ALA A N 1
ATOM 1307 C CA . ALA A 1 171 ? -61.497 -5.933 103.984 1.00 88.06 171 ALA A CA 1
ATOM 1308 C C . ALA A 1 171 ? -62.250 -5.595 102.681 1.00 88.06 171 ALA A C 1
ATOM 1310 O O . ALA A 1 171 ? -61.797 -5.956 101.593 1.00 88.06 171 ALA A O 1
ATOM 1311 N N . VAL A 1 172 ? -63.385 -4.889 102.760 1.00 87.62 172 VAL A N 1
ATOM 1312 C CA . VAL A 1 172 ? -64.134 -4.433 101.574 1.00 87.62 172 VAL A CA 1
ATOM 1313 C C . VAL A 1 172 ? -63.361 -3.354 100.812 1.00 87.62 172 VAL A C 1
ATOM 1315 O O . VAL A 1 172 ? -63.363 -3.356 99.577 1.00 87.62 172 VAL A O 1
ATOM 1318 N N . LEU A 1 173 ? -62.696 -2.438 101.521 1.00 83.19 173 LEU A N 1
ATOM 1319 C CA . LEU A 1 173 ? -61.843 -1.416 100.918 1.00 83.19 173 LEU A CA 1
ATOM 1320 C C . LEU A 1 173 ? -60.635 -2.050 100.228 1.00 83.19 173 LEU A C 1
ATOM 1322 O O . LEU A 1 173 ? -60.402 -1.751 99.061 1.00 83.19 173 LEU A O 1
ATOM 1326 N N . ASP A 1 174 ? -59.942 -2.983 100.877 1.00 90.69 174 ASP A N 1
ATOM 1327 C CA . ASP A 1 174 ? -58.825 -3.721 100.286 1.00 90.69 174 ASP A CA 1
ATOM 1328 C C . ASP A 1 174 ? -59.263 -4.532 99.061 1.00 90.69 174 ASP A C 1
ATOM 1330 O O . ASP A 1 174 ? -58.570 -4.536 98.042 1.00 90.69 174 ASP A O 1
ATOM 1334 N N . ALA A 1 175 ? -60.438 -5.171 99.107 1.00 88.75 175 ALA A N 1
ATOM 1335 C CA . ALA A 1 175 ? -60.997 -5.884 97.961 1.00 88.75 175 ALA A CA 1
ATOM 1336 C C . ALA A 1 175 ? -61.296 -4.937 96.787 1.00 88.75 175 ALA A C 1
ATOM 1338 O O . ALA A 1 175 ? -60.918 -5.228 95.651 1.00 88.75 175 ALA A O 1
ATOM 1339 N N . LYS A 1 176 ? -61.906 -3.772 97.050 1.00 88.69 176 LYS A N 1
ATOM 1340 C CA . LYS A 1 176 ? -62.164 -2.752 96.019 1.00 88.69 176 LYS A CA 1
ATOM 1341 C C . LYS A 1 176 ? -60.880 -2.140 95.467 1.00 88.69 176 LYS A C 1
ATOM 1343 O O . LYS A 1 176 ? -60.790 -1.936 94.258 1.00 88.69 176 LYS A O 1
ATOM 1348 N N . ILE A 1 177 ? -59.889 -1.864 96.315 1.00 85.81 177 ILE A N 1
ATOM 1349 C CA . ILE A 1 177 ? -58.576 -1.358 95.899 1.00 85.81 177 ILE A CA 1
ATOM 1350 C C . ILE A 1 177 ? -57.875 -2.409 95.037 1.00 85.81 177 ILE A C 1
ATOM 1352 O O . ILE A 1 177 ? -57.371 -2.073 93.971 1.00 85.81 177 ILE A O 1
ATOM 1356 N N . ALA A 1 178 ? -57.897 -3.685 95.425 1.00 87.19 178 ALA A N 1
ATOM 1357 C CA . ALA A 1 178 ? -57.313 -4.768 94.640 1.00 87.19 178 ALA A CA 1
ATOM 1358 C C . ALA A 1 178 ? -58.030 -4.975 93.295 1.00 87.19 178 ALA A C 1
ATOM 1360 O O . ALA A 1 178 ? -57.370 -5.215 92.283 1.00 87.19 178 ALA A O 1
ATOM 1361 N N . GLU A 1 179 ? -59.361 -4.866 93.249 1.00 88.75 179 GLU A N 1
ATOM 1362 C CA . GLU A 1 179 ? -60.116 -4.898 91.993 1.00 88.75 179 GLU A CA 1
ATOM 1363 C C . GLU A 1 179 ? -59.793 -3.704 91.093 1.00 88.75 179 GLU A C 1
ATOM 1365 O O . GLU A 1 179 ? -59.551 -3.892 89.900 1.00 88.75 179 GLU A O 1
ATOM 1370 N N . ALA A 1 180 ? -59.745 -2.488 91.643 1.00 81.69 180 ALA A N 1
ATOM 1371 C CA . ALA A 1 180 ? -59.357 -1.294 90.900 1.00 81.69 180 ALA A CA 1
ATOM 1372 C C . ALA A 1 180 ? -57.923 -1.421 90.368 1.00 81.69 180 ALA A C 1
ATOM 1374 O O . ALA A 1 180 ? -57.683 -1.179 89.191 1.00 81.69 180 ALA A O 1
ATOM 1375 N N . LEU A 1 181 ? -56.990 -1.910 91.188 1.00 86.25 181 LEU A N 1
ATOM 1376 C CA . LEU A 1 181 ? -55.594 -2.107 90.806 1.00 86.25 181 LEU A CA 1
ATOM 1377 C C . LEU A 1 181 ? -55.428 -3.208 89.746 1.00 86.25 181 LEU A C 1
ATOM 1379 O O . LEU A 1 181 ? -54.576 -3.082 88.873 1.00 86.25 181 LEU A O 1
ATOM 1383 N N . LYS A 1 182 ? -56.273 -4.250 89.753 1.00 90.69 182 LYS A N 1
ATOM 1384 C CA . LYS A 1 182 ? -56.352 -5.246 88.666 1.00 90.69 182 LYS A CA 1
ATOM 1385 C C . LYS A 1 182 ? -56.921 -4.658 87.372 1.00 90.69 182 LYS A C 1
ATOM 1387 O O . LYS A 1 182 ? -56.453 -4.995 86.285 1.00 90.69 182 LYS A O 1
ATOM 1392 N N . ARG A 1 183 ? -57.929 -3.786 87.454 1.00 87.00 183 ARG A N 1
ATOM 1393 C CA . ARG A 1 183 ? -58.462 -3.082 86.274 1.00 87.00 183 ARG A CA 1
ATOM 1394 C C . ARG A 1 183 ? -57.422 -2.128 85.691 1.00 87.00 183 ARG A C 1
ATOM 1396 O O . ARG A 1 183 ? -57.216 -2.121 84.486 1.00 87.00 183 ARG A O 1
ATOM 1403 N N . GLU A 1 184 ? -56.706 -1.391 86.532 1.00 83.38 184 GLU A N 1
ATOM 1404 C CA . GLU A 1 184 ? -55.622 -0.519 86.077 1.00 83.38 184 GLU A CA 1
ATOM 1405 C C . GLU A 1 184 ? -54.428 -1.318 85.532 1.00 83.38 184 GLU A C 1
ATOM 1407 O O . GLU A 1 184 ? -53.907 -0.986 84.471 1.00 83.38 184 GLU A O 1
ATOM 1412 N N . SER A 1 185 ? -54.041 -2.437 86.154 1.00 86.31 185 SER A N 1
ATOM 1413 C CA . SER A 1 185 ? -52.951 -3.270 85.627 1.00 86.31 185 SER A CA 1
ATOM 1414 C C . SER A 1 185 ? -53.293 -3.910 84.279 1.00 86.31 185 SER A C 1
ATOM 1416 O O . SER A 1 185 ? -52.436 -3.978 83.399 1.00 86.31 185 SER A O 1
ATOM 1418 N N . THR A 1 186 ? -54.545 -4.330 84.073 1.00 88.12 186 THR A N 1
ATOM 1419 C CA . THR A 1 186 ? -55.009 -4.852 82.777 1.00 88.12 186 THR A CA 1
ATOM 1420 C C . THR A 1 186 ? -55.055 -3.763 81.710 1.00 88.12 186 THR A C 1
ATOM 1422 O O . THR A 1 186 ? -54.594 -4.009 80.598 1.00 88.12 186 THR A O 1
ATOM 1425 N N . LYS A 1 187 ? -55.499 -2.542 82.037 1.00 86.00 187 LYS A N 1
ATOM 1426 C CA . LYS A 1 187 ? -55.411 -1.385 81.127 1.00 86.00 187 LYS A CA 1
ATOM 1427 C C . LYS A 1 187 ? -53.967 -1.088 80.725 1.00 86.00 187 LYS A C 1
ATOM 1429 O O . LYS A 1 187 ? -53.682 -0.984 79.535 1.00 86.00 187 LYS A O 1
ATOM 1434 N N . VAL A 1 188 ? -53.051 -1.012 81.694 1.00 85.81 188 VAL A N 1
ATOM 1435 C CA . VAL A 1 188 ? -51.620 -0.781 81.436 1.00 85.81 188 VAL A CA 1
ATOM 1436 C C . VAL A 1 188 ? -51.035 -1.905 80.580 1.00 85.81 188 VAL A C 1
ATOM 1438 O O . VAL A 1 188 ? -50.331 -1.631 79.614 1.00 85.81 188 VAL A O 1
ATOM 1441 N N . SER A 1 189 ? -51.369 -3.164 80.867 1.00 85.00 189 SER A N 1
ATOM 1442 C CA . SER A 1 189 ? -50.912 -4.305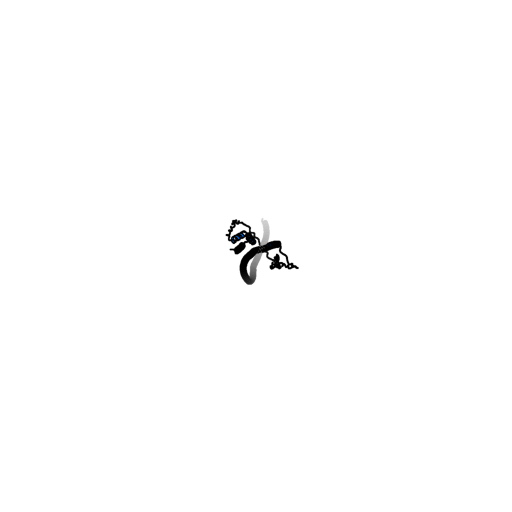 80.067 1.00 85.00 189 SER A CA 1
ATOM 1443 C C . SER A 1 189 ? -51.422 -4.247 78.626 1.00 85.00 189 SER A C 1
ATOM 1445 O O . SER A 1 189 ? -50.656 -4.509 77.705 1.00 85.00 189 SER A O 1
ATOM 1447 N N . VAL A 1 190 ? -52.695 -3.900 78.414 1.00 86.12 190 VAL A N 1
ATOM 1448 C CA . VAL A 1 190 ? -53.280 -3.768 77.069 1.00 86.12 190 VAL A CA 1
ATOM 1449 C C . VAL A 1 190 ? -52.657 -2.591 76.318 1.00 86.12 190 VAL A C 1
ATOM 1451 O O . VAL A 1 190 ? -52.357 -2.721 75.133 1.00 86.12 190 VAL A O 1
ATOM 1454 N N . LEU A 1 191 ? -52.399 -1.469 76.997 1.00 83.12 191 LEU A N 1
ATOM 1455 C CA . LEU A 1 191 ? -51.696 -0.328 76.411 1.00 83.12 191 LEU A CA 1
ATOM 1456 C C . LEU A 1 191 ? -50.282 -0.711 75.974 1.00 83.12 191 LEU A C 1
ATOM 1458 O O . LEU A 1 191 ? -49.929 -0.471 74.820 1.00 83.12 191 LEU A O 1
ATOM 1462 N N . LEU A 1 192 ? -49.506 -1.360 76.842 1.00 85.62 192 LEU A N 1
ATOM 1463 C CA . LEU A 1 192 ? -48.148 -1.796 76.515 1.00 85.62 192 LEU A CA 1
ATOM 1464 C C . LEU A 1 192 ? -48.130 -2.800 75.358 1.00 85.62 192 LEU A C 1
ATOM 1466 O O . LEU A 1 192 ? -47.315 -2.664 74.447 1.00 85.62 192 LEU A O 1
ATOM 1470 N N . GLU A 1 193 ? -49.054 -3.762 75.338 1.00 87.81 193 GLU A N 1
ATOM 1471 C CA . GLU A 1 193 ? -49.143 -4.735 74.245 1.00 87.81 193 GLU A CA 1
ATOM 1472 C C . GLU A 1 193 ? -49.570 -4.071 72.926 1.00 87.81 193 GLU A C 1
ATOM 1474 O O . GLU A 1 193 ? -49.037 -4.393 71.862 1.00 87.81 193 GLU A O 1
ATOM 1479 N N . SER A 1 194 ? -50.465 -3.078 72.980 1.00 86.81 194 SER A N 1
ATOM 1480 C CA . 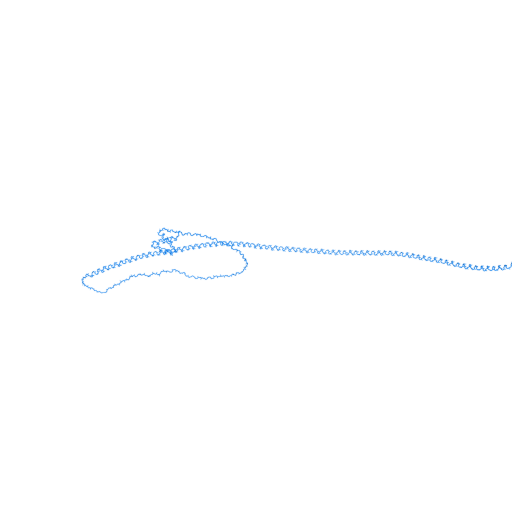SER A 1 194 ? -50.851 -2.297 71.799 1.00 86.81 194 SER A CA 1
ATOM 1481 C C . SER A 1 194 ? -49.691 -1.450 71.264 1.00 86.81 194 SER A C 1
ATOM 1483 O O . SER A 1 194 ? -49.437 -1.455 70.061 1.00 86.81 194 SER A O 1
ATOM 1485 N N . GLN A 1 195 ? -48.919 -0.798 72.143 1.00 86.25 195 GLN A N 1
ATOM 1486 C CA . GLN A 1 195 ? -47.728 -0.035 71.763 1.00 86.25 195 GLN A CA 1
ATOM 1487 C C . GLN A 1 195 ? -46.660 -0.949 71.162 1.00 86.25 195 GLN A C 1
ATOM 1489 O O . GLN A 1 195 ? -46.101 -0.634 70.111 1.00 86.25 195 GLN A O 1
ATOM 1494 N N . ARG A 1 196 ? -46.423 -2.114 71.776 1.00 89.25 196 ARG A N 1
ATOM 1495 C CA . ARG A 1 196 ? -45.500 -3.129 71.260 1.00 89.25 196 ARG A CA 1
ATOM 1496 C C . ARG A 1 196 ? -45.920 -3.608 69.874 1.00 89.25 196 ARG A C 1
ATOM 1498 O O . ARG A 1 196 ? -45.093 -3.643 68.966 1.00 89.25 196 ARG A O 1
ATOM 1505 N N . THR A 1 197 ? -47.198 -3.934 69.695 1.00 89.88 197 THR A N 1
ATOM 1506 C CA . THR A 1 197 ? -47.744 -4.397 68.411 1.00 89.88 197 THR A CA 1
ATOM 1507 C C . THR A 1 197 ? -47.619 -3.318 67.336 1.00 89.88 197 THR A C 1
ATOM 1509 O O . THR A 1 197 ? -47.188 -3.604 66.219 1.00 89.88 197 THR A O 1
ATOM 1512 N N . LEU A 1 198 ? -47.927 -2.062 67.670 1.00 83.12 198 LEU A N 1
ATOM 1513 C CA . LEU A 1 198 ? -47.799 -0.941 66.740 1.00 83.12 198 LEU A CA 1
ATOM 1514 C C . LEU A 1 198 ? -46.342 -0.689 66.350 1.00 83.12 198 LEU A C 1
ATOM 1516 O O . LEU A 1 198 ? -46.064 -0.559 65.157 1.00 83.12 198 LEU A O 1
ATOM 1520 N N . MET A 1 199 ? -45.405 -0.697 67.303 1.00 84.38 199 MET A N 1
ATOM 1521 C CA . MET A 1 199 ? -43.978 -0.566 66.997 1.00 84.38 199 MET A CA 1
ATOM 1522 C C . MET A 1 199 ? -43.480 -1.706 66.108 1.00 84.38 199 MET A C 1
ATOM 1524 O O . MET A 1 199 ? -42.848 -1.434 65.091 1.00 84.38 199 MET A O 1
ATOM 1528 N N . LEU A 1 200 ? -43.818 -2.961 66.426 1.00 90.94 200 LEU A N 1
ATOM 1529 C CA . LEU A 1 200 ? -43.458 -4.108 65.587 1.00 90.94 200 LEU A CA 1
ATOM 1530 C C . LEU A 1 200 ? -44.042 -3.980 64.176 1.00 90.94 200 LEU A C 1
ATOM 1532 O O . LEU A 1 200 ? -43.337 -4.218 63.202 1.00 90.94 200 LEU A O 1
ATOM 1536 N N . SER A 1 201 ? -45.293 -3.531 64.045 1.00 89.44 201 SER A N 1
ATOM 1537 C CA . SER A 1 201 ? -45.920 -3.316 62.735 1.00 89.44 201 SER A CA 1
ATOM 1538 C C . SER A 1 201 ? -45.267 -2.184 61.933 1.00 89.44 201 SER A C 1
ATOM 1540 O O . SER A 1 201 ? -45.163 -2.273 60.710 1.00 89.44 201 SER A O 1
ATOM 1542 N N . LYS A 1 202 ? -44.805 -1.119 62.604 1.00 90.88 202 LYS A N 1
ATOM 1543 C CA . LYS A 1 202 ? -44.088 -0.010 61.966 1.00 90.88 202 LYS A CA 1
ATOM 1544 C C . LYS A 1 202 ? -42.725 -0.476 61.470 1.00 90.88 202 LYS A C 1
ATOM 1546 O O . LYS A 1 202 ? -42.415 -0.266 60.303 1.00 90.88 202 LYS A O 1
ATOM 1551 N N . VAL A 1 203 ? -41.970 -1.151 62.332 1.00 92.50 203 VAL A N 1
ATOM 1552 C CA . VAL A 1 203 ? -40.663 -1.730 62.006 1.00 92.50 203 VAL A CA 1
ATOM 1553 C C . VAL A 1 203 ? -40.793 -2.716 60.843 1.00 92.50 203 VAL A C 1
ATOM 1555 O O . VAL A 1 203 ? -40.045 -2.620 59.876 1.00 92.50 203 VAL A O 1
ATOM 1558 N N . GLN A 1 204 ? -41.799 -3.592 60.866 1.00 93.81 204 GLN A N 1
ATOM 1559 C CA . GLN A 1 204 ? -42.083 -4.514 59.765 1.00 93.81 204 GLN A CA 1
ATOM 1560 C C . GLN A 1 204 ? -42.404 -3.776 58.457 1.00 93.81 204 GLN A C 1
ATOM 1562 O O . GLN A 1 204 ? -41.884 -4.141 57.407 1.00 93.81 204 GLN A O 1
ATOM 1567 N N . ALA A 1 205 ? -43.219 -2.717 58.503 1.00 91.81 205 ALA A N 1
ATOM 1568 C CA . ALA A 1 205 ? -43.551 -1.933 57.314 1.00 91.81 205 ALA A CA 1
ATOM 1569 C C . ALA A 1 205 ? -42.330 -1.200 56.728 1.00 91.81 205 ALA A C 1
ATOM 1571 O O . ALA A 1 205 ? -42.186 -1.137 55.508 1.00 91.81 205 ALA A O 1
ATOM 1572 N N . GLU A 1 206 ? -41.445 -0.666 57.574 1.00 92.50 206 GLU A N 1
ATOM 1573 C CA . GLU A 1 206 ? -40.188 -0.046 57.137 1.00 92.50 206 GLU A CA 1
ATOM 1574 C C . GLU A 1 206 ? -39.230 -1.087 56.543 1.00 92.50 206 GLU A C 1
ATOM 1576 O O . GLU A 1 206 ? -38.673 -0.857 55.471 1.00 92.50 206 GLU A O 1
ATOM 1581 N N . PHE A 1 207 ? -39.106 -2.270 57.156 1.00 94.12 207 PHE A N 1
ATOM 1582 C CA . PHE A 1 207 ? -38.328 -3.372 56.585 1.00 94.12 207 PHE A CA 1
ATOM 1583 C C . PHE A 1 207 ? -38.888 -3.850 55.245 1.00 94.12 207 PHE A C 1
ATOM 1585 O O . PHE A 1 207 ? -38.121 -4.088 54.316 1.00 94.12 207 PHE A O 1
ATOM 1592 N N . GLU A 1 208 ? -40.208 -3.967 55.105 1.00 94.50 208 GLU A N 1
ATOM 1593 C CA . GLU A 1 208 ? -40.841 -4.331 53.836 1.00 94.50 208 GLU A CA 1
ATOM 1594 C C . GLU A 1 208 ? -40.635 -3.262 52.760 1.00 94.50 208 GLU A C 1
ATOM 1596 O O . GLU A 1 208 ? -40.381 -3.609 51.605 1.00 94.50 208 GLU A O 1
ATOM 1601 N N . SER A 1 209 ? -40.698 -1.980 53.129 1.00 95.06 209 SER A N 1
ATOM 1602 C CA . SER A 1 209 ? -40.400 -0.863 52.228 1.00 95.06 209 SER A CA 1
ATOM 1603 C C . SER A 1 209 ? -38.942 -0.892 51.769 1.00 95.06 209 SER A C 1
ATOM 1605 O O . SER A 1 209 ? -38.682 -0.907 50.567 1.00 95.06 209 SER A O 1
ATOM 1607 N N . ASN A 1 210 ? -37.993 -0.993 52.704 1.00 96.19 210 ASN A N 1
ATOM 1608 C CA . ASN A 1 210 ? -36.566 -1.081 52.390 1.00 96.19 210 ASN A CA 1
ATOM 1609 C C . ASN A 1 210 ? -36.249 -2.325 51.556 1.00 96.19 210 ASN A C 1
ATOM 1611 O O . ASN A 1 210 ? -35.462 -2.252 50.619 1.00 96.19 210 ASN A O 1
ATOM 1615 N N . ARG A 1 211 ? -36.892 -3.467 51.838 1.00 95.06 211 ARG A N 1
ATOM 1616 C CA . ARG A 1 211 ? -36.736 -4.691 51.041 1.00 95.06 211 ARG A CA 1
ATOM 1617 C C . ARG A 1 211 ? -37.178 -4.479 49.596 1.00 95.06 211 ARG A C 1
ATOM 1619 O O . ARG A 1 211 ? -36.480 -4.926 48.694 1.00 95.06 211 ARG A O 1
ATOM 1626 N N . ARG A 1 212 ? -38.311 -3.804 49.369 1.00 96.00 212 ARG A N 1
ATOM 1627 C CA . ARG A 1 212 ? -38.794 -3.486 48.013 1.00 96.00 212 ARG A CA 1
ATOM 1628 C C . ARG A 1 212 ? -37.850 -2.533 47.288 1.00 96.00 212 ARG A C 1
ATOM 1630 O O . ARG A 1 212 ? -37.513 -2.808 46.146 1.00 96.00 212 ARG A O 1
ATOM 1637 N N . GLN A 1 213 ? -37.380 -1.483 47.959 1.00 95.00 213 GLN A N 1
ATOM 1638 C CA . GLN A 1 213 ? -36.413 -0.541 47.384 1.00 95.00 213 GLN A CA 1
ATOM 1639 C C . GLN A 1 213 ? -35.095 -1.231 47.016 1.00 95.00 213 GLN A C 1
ATOM 1641 O O . GLN A 1 213 ? -34.588 -1.044 45.917 1.00 95.00 213 GLN A O 1
ATOM 1646 N N . LEU A 1 214 ? -34.557 -2.075 47.903 1.00 94.75 214 LEU A N 1
ATOM 1647 C CA . LEU A 1 214 ? -33.347 -2.849 47.618 1.00 94.75 214 LEU A CA 1
ATOM 1648 C C . LEU A 1 214 ? -33.551 -3.814 46.451 1.00 94.75 214 LEU A C 1
ATOM 1650 O O . LEU A 1 214 ? -32.649 -3.973 45.636 1.00 94.75 214 LEU A O 1
ATOM 1654 N N . GLN A 1 215 ? -34.722 -4.442 46.362 1.00 96.56 215 GLN A N 1
ATOM 1655 C CA . GLN A 1 215 ? -35.048 -5.332 45.256 1.00 96.56 215 GLN A CA 1
ATOM 1656 C C . GLN A 1 215 ? -35.143 -4.567 43.929 1.00 96.56 215 GLN A C 1
ATOM 1658 O O . GLN A 1 215 ? -34.555 -5.001 42.947 1.00 96.56 215 GLN A O 1
ATOM 1663 N N . GLU A 1 216 ? -35.780 -3.396 43.914 1.00 96.50 216 GLU A N 1
ATOM 1664 C CA . GLU A 1 216 ? -35.854 -2.538 42.729 1.00 96.50 216 GLU A CA 1
ATOM 1665 C C . GLU A 1 216 ? -34.469 -2.042 42.286 1.00 96.50 216 GLU A C 1
ATOM 1667 O O . GLU A 1 216 ? -34.141 -2.116 41.104 1.00 96.50 216 GLU A O 1
ATOM 1672 N N . ILE A 1 217 ? -33.619 -1.615 43.227 1.00 96.62 217 ILE A N 1
ATOM 1673 C CA . ILE A 1 217 ? -32.235 -1.215 42.934 1.00 96.62 217 ILE A CA 1
ATOM 1674 C C . ILE A 1 217 ? -31.436 -2.402 42.383 1.00 96.62 217 ILE A C 1
ATOM 1676 O O . ILE A 1 217 ? -30.697 -2.242 41.413 1.00 96.62 217 ILE A O 1
ATOM 1680 N N . LEU A 1 218 ? -31.576 -3.593 42.973 1.00 95.25 218 LEU A N 1
ATOM 1681 C CA . LEU A 1 218 ? -30.905 -4.802 42.488 1.00 95.25 218 LEU A CA 1
ATOM 1682 C C . LEU A 1 218 ? -31.360 -5.168 41.075 1.00 95.25 218 LEU A C 1
ATOM 1684 O O . LEU A 1 218 ? -30.512 -5.452 40.233 1.00 95.25 218 LEU A O 1
ATOM 1688 N N . ASP A 1 219 ? -32.660 -5.118 40.795 1.00 96.94 219 ASP A N 1
ATOM 1689 C CA . ASP A 1 219 ? -33.207 -5.423 39.473 1.00 96.94 219 ASP A CA 1
ATOM 1690 C C . ASP A 1 219 ? -32.747 -4.391 38.429 1.00 96.94 219 ASP A C 1
ATOM 1692 O O . ASP A 1 219 ? -32.309 -4.768 37.339 1.00 96.94 219 ASP A O 1
ATOM 1696 N N . GLN A 1 220 ? -32.741 -3.098 38.776 1.00 97.44 220 GLN A N 1
ATOM 1697 C CA . GLN A 1 220 ? -32.197 -2.036 37.922 1.00 97.44 220 GLN A CA 1
ATOM 1698 C C . GLN A 1 220 ? -30.703 -2.243 37.644 1.00 97.44 220 GLN A C 1
ATOM 1700 O O . GLN A 1 220 ? -30.282 -2.213 36.487 1.00 97.44 220 GLN A O 1
ATOM 1705 N N . LYS A 1 221 ? -29.894 -2.525 38.674 1.00 95.31 221 LYS A N 1
ATOM 1706 C CA . LYS A 1 221 ? -28.455 -2.781 38.507 1.00 95.31 221 LYS A CA 1
ATOM 1707 C C . LYS A 1 221 ? -28.168 -4.061 37.732 1.00 95.31 221 LYS A C 1
ATOM 1709 O O . LYS A 1 221 ? -27.245 -4.076 36.922 1.00 95.31 221 LYS A O 1
ATOM 1714 N N . LEU A 1 222 ? -28.966 -5.112 37.903 1.00 96.12 222 LEU A N 1
ATOM 1715 C CA . LEU A 1 222 ? -28.850 -6.331 37.100 1.00 96.12 222 LEU A CA 1
ATOM 1716 C C . LEU A 1 222 ? -29.170 -6.073 35.624 1.00 96.12 222 LEU A C 1
ATOM 1718 O 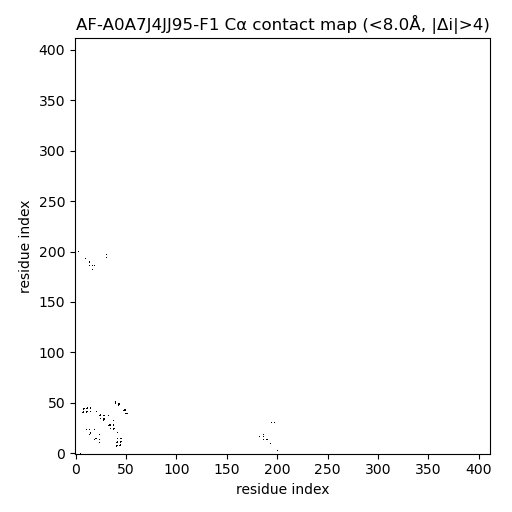O . LEU A 1 222 ? -28.483 -6.613 34.757 1.00 96.12 222 LEU A O 1
ATOM 1722 N N . LEU A 1 223 ? -30.173 -5.244 35.324 1.00 96.94 223 LEU A N 1
ATOM 1723 C CA . LEU A 1 223 ? -30.492 -4.843 33.952 1.00 96.94 223 LEU A CA 1
ATOM 1724 C C . LEU A 1 223 ? -29.385 -3.986 33.332 1.00 96.94 223 LEU A C 1
ATOM 1726 O O . LEU A 1 223 ? -28.983 -4.252 32.200 1.00 96.94 223 LEU A O 1
ATOM 1730 N N . GLU A 1 224 ? -28.856 -3.008 34.071 1.00 96.06 224 GLU A N 1
ATOM 1731 C CA . GLU A 1 224 ? -27.709 -2.205 33.631 1.00 96.06 224 GLU A CA 1
ATOM 1732 C C . GLU A 1 224 ? -26.499 -3.094 33.318 1.00 96.06 224 GLU A C 1
ATOM 1734 O O . GLU A 1 224 ? -25.930 -2.975 32.237 1.00 96.06 224 GLU A O 1
ATOM 1739 N N . ILE A 1 225 ? -26.146 -4.026 34.213 1.00 96.12 225 ILE A N 1
ATOM 1740 C 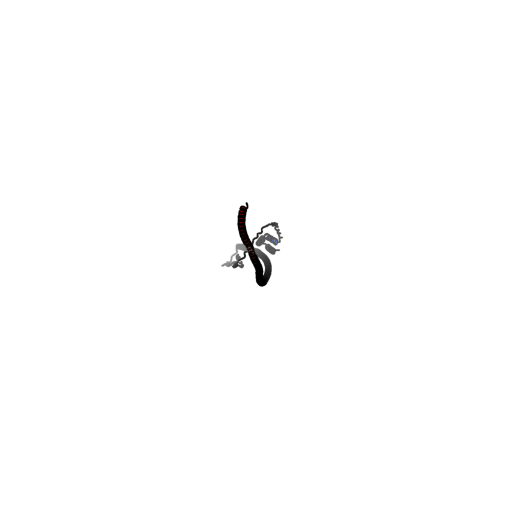CA . ILE A 1 225 ? -25.023 -4.957 34.021 1.00 96.12 225 ILE A CA 1
ATOM 1741 C C . ILE A 1 225 ? -25.245 -5.859 32.805 1.00 96.12 225 ILE A C 1
ATOM 1743 O O . ILE A 1 225 ? -24.315 -6.102 32.042 1.00 96.12 225 ILE A O 1
ATOM 1747 N N . ARG A 1 226 ? -26.465 -6.366 32.590 1.00 96.44 226 ARG A N 1
ATOM 1748 C CA . ARG A 1 226 ? -26.759 -7.171 31.394 1.00 96.44 226 ARG A CA 1
ATOM 1749 C C . ARG A 1 226 ? -26.575 -6.356 30.121 1.00 96.44 226 ARG A C 1
ATOM 1751 O O . ARG A 1 226 ? -25.877 -6.810 29.223 1.00 96.44 226 ARG A O 1
ATOM 1758 N N . LYS A 1 227 ? -27.122 -5.140 30.079 1.00 97.62 227 LYS A N 1
ATOM 1759 C CA . LYS A 1 227 ? -27.013 -4.251 28.919 1.00 97.62 227 LYS A CA 1
ATOM 1760 C C . LYS A 1 227 ? -25.563 -3.859 28.630 1.00 97.62 227 LYS A C 1
ATOM 1762 O O . LYS A 1 227 ? -25.146 -3.854 27.476 1.00 97.62 227 LYS A O 1
ATOM 1767 N N . THR A 1 228 ? -24.775 -3.537 29.657 1.00 96.12 228 THR A N 1
ATOM 1768 C CA . THR A 1 228 ? -23.351 -3.223 29.470 1.00 96.12 228 THR A CA 1
ATOM 1769 C C . THR A 1 228 ? -22.555 -4.447 29.039 1.00 96.12 228 THR A C 1
ATOM 1771 O O . THR A 1 228 ? -21.668 -4.313 28.199 1.00 96.12 228 THR A O 1
ATOM 1774 N N . ASN A 1 229 ? -22.885 -5.639 29.539 1.00 97.00 229 ASN A N 1
ATOM 1775 C CA . ASN A 1 229 ? -22.242 -6.879 29.114 1.00 97.00 229 ASN A CA 1
ATOM 1776 C C . ASN A 1 229 ? -22.572 -7.221 27.651 1.00 97.00 229 ASN A C 1
ATOM 1778 O O . ASN A 1 229 ? -21.667 -7.552 26.894 1.00 97.00 229 ASN A O 1
ATOM 1782 N N . GLU A 1 230 ? -23.827 -7.056 27.222 1.00 97.19 230 GLU A N 1
ATOM 1783 C CA . GLU A 1 230 ? -24.240 -7.214 25.818 1.00 97.19 230 GLU A CA 1
ATOM 1784 C C . GLU A 1 230 ? -23.478 -6.252 24.896 1.00 97.19 230 GLU A C 1
ATOM 1786 O O . GLU A 1 230 ? -22.863 -6.691 23.924 1.00 97.19 230 GLU A O 1
ATOM 1791 N N . LEU A 1 231 ? -23.424 -4.960 25.246 1.00 97.06 231 LEU A N 1
ATOM 1792 C CA . LEU A 1 231 ? -22.656 -3.958 24.494 1.00 97.06 231 LEU A CA 1
ATOM 1793 C C . LEU A 1 231 ? -21.155 -4.278 24.467 1.00 97.06 231 LEU A C 1
ATOM 1795 O O . LEU A 1 231 ? -20.487 -4.097 23.450 1.00 97.06 231 LEU A O 1
ATOM 1799 N N . THR A 1 232 ? -20.605 -4.764 25.580 1.00 95.88 232 THR A N 1
ATOM 1800 C CA . THR A 1 232 ? -19.194 -5.165 25.659 1.00 95.88 232 THR A CA 1
ATOM 1801 C C . THR A 1 232 ? -18.929 -6.373 24.767 1.00 95.88 232 THR A C 1
ATOM 1803 O O . THR A 1 232 ? -17.940 -6.388 24.038 1.00 95.88 232 THR A O 1
ATOM 1806 N N . GLN A 1 233 ? -19.822 -7.360 24.765 1.00 97.00 233 GLN A N 1
ATOM 1807 C CA . GLN A 1 233 ? -19.710 -8.547 23.925 1.00 97.00 233 GLN A CA 1
ATOM 1808 C C . GLN A 1 233 ? -19.824 -8.205 22.432 1.00 97.00 233 GLN A C 1
ATOM 1810 O O . GLN A 1 233 ? -19.040 -8.714 21.627 1.00 97.00 233 GLN A O 1
ATOM 1815 N N . GLU A 1 234 ? -20.726 -7.294 22.062 1.00 97.50 234 GLU A N 1
ATOM 1816 C CA . GLU A 1 234 ? -20.826 -6.761 20.701 1.00 97.50 234 GLU A CA 1
ATOM 1817 C C . GLU A 1 234 ? -19.529 -6.048 20.289 1.00 97.50 234 GLU A C 1
ATOM 1819 O O . GLU A 1 234 ? -18.941 -6.379 19.256 1.00 97.50 234 GLU A O 1
ATOM 1824 N N . ASN A 1 235 ? -19.008 -5.151 21.131 1.00 96.38 235 ASN A N 1
ATOM 1825 C CA . ASN A 1 235 ? -17.745 -4.457 20.876 1.00 96.38 235 ASN A CA 1
ATOM 1826 C C . ASN A 1 235 ? -16.564 -5.429 20.734 1.00 96.38 235 ASN A C 1
ATOM 1828 O O . ASN A 1 235 ? -15.749 -5.270 19.826 1.00 96.38 235 ASN A O 1
ATOM 1832 N N . VAL A 1 236 ? -16.488 -6.471 21.568 1.00 96.31 236 VAL A N 1
ATOM 1833 C CA . VAL A 1 236 ? -15.462 -7.520 21.452 1.00 96.31 236 VAL A CA 1
ATOM 1834 C C . VAL A 1 236 ? -15.573 -8.243 20.110 1.00 96.31 236 VAL A C 1
ATOM 1836 O O . VAL A 1 236 ? -14.557 -8.430 19.438 1.00 96.31 236 VAL A O 1
ATOM 1839 N N . SER A 1 237 ? -16.786 -8.598 19.676 1.00 96.38 237 SER A N 1
ATOM 1840 C CA . SER A 1 237 ? -16.996 -9.250 18.377 1.00 96.38 237 SER A CA 1
ATOM 1841 C C . SER A 1 237 ? -16.596 -8.347 17.201 1.00 96.38 237 SER A C 1
ATOM 1843 O O . SER A 1 237 ? -15.922 -8.794 16.270 1.00 96.38 237 SER A O 1
ATOM 1845 N N . ARG A 1 238 ? -16.904 -7.046 17.282 1.00 97.38 238 ARG A N 1
ATOM 1846 C CA . ARG A 1 238 ? -16.517 -6.046 16.280 1.00 97.38 238 ARG A CA 1
ATOM 1847 C C . ARG A 1 238 ? -15.001 -5.873 16.207 1.00 97.38 238 ARG A C 1
ATOM 1849 O O . ARG A 1 238 ? -14.442 -5.860 15.111 1.00 97.38 238 ARG A O 1
ATOM 1856 N N . ILE A 1 239 ? -14.326 -5.787 17.354 1.00 96.44 239 ILE A N 1
ATOM 1857 C CA . ILE A 1 239 ? -12.861 -5.691 17.431 1.00 96.44 239 ILE A CA 1
ATOM 1858 C C . ILE A 1 239 ? -12.206 -6.953 16.856 1.00 96.44 239 ILE A C 1
ATOM 1860 O O . ILE A 1 239 ? -11.227 -6.854 16.118 1.00 96.44 239 ILE A O 1
ATOM 1864 N N . GLN A 1 240 ? -12.749 -8.141 17.138 1.00 96.44 240 GLN A N 1
ATOM 1865 C CA . GLN A 1 240 ? -12.251 -9.393 16.559 1.00 96.44 240 GLN A CA 1
ATOM 1866 C C . GLN A 1 240 ? -12.392 -9.416 15.031 1.00 96.44 240 GLN A C 1
ATOM 1868 O O . GLN A 1 240 ? -11.426 -9.759 14.347 1.00 96.44 240 GLN A O 1
ATOM 1873 N N . ALA A 1 241 ? -13.539 -8.995 14.490 1.00 96.75 241 ALA A N 1
ATOM 1874 C CA . ALA A 1 241 ? -13.744 -8.891 13.045 1.00 96.75 241 ALA A CA 1
ATOM 1875 C C . ALA A 1 241 ? -12.772 -7.886 12.399 1.00 96.75 241 ALA A C 1
ATOM 1877 O O . ALA A 1 241 ? -12.140 -8.188 11.387 1.00 96.75 241 ALA A O 1
ATOM 1878 N N . GLN A 1 242 ? -12.578 -6.717 13.020 1.00 96.12 242 GLN A N 1
ATOM 1879 C CA . GLN A 1 242 ? -11.620 -5.715 12.546 1.00 96.12 242 GLN A CA 1
ATOM 1880 C C . GLN A 1 242 ? -10.176 -6.233 12.587 1.00 96.12 242 GLN A C 1
ATOM 1882 O O . GLN A 1 242 ? -9.398 -5.968 11.670 1.00 96.12 242 GLN A O 1
ATOM 1887 N N . ARG A 1 243 ? -9.811 -7.006 13.616 1.00 96.44 243 ARG A N 1
ATOM 1888 C CA . ARG A 1 243 ? -8.490 -7.636 13.723 1.00 96.44 243 ARG A CA 1
ATOM 1889 C C . ARG A 1 243 ? -8.261 -8.662 12.616 1.00 96.44 243 ARG A C 1
ATOM 1891 O O . ARG A 1 243 ? -7.194 -8.647 12.014 1.00 96.44 243 ARG A O 1
ATOM 1898 N N . GLN A 1 244 ? -9.247 -9.510 12.323 1.00 96.81 244 GLN A N 1
ATOM 1899 C CA . GLN A 1 244 ? -9.161 -10.477 11.223 1.00 96.81 244 GLN A CA 1
ATOM 1900 C C . GLN A 1 244 ? -9.002 -9.778 9.869 1.00 96.81 244 GLN A C 1
ATOM 1902 O O . GLN A 1 244 ? -8.168 -10.187 9.064 1.00 96.81 244 GLN A O 1
ATOM 1907 N N . LEU A 1 245 ? -9.748 -8.694 9.644 1.00 96.88 245 LEU A N 1
ATOM 1908 C CA . LEU A 1 245 ? -9.637 -7.892 8.428 1.00 96.88 245 LEU A CA 1
ATOM 1909 C C . LEU A 1 245 ? -8.260 -7.221 8.311 1.00 96.88 245 LEU A C 1
ATOM 1911 O O . LEU A 1 245 ? -7.640 -7.278 7.255 1.00 96.88 245 LEU A O 1
ATOM 1915 N N . SER A 1 246 ? -7.739 -6.648 9.399 1.00 94.81 246 SER A N 1
ATOM 1916 C CA . SER A 1 246 ? -6.378 -6.094 9.443 1.00 94.81 246 SER A CA 1
ATOM 1917 C C . SER A 1 246 ? -5.312 -7.164 9.161 1.00 94.81 246 SER A C 1
ATOM 1919 O O . SER A 1 246 ? -4.372 -6.940 8.396 1.00 94.81 246 SER A O 1
ATOM 1921 N N . GLU A 1 247 ? -5.486 -8.374 9.701 1.00 97.25 247 GLU A N 1
ATOM 1922 C CA . GLU A 1 247 ? -4.584 -9.496 9.438 1.00 97.25 247 GLU A CA 1
ATOM 1923 C C . GLU A 1 247 ? -4.626 -9.932 7.963 1.00 97.25 247 GLU A C 1
ATOM 1925 O O . GLU A 1 247 ? -3.578 -10.174 7.367 1.00 97.25 247 GLU A O 1
ATOM 1930 N N . GLN A 1 248 ? -5.807 -9.978 7.341 1.00 96.75 248 GLN A N 1
ATOM 1931 C CA . GLN A 1 248 ? -5.937 -10.248 5.904 1.00 96.75 248 GLN A CA 1
ATOM 1932 C C . GLN A 1 248 ? -5.258 -9.162 5.063 1.00 96.75 248 GLN A C 1
ATOM 1934 O O . GLN A 1 248 ? -4.421 -9.485 4.225 1.00 96.75 248 GLN A O 1
ATOM 1939 N N . LEU A 1 249 ? -5.515 -7.882 5.353 1.00 96.00 249 LEU A N 1
ATOM 1940 C CA . LEU A 1 249 ? -4.887 -6.764 4.643 1.00 96.00 249 LEU A CA 1
ATOM 1941 C C . LEU A 1 249 ? -3.359 -6.781 4.757 1.00 96.00 249 LEU A C 1
ATOM 1943 O O . LEU A 1 249 ? -2.667 -6.510 3.780 1.00 96.00 249 LEU A O 1
ATOM 1947 N N . SER A 1 250 ? -2.813 -7.118 5.928 1.00 95.94 250 SER A N 1
ATOM 1948 C CA . SER A 1 250 ? -1.358 -7.235 6.104 1.00 95.94 250 SER A CA 1
ATOM 1949 C C . SER A 1 250 ? -0.755 -8.406 5.318 1.00 95.94 250 SER A C 1
ATOM 1951 O O . SER A 1 250 ? 0.328 -8.257 4.749 1.00 95.94 250 SER A O 1
ATOM 1953 N N . LYS A 1 251 ? -1.458 -9.544 5.220 1.00 97.44 251 LYS A N 1
ATOM 1954 C CA . LYS A 1 251 ? -1.053 -10.673 4.363 1.00 97.44 251 LYS A CA 1
ATOM 1955 C C . LYS A 1 251 ? -1.086 -10.290 2.884 1.00 97.44 251 LYS A C 1
ATOM 1957 O O . LYS A 1 251 ? -0.119 -10.572 2.176 1.00 97.44 251 LYS A O 1
ATOM 1962 N N . ASP A 1 252 ? -2.134 -9.599 2.445 1.00 97.12 252 ASP A N 1
ATOM 1963 C CA . ASP A 1 252 ? -2.274 -9.127 1.064 1.00 97.12 252 ASP A CA 1
ATOM 1964 C C . ASP A 1 252 ? -1.205 -8.083 0.712 1.00 97.12 252 ASP A C 1
ATOM 1966 O O . ASP A 1 252 ? -0.579 -8.161 -0.345 1.00 97.12 252 ASP A O 1
ATOM 1970 N N . LEU A 1 253 ? -0.918 -7.144 1.620 1.00 95.88 253 LEU A N 1
ATOM 1971 C CA . LEU A 1 253 ? 0.178 -6.183 1.468 1.00 95.88 253 LEU A CA 1
ATOM 1972 C C . LEU A 1 253 ? 1.532 -6.887 1.353 1.00 95.88 253 LEU A C 1
ATOM 1974 O O . LEU A 1 253 ? 2.310 -6.562 0.460 1.00 95.88 253 LEU A O 1
ATOM 1978 N N . ALA A 1 254 ? 1.807 -7.879 2.204 1.00 96.69 254 ALA A N 1
ATOM 1979 C CA . ALA A 1 254 ? 3.045 -8.649 2.131 1.00 96.69 254 ALA A CA 1
ATOM 1980 C C . ALA A 1 254 ? 3.170 -9.428 0.807 1.00 96.69 254 ALA A C 1
ATOM 1982 O O . ALA A 1 254 ? 4.257 -9.488 0.230 1.00 96.69 254 ALA A O 1
ATOM 1983 N N . ALA A 1 255 ? 2.071 -9.994 0.298 1.00 97.56 255 ALA A N 1
ATOM 1984 C CA . ALA A 1 255 ? 2.046 -10.654 -1.006 1.00 97.56 255 ALA A CA 1
ATOM 1985 C C . ALA A 1 255 ? 2.304 -9.661 -2.153 1.00 97.56 255 ALA A C 1
ATOM 1987 O O . ALA A 1 255 ? 3.135 -9.928 -3.021 1.00 97.56 255 ALA A O 1
ATOM 1988 N N . ASN A 1 256 ? 1.668 -8.487 -2.123 1.00 97.25 256 ASN A N 1
ATOM 1989 C CA . ASN A 1 256 ? 1.870 -7.436 -3.122 1.00 97.25 256 ASN A CA 1
ATOM 1990 C C . ASN A 1 256 ? 3.299 -6.879 -3.111 1.00 97.25 256 ASN A C 1
ATOM 1992 O O . ASN A 1 256 ? 3.859 -6.629 -4.176 1.00 97.25 256 ASN A O 1
ATOM 1996 N N . ILE A 1 257 ? 3.917 -6.730 -1.935 1.00 96.69 257 ILE A N 1
ATOM 1997 C CA . ILE A 1 257 ? 5.327 -6.329 -1.817 1.00 96.69 257 ILE A CA 1
ATOM 1998 C C . ILE A 1 257 ? 6.232 -7.359 -2.499 1.00 96.69 257 ILE A C 1
ATOM 2000 O O . ILE A 1 257 ? 7.089 -6.975 -3.289 1.00 96.69 257 ILE A O 1
ATOM 2004 N N . ARG A 1 258 ? 6.001 -8.661 -2.282 1.00 96.69 258 ARG A N 1
ATOM 2005 C CA . ARG A 1 258 ? 6.773 -9.716 -2.961 1.00 96.69 258 ARG A CA 1
ATOM 2006 C C . ARG A 1 258 ? 6.601 -9.673 -4.479 1.00 96.69 258 ARG A C 1
ATOM 2008 O O . ARG A 1 258 ? 7.589 -9.743 -5.200 1.00 96.69 258 ARG A O 1
ATOM 2015 N N . LEU A 1 259 ? 5.375 -9.490 -4.975 1.00 96.88 259 LEU A N 1
ATOM 2016 C CA . LEU A 1 259 ? 5.122 -9.342 -6.415 1.00 96.88 259 LEU A CA 1
ATOM 2017 C C . LEU A 1 259 ? 5.809 -8.095 -7.002 1.00 96.88 259 LEU A C 1
ATOM 2019 O O . LEU A 1 259 ? 6.322 -8.128 -8.125 1.00 96.88 259 LEU A O 1
ATOM 2023 N N . LEU A 1 260 ? 5.855 -6.993 -6.249 1.00 96.81 260 LEU A N 1
ATOM 2024 C CA . LEU A 1 260 ? 6.592 -5.789 -6.635 1.00 96.81 260 LEU A CA 1
ATOM 2025 C C . LEU A 1 260 ? 8.103 -6.033 -6.674 1.00 96.81 260 LEU A C 1
ATOM 2027 O O . LEU A 1 260 ? 8.761 -5.611 -7.621 1.00 96.81 260 LEU A O 1
ATOM 2031 N N . GLU A 1 261 ? 8.662 -6.741 -5.697 1.00 96.38 261 GLU A N 1
ATOM 2032 C CA . GLU A 1 261 ? 10.080 -7.111 -5.692 1.00 96.38 261 GLU A CA 1
ATOM 2033 C C . GLU A 1 261 ? 10.430 -8.047 -6.856 1.00 96.38 261 GLU A C 1
ATOM 2035 O O . GLU A 1 261 ? 11.421 -7.818 -7.550 1.00 96.38 261 GLU A O 1
ATOM 2040 N N . GLU A 1 262 ? 9.591 -9.047 -7.135 1.00 97.31 262 GLU A N 1
ATOM 2041 C CA . GLU A 1 262 ? 9.763 -9.960 -8.268 1.00 97.31 262 GLU A CA 1
ATOM 2042 C C . GLU A 1 262 ? 9.673 -9.235 -9.615 1.00 97.31 262 GLU A C 1
ATOM 2044 O O . GLU A 1 262 ? 10.500 -9.459 -10.502 1.00 97.31 262 GLU A O 1
ATOM 2049 N N . SER A 1 263 ? 8.685 -8.355 -9.791 1.00 96.81 263 SER A N 1
ATOM 2050 C CA . SER A 1 263 ? 8.543 -7.568 -11.022 1.00 96.81 263 SER A CA 1
ATOM 2051 C C . SER A 1 263 ? 9.691 -6.574 -11.199 1.00 96.81 263 SER A C 1
ATOM 2053 O O . SER A 1 263 ? 10.220 -6.465 -12.304 1.00 96.81 263 SER A O 1
ATOM 2055 N N . LYS A 1 264 ? 10.151 -5.928 -10.121 1.00 97.06 264 LYS A N 1
ATOM 2056 C CA . LYS A 1 264 ? 11.345 -5.072 -10.113 1.00 97.06 264 LYS A CA 1
ATOM 2057 C C . LYS A 1 264 ? 12.602 -5.856 -10.495 1.00 97.06 264 LYS A C 1
ATOM 2059 O O . LYS A 1 264 ? 13.384 -5.380 -11.313 1.00 97.06 264 LYS A O 1
ATOM 2064 N N . ALA A 1 265 ? 12.787 -7.061 -9.956 1.00 96.62 265 ALA A N 1
ATOM 2065 C CA . ALA A 1 265 ? 13.909 -7.928 -10.308 1.00 96.62 265 ALA A CA 1
ATOM 2066 C C . ALA A 1 265 ? 13.866 -8.355 -11.786 1.00 96.62 265 ALA A C 1
ATOM 2068 O O . ALA A 1 265 ? 14.892 -8.298 -12.465 1.00 96.62 265 ALA A O 1
ATOM 2069 N N . LYS A 1 266 ? 12.683 -8.718 -12.306 1.00 96.88 266 LYS A N 1
ATOM 2070 C CA . LYS A 1 266 ? 12.487 -9.026 -13.734 1.00 96.88 266 LYS A CA 1
ATOM 2071 C C . LYS A 1 266 ? 12.816 -7.826 -14.617 1.00 96.88 266 LYS A C 1
ATOM 2073 O O . LYS A 1 266 ? 13.584 -7.977 -15.559 1.00 96.88 266 LYS A O 1
ATOM 2078 N N . TRP A 1 267 ? 12.311 -6.644 -14.270 1.00 95.25 267 TRP A N 1
ATOM 2079 C CA . TRP A 1 267 ? 12.606 -5.404 -14.986 1.00 95.25 267 TRP A CA 1
ATOM 2080 C C . TRP A 1 267 ? 14.100 -5.087 -15.004 1.00 95.25 267 TRP A C 1
ATOM 2082 O O . TRP A 1 267 ? 14.640 -4.766 -16.059 1.00 95.25 267 TRP A O 1
ATOM 2092 N N . PHE A 1 268 ? 14.798 -5.205 -13.872 1.00 96.00 268 PHE A N 1
ATOM 2093 C CA . PHE A 1 268 ? 16.248 -4.998 -13.845 1.00 96.00 268 PHE A CA 1
ATOM 2094 C C . PHE A 1 268 ? 17.013 -6.022 -14.678 1.00 96.00 268 PHE A C 1
ATOM 2096 O O . PHE A 1 268 ? 17.950 -5.653 -15.379 1.00 96.00 268 PHE A O 1
ATOM 2103 N N . ALA A 1 269 ? 16.621 -7.294 -14.638 1.00 96.56 269 ALA A N 1
ATOM 2104 C CA . ALA A 1 269 ? 17.247 -8.316 -15.467 1.00 96.56 269 ALA A CA 1
ATOM 2105 C C . ALA A 1 269 ? 17.009 -8.062 -16.966 1.00 96.56 269 ALA A C 1
ATOM 2107 O O . ALA A 1 269 ? 17.933 -8.200 -17.765 1.00 96.56 269 ALA A O 1
ATOM 2108 N N . GLU A 1 270 ? 15.791 -7.678 -17.350 1.00 96.12 270 GLU A N 1
ATOM 2109 C CA . GLU A 1 270 ? 15.419 -7.391 -18.737 1.00 96.12 270 GLU A CA 1
ATOM 2110 C C . GLU A 1 270 ? 16.136 -6.145 -19.258 1.00 96.12 270 GLU A C 1
ATOM 2112 O O . GLU A 1 270 ? 16.852 -6.232 -20.251 1.00 96.12 270 GLU A O 1
ATOM 2117 N N . THR A 1 271 ? 16.061 -5.029 -18.532 1.00 95.19 271 THR A N 1
ATOM 2118 C CA . THR A 1 271 ? 16.764 -3.784 -18.888 1.00 95.19 271 THR A CA 1
ATOM 2119 C C . THR A 1 271 ? 18.277 -3.953 -18.939 1.00 95.19 271 THR A C 1
ATOM 2121 O O . THR A 1 271 ? 18.906 -3.466 -19.873 1.00 95.19 271 THR A O 1
ATOM 2124 N N . ASN A 1 272 ? 18.881 -4.683 -17.997 1.00 96.75 272 ASN A N 1
ATOM 2125 C CA . ASN A 1 272 ? 20.317 -4.953 -18.037 1.00 96.75 272 ASN A CA 1
ATOM 2126 C C . ASN A 1 272 ? 20.697 -5.838 -19.237 1.00 96.75 272 ASN A C 1
ATOM 2128 O O . ASN A 1 272 ? 21.693 -5.573 -19.905 1.00 96.75 272 ASN A O 1
ATOM 2132 N N . ASN A 1 273 ? 19.891 -6.855 -19.558 1.00 97.19 273 ASN A N 1
ATOM 2133 C CA . ASN A 1 273 ? 20.102 -7.680 -20.750 1.00 97.19 273 ASN A CA 1
ATOM 2134 C C . ASN A 1 273 ? 19.933 -6.878 -22.049 1.00 97.19 273 ASN A C 1
ATOM 2136 O O . ASN A 1 273 ? 20.692 -7.073 -22.998 1.00 97.19 273 ASN A O 1
ATOM 2140 N N . GLU A 1 274 ? 18.945 -5.986 -22.122 1.00 95.56 274 GLU A N 1
ATOM 2141 C CA . GLU A 1 274 ? 18.753 -5.096 -23.267 1.00 95.56 274 GLU A CA 1
ATOM 2142 C C . GLU A 1 274 ? 19.900 -4.102 -23.414 1.00 95.56 274 GLU A C 1
ATOM 2144 O O . GLU A 1 274 ? 20.387 -3.914 -24.528 1.00 95.56 274 GLU A O 1
ATOM 2149 N N . LEU A 1 275 ? 20.382 -3.533 -22.306 1.00 96.06 275 LEU A N 1
ATOM 2150 C CA . LEU A 1 275 ? 21.535 -2.640 -22.295 1.00 96.06 275 LEU A CA 1
ATOM 2151 C C . LEU A 1 275 ? 22.790 -3.360 -22.799 1.00 96.06 275 LEU A C 1
ATOM 2153 O O . LEU A 1 275 ? 23.439 -2.868 -23.715 1.00 96.06 275 LEU A O 1
ATOM 2157 N N . GLN A 1 276 ? 23.075 -4.567 -22.302 1.00 95.44 276 GLN A N 1
ATOM 2158 C CA . GLN A 1 276 ? 24.195 -5.380 -22.788 1.00 95.44 276 GLN A CA 1
ATOM 2159 C C . GLN A 1 276 ? 24.061 -5.717 -24.278 1.00 95.44 276 GLN A C 1
ATOM 2161 O O . GLN A 1 276 ? 25.029 -5.638 -25.033 1.00 95.44 276 GLN A O 1
ATOM 2166 N N . ARG A 1 277 ? 22.855 -6.064 -24.746 1.00 96.31 277 ARG A N 1
ATOM 2167 C CA . ARG A 1 277 ? 22.606 -6.295 -26.180 1.00 96.31 277 ARG A CA 1
ATOM 2168 C C . ARG A 1 277 ? 22.808 -5.026 -27.003 1.00 96.31 277 ARG A C 1
ATOM 2170 O O . ARG A 1 277 ? 23.322 -5.113 -28.116 1.00 96.31 277 ARG A O 1
ATOM 2177 N N . ALA A 1 278 ? 22.395 -3.869 -26.494 1.00 95.88 278 ALA A N 1
ATOM 2178 C CA . ALA A 1 278 ? 22.609 -2.589 -27.150 1.00 95.88 278 ALA A CA 1
ATOM 2179 C C . ALA A 1 278 ? 24.104 -2.254 -27.223 1.00 95.88 278 ALA A C 1
ATOM 2181 O O . ALA A 1 278 ? 24.580 -1.923 -28.303 1.00 95.88 278 ALA A O 1
ATOM 2182 N N . GLU A 1 279 ? 24.857 -2.421 -26.133 1.00 95.25 279 GLU A N 1
ATOM 2183 C CA . GLU A 1 279 ? 26.315 -2.244 -26.105 1.00 95.25 279 GLU A CA 1
ATOM 2184 C C . GLU A 1 279 ? 27.023 -3.155 -27.111 1.00 95.25 279 GLU A C 1
ATOM 2186 O O . GLU A 1 279 ? 27.875 -2.692 -27.869 1.00 95.25 279 GLU A O 1
ATOM 2191 N N . LEU A 1 280 ? 26.639 -4.435 -27.186 1.00 95.75 280 LEU A N 1
ATOM 2192 C CA . LEU A 1 280 ? 27.179 -5.360 -28.185 1.00 95.75 280 LEU A CA 1
ATOM 2193 C C . LEU A 1 280 ? 26.898 -4.876 -29.613 1.00 95.75 280 LEU A C 1
ATOM 2195 O O . LEU A 1 280 ? 27.824 -4.801 -30.419 1.00 95.75 280 LEU A O 1
ATOM 2199 N N . ARG A 1 281 ? 25.658 -4.468 -29.914 1.00 95.88 281 ARG A N 1
ATOM 2200 C CA . ARG A 1 281 ? 25.293 -3.913 -31.231 1.00 95.88 281 ARG A CA 1
ATOM 2201 C C . ARG A 1 281 ? 26.055 -2.627 -31.551 1.00 95.88 281 ARG A C 1
ATOM 2203 O O . ARG A 1 281 ? 26.471 -2.436 -32.690 1.00 95.88 281 ARG A O 1
ATOM 2210 N N . PHE A 1 282 ? 26.247 -1.747 -30.570 1.00 96.38 282 PHE A N 1
ATOM 2211 C CA . PHE A 1 282 ? 27.031 -0.525 -30.742 1.00 96.38 282 PHE A CA 1
ATOM 2212 C C . PHE A 1 282 ? 28.498 -0.840 -31.027 1.00 96.38 282 PHE A C 1
ATOM 2214 O O . PHE A 1 282 ? 29.070 -0.265 -31.949 1.00 96.38 282 PHE A O 1
ATOM 2221 N N . ASN A 1 283 ? 29.093 -1.792 -30.312 1.00 96.25 283 ASN A N 1
ATOM 2222 C CA . ASN A 1 283 ? 30.466 -2.225 -30.562 1.00 96.25 283 ASN A CA 1
ATOM 2223 C C . ASN A 1 283 ? 30.625 -2.880 -31.943 1.00 96.25 283 ASN A C 1
ATOM 2225 O O . ASN A 1 283 ? 31.590 -2.599 -32.653 1.00 96.25 283 ASN A O 1
ATOM 2229 N N . GLU A 1 284 ? 29.667 -3.707 -32.368 1.00 96.00 284 GLU A N 1
ATOM 2230 C CA . GLU A 1 284 ? 29.633 -4.268 -33.725 1.00 96.00 284 GLU A CA 1
ATOM 2231 C C . GLU A 1 284 ? 29.520 -3.175 -34.795 1.00 96.00 284 GLU A C 1
ATOM 2233 O O . GLU A 1 284 ? 30.225 -3.215 -35.811 1.00 96.00 284 GLU A O 1
ATOM 2238 N N . PHE A 1 285 ? 28.674 -2.168 -34.561 1.00 96.81 285 PHE A N 1
ATOM 2239 C CA . PHE A 1 285 ? 28.549 -1.009 -35.437 1.00 96.81 285 PHE A CA 1
ATOM 2240 C C . PHE A 1 285 ? 29.861 -0.222 -35.524 1.00 96.81 285 PHE A C 1
ATOM 2242 O O . PHE A 1 285 ? 30.314 0.058 -36.633 1.00 96.81 285 PHE A O 1
ATOM 2249 N N . LEU A 1 286 ? 30.503 0.080 -34.389 1.00 95.62 286 LEU A N 1
ATOM 2250 C CA . LEU A 1 286 ? 31.786 0.787 -34.346 1.00 95.62 286 LEU A CA 1
ATOM 2251 C C . LEU A 1 286 ? 32.875 0.017 -35.095 1.00 95.62 286 LEU A C 1
ATOM 2253 O O . LEU A 1 286 ? 33.552 0.595 -35.941 1.00 95.62 286 LEU A O 1
ATOM 2257 N N . LYS A 1 287 ? 32.977 -1.299 -34.882 1.00 96.69 287 LYS A N 1
ATOM 2258 C CA . LYS A 1 287 ? 33.927 -2.155 -35.605 1.00 96.69 287 LYS A CA 1
ATOM 2259 C C . LYS A 1 287 ? 33.668 -2.153 -37.114 1.00 96.69 287 LYS A C 1
ATOM 2261 O O . LYS A 1 287 ? 34.600 -2.111 -37.912 1.00 96.69 287 LYS A O 1
ATOM 2266 N N . THR A 1 288 ? 32.401 -2.182 -37.523 1.00 96.25 288 THR A N 1
ATOM 2267 C CA . THR A 1 288 ? 32.022 -2.116 -38.943 1.00 96.25 288 THR A CA 1
ATOM 2268 C C . THR A 1 288 ? 32.333 -0.742 -39.545 1.00 96.25 288 THR A C 1
ATOM 2270 O O . THR A 1 288 ? 32.791 -0.653 -40.686 1.00 96.25 288 THR A O 1
ATOM 2273 N N . ALA A 1 289 ? 32.106 0.337 -38.794 1.00 95.69 289 ALA A N 1
ATOM 2274 C CA . ALA A 1 289 ? 32.431 1.699 -39.205 1.00 95.69 289 ALA A CA 1
ATOM 2275 C C . ALA A 1 289 ? 33.947 1.895 -39.355 1.00 95.69 289 ALA A C 1
ATOM 2277 O O . ALA A 1 289 ? 34.385 2.430 -40.370 1.00 95.69 289 ALA A O 1
ATOM 2278 N N . GLU A 1 290 ? 34.741 1.384 -38.414 1.00 95.75 290 GLU A N 1
ATOM 2279 C CA . GLU A 1 290 ? 36.206 1.381 -38.473 1.00 95.75 290 GLU A CA 1
ATOM 2280 C C . GLU A 1 290 ? 36.716 0.603 -39.693 1.00 95.75 290 GLU A C 1
ATOM 2282 O O . GLU A 1 290 ? 37.539 1.100 -40.456 1.00 95.75 290 GLU A O 1
ATOM 2287 N N . GLN A 1 291 ? 36.158 -0.581 -39.969 1.00 96.44 291 GLN A N 1
ATOM 2288 C CA . GLN A 1 291 ? 36.493 -1.334 -41.182 1.00 96.44 291 GLN A CA 1
ATOM 2289 C C . GLN A 1 291 ? 36.174 -0.555 -42.464 1.00 96.44 291 GLN A C 1
ATOM 2291 O O . GLN A 1 291 ? 36.964 -0.584 -43.408 1.00 96.44 291 GLN A O 1
ATOM 2296 N N . ARG A 1 292 ? 35.034 0.146 -42.519 1.00 95.12 292 ARG A N 1
ATOM 2297 C CA . ARG A 1 292 ? 34.685 0.998 -43.667 1.00 95.12 292 ARG A CA 1
ATOM 2298 C C . ARG A 1 292 ? 35.622 2.192 -43.801 1.00 95.12 292 ARG A C 1
ATOM 2300 O O . ARG A 1 292 ? 35.980 2.521 -44.927 1.00 95.12 292 ARG A O 1
ATOM 2307 N N . LEU A 1 293 ? 36.026 2.812 -42.693 1.00 95.62 293 LEU A N 1
ATOM 2308 C CA . LEU A 1 293 ? 37.021 3.884 -42.696 1.00 95.62 293 LEU A CA 1
ATOM 2309 C C . LEU A 1 293 ? 38.357 3.380 -43.237 1.00 95.62 293 LEU A C 1
ATOM 2311 O O . LEU A 1 293 ? 38.846 3.945 -44.206 1.00 95.62 293 LEU A O 1
ATOM 2315 N N . ASN A 1 294 ? 38.860 2.250 -42.744 1.00 95.75 294 ASN A N 1
ATOM 2316 C CA . ASN A 1 294 ? 40.103 1.655 -43.241 1.00 95.75 294 ASN A CA 1
ATOM 2317 C C . ASN A 1 294 ? 40.017 1.297 -44.737 1.00 95.75 294 ASN A C 1
ATOM 2319 O O . ASN A 1 294 ? 40.977 1.467 -45.485 1.00 95.75 294 ASN A O 1
ATOM 2323 N N . GLN A 1 295 ? 38.859 0.822 -45.214 1.00 95.50 295 GLN A N 1
ATOM 2324 C CA . GLN A 1 295 ? 38.636 0.585 -46.646 1.00 95.50 295 GLN A CA 1
ATOM 2325 C C . GLN A 1 295 ? 38.617 1.881 -47.462 1.00 95.50 295 GLN A C 1
ATOM 2327 O O . GLN A 1 295 ? 39.114 1.894 -48.589 1.00 95.50 295 GLN A O 1
ATOM 2332 N N . LEU A 1 296 ? 38.022 2.954 -46.934 1.00 94.00 296 LEU A N 1
ATOM 2333 C CA . LEU A 1 296 ? 38.032 4.267 -47.574 1.00 94.00 296 LEU A CA 1
ATOM 2334 C C . LEU A 1 296 ? 39.442 4.848 -47.602 1.00 94.00 296 LEU A C 1
ATOM 2336 O O . LEU A 1 296 ? 39.858 5.299 -48.660 1.00 94.00 296 LEU A O 1
ATOM 2340 N N . GLU A 1 297 ? 40.192 4.767 -46.508 1.00 94.94 297 GLU A N 1
ATOM 2341 C CA . GLU A 1 297 ? 41.599 5.167 -46.449 1.00 94.94 297 GLU A CA 1
ATOM 2342 C C . GLU A 1 297 ? 42.430 4.391 -47.468 1.00 94.94 297 GLU A C 1
ATOM 2344 O O . GLU A 1 297 ? 43.099 5.007 -48.288 1.00 94.94 297 GLU A O 1
ATOM 2349 N N . ALA A 1 298 ? 42.300 3.063 -47.534 1.00 93.81 298 ALA A N 1
ATOM 2350 C CA . ALA A 1 298 ? 42.994 2.258 -48.538 1.00 93.81 298 ALA A CA 1
ATOM 2351 C C . ALA A 1 298 ? 42.613 2.650 -49.978 1.00 93.81 298 ALA A C 1
ATOM 2353 O O . ALA A 1 298 ? 43.465 2.680 -50.868 1.00 93.81 298 ALA A O 1
ATOM 2354 N N . ARG A 1 299 ? 41.336 2.971 -50.233 1.00 94.56 299 ARG A N 1
ATOM 2355 C CA . ARG A 1 299 ? 40.885 3.482 -51.539 1.00 94.56 299 ARG A CA 1
ATOM 2356 C C . ARG A 1 299 ? 41.452 4.861 -51.837 1.00 94.56 299 ARG A C 1
ATOM 2358 O O . ARG A 1 299 ? 41.831 5.094 -52.979 1.00 94.56 299 ARG A O 1
ATOM 2365 N N . ILE A 1 300 ? 41.502 5.753 -50.853 1.00 93.94 300 ILE A N 1
ATOM 2366 C CA . ILE A 1 300 ? 42.094 7.086 -50.983 1.00 93.94 300 ILE A CA 1
ATOM 2367 C C . ILE A 1 300 ? 43.581 6.941 -51.287 1.00 93.94 300 ILE A C 1
ATOM 2369 O O . ILE A 1 300 ? 44.023 7.480 -52.291 1.00 93.94 300 ILE A O 1
ATOM 2373 N N . SER A 1 301 ? 44.328 6.142 -50.522 1.00 95.12 301 SER A N 1
ATOM 2374 C CA . SER A 1 301 ? 45.741 5.853 -50.786 1.00 95.12 301 SER A CA 1
ATOM 2375 C C . SER A 1 301 ? 45.952 5.301 -52.192 1.00 95.12 301 SER A C 1
ATOM 2377 O O . SER A 1 301 ? 46.766 5.836 -52.932 1.00 95.12 301 SER A O 1
ATOM 2379 N N . LYS A 1 302 ? 45.158 4.312 -52.616 1.00 93.25 302 LYS A N 1
ATOM 2380 C CA . LYS A 1 302 ? 45.246 3.764 -53.976 1.00 93.25 302 LYS A CA 1
ATOM 2381 C C . LYS A 1 302 ? 44.883 4.791 -55.053 1.00 93.25 302 LYS A C 1
ATOM 2383 O O . LYS A 1 302 ? 45.472 4.784 -56.127 1.00 93.25 302 LYS A O 1
ATOM 2388 N N . THR A 1 303 ? 43.906 5.658 -54.792 1.00 93.62 303 THR A N 1
ATOM 2389 C CA . THR A 1 303 ? 43.520 6.729 -55.722 1.00 93.62 303 THR A CA 1
ATOM 2390 C C . THR A 1 303 ? 44.637 7.761 -55.828 1.00 93.62 303 THR A C 1
ATOM 2392 O O . THR A 1 303 ? 44.998 8.117 -56.939 1.00 93.62 303 THR A O 1
ATOM 2395 N N . LEU A 1 304 ? 45.251 8.156 -54.710 1.00 90.75 304 LEU A N 1
ATOM 2396 C CA . LEU A 1 304 ? 46.406 9.054 -54.676 1.00 90.75 304 LEU A CA 1
ATOM 2397 C C . LEU A 1 304 ? 47.634 8.441 -55.367 1.00 90.75 304 LEU A C 1
ATOM 2399 O O . LEU A 1 304 ? 48.332 9.142 -56.089 1.00 90.75 304 LEU A O 1
ATOM 2403 N N . GLU A 1 305 ? 47.889 7.141 -55.202 1.00 91.38 305 GLU A N 1
ATOM 2404 C CA . GLU A 1 305 ? 48.940 6.423 -55.941 1.00 91.38 305 GLU A CA 1
ATOM 2405 C C . GLU A 1 305 ? 48.676 6.443 -57.452 1.00 91.38 305 GLU A C 1
ATOM 2407 O O . GLU A 1 305 ? 49.573 6.736 -58.240 1.00 91.38 305 GLU A O 1
ATOM 2412 N N . VAL A 1 306 ? 47.435 6.169 -57.869 1.00 92.88 306 VAL A N 1
ATOM 2413 C CA . VAL A 1 306 ? 47.035 6.226 -59.281 1.00 92.88 306 VAL A CA 1
ATOM 2414 C C . VAL A 1 306 ? 47.126 7.652 -59.823 1.00 92.88 306 VAL A C 1
ATOM 2416 O O . VAL A 1 306 ? 47.638 7.839 -60.920 1.00 92.88 306 VAL A O 1
ATOM 2419 N N . GLU A 1 307 ? 46.687 8.664 -59.075 1.00 86.62 307 GLU A N 1
ATOM 2420 C CA . GLU A 1 307 ? 46.858 10.077 -59.434 1.00 86.62 307 GLU A CA 1
ATOM 2421 C C . GLU A 1 307 ? 48.337 10.456 -59.545 1.00 86.62 307 GLU A C 1
ATOM 2423 O O . GLU A 1 307 ? 48.711 11.176 -60.472 1.00 86.62 307 GLU A O 1
ATOM 2428 N N . GLY A 1 308 ? 49.188 9.926 -58.662 1.00 91.44 308 GLY A N 1
ATOM 2429 C CA . GLY A 1 308 ? 50.641 10.042 -58.741 1.00 91.44 308 GLY A CA 1
ATOM 2430 C C . GLY A 1 308 ? 51.181 9.456 -60.042 1.00 91.44 308 GLY A C 1
ATOM 2431 O O . GLY A 1 308 ? 51.831 10.166 -60.804 1.00 91.44 308 GLY A O 1
ATOM 2432 N N . HIS A 1 309 ? 50.828 8.210 -60.364 1.00 90.38 309 HIS A N 1
ATOM 2433 C CA . HIS A 1 309 ? 51.235 7.555 -61.610 1.00 90.38 309 HIS A CA 1
ATOM 2434 C C . HIS A 1 309 ? 50.697 8.243 -62.868 1.00 90.38 309 HIS A C 1
ATOM 2436 O O . HIS A 1 309 ? 51.410 8.341 -63.864 1.00 90.38 309 HIS A O 1
ATOM 2442 N N . ILE A 1 310 ? 49.459 8.739 -62.846 1.00 87.75 310 ILE A N 1
ATOM 2443 C CA . ILE A 1 310 ? 48.880 9.506 -63.955 1.00 87.75 310 ILE A CA 1
ATOM 2444 C C . ILE A 1 310 ? 49.635 10.827 -64.121 1.00 87.75 310 ILE A C 1
ATOM 2446 O O . ILE A 1 310 ? 49.980 11.194 -65.240 1.00 87.75 310 ILE A O 1
ATOM 2450 N N . SER A 1 311 ? 49.931 11.527 -63.024 1.00 90.56 311 SER A N 1
ATOM 2451 C CA . SER A 1 311 ? 50.682 12.786 -63.049 1.00 90.56 311 SER A CA 1
ATOM 2452 C C . SER A 1 311 ? 52.121 12.580 -63.528 1.00 90.56 311 SER A C 1
ATOM 2454 O O . SER A 1 311 ? 52.611 13.361 -64.340 1.00 90.56 311 SER A O 1
ATOM 2456 N N . GLU A 1 312 ? 52.785 11.509 -63.089 1.00 88.38 312 GLU A N 1
ATOM 2457 C CA . GLU A 1 312 ? 54.096 11.089 -63.596 1.00 88.38 312 GLU A CA 1
ATOM 2458 C C . GLU A 1 312 ? 54.036 10.730 -65.085 1.00 88.38 312 GLU A C 1
ATOM 2460 O O . GLU A 1 312 ? 54.899 11.161 -65.849 1.00 88.38 312 GLU A O 1
ATOM 2465 N N . GLY A 1 313 ? 53.004 9.996 -65.514 1.00 89.00 313 GLY A N 1
ATOM 2466 C CA . GLY A 1 313 ? 52.748 9.658 -66.914 1.00 89.00 313 GLY A CA 1
ATOM 2467 C C . GLY A 1 313 ? 52.580 10.903 -67.782 1.00 89.00 313 GLY A C 1
ATOM 2468 O O . GLY A 1 313 ? 53.309 11.068 -68.755 1.00 89.00 313 GLY A O 1
ATOM 2469 N N . PHE A 1 314 ? 51.713 11.838 -67.379 1.00 87.94 314 PHE A N 1
ATOM 2470 C CA . PHE A 1 314 ? 51.557 13.126 -68.058 1.00 87.94 314 PHE A CA 1
ATOM 2471 C C . PHE A 1 314 ? 52.855 13.933 -68.070 1.00 87.94 314 PHE A C 1
ATOM 2473 O O . PHE A 1 314 ? 53.182 14.539 -69.087 1.00 87.94 314 PHE A O 1
ATOM 2480 N N . MET A 1 315 ? 53.617 13.949 -66.974 1.00 89.94 315 MET A N 1
ATOM 2481 C CA . MET A 1 315 ? 54.893 14.663 -66.919 1.00 89.94 315 MET A CA 1
ATOM 2482 C C . MET A 1 315 ? 55.921 14.050 -67.876 1.00 89.94 315 MET A C 1
ATOM 2484 O O . MET A 1 315 ? 56.671 14.780 -68.523 1.00 89.94 315 MET A O 1
ATOM 2488 N N . ASN A 1 316 ? 55.952 12.724 -67.995 1.00 91.69 316 ASN A N 1
ATOM 2489 C CA . ASN A 1 316 ? 56.809 12.022 -68.944 1.00 91.69 316 ASN A CA 1
ATOM 2490 C C . ASN A 1 316 ? 56.363 12.255 -70.392 1.00 91.69 316 ASN A C 1
ATOM 2492 O O . ASN A 1 316 ? 57.211 12.549 -71.228 1.00 91.69 316 ASN A O 1
ATOM 2496 N N . ASP A 1 317 ? 55.061 12.228 -70.679 1.00 90.31 317 ASP A N 1
ATOM 2497 C CA . ASP A 1 317 ? 54.516 12.563 -72.001 1.00 90.31 317 ASP A CA 1
ATOM 2498 C C . ASP A 1 317 ? 54.826 14.014 -72.389 1.00 90.31 317 ASP A C 1
ATOM 2500 O O . ASP A 1 317 ? 55.215 14.294 -73.524 1.00 90.31 317 ASP A O 1
ATOM 2504 N N . VAL A 1 318 ? 54.701 14.955 -71.446 1.00 89.50 318 VAL A N 1
ATOM 2505 C CA . VAL A 1 318 ? 55.088 16.357 -71.652 1.00 89.50 318 VAL A CA 1
ATOM 2506 C C . VAL A 1 318 ? 56.585 16.463 -71.925 1.00 89.50 318 VAL A C 1
ATOM 2508 O O . VAL A 1 318 ? 56.960 17.164 -72.861 1.00 89.50 318 VAL A O 1
ATOM 2511 N N . LYS A 1 319 ? 57.439 15.765 -71.165 1.00 90.75 319 LYS A N 1
ATOM 2512 C CA . LYS A 1 319 ? 58.889 15.732 -71.416 1.00 90.75 319 LYS A CA 1
ATOM 2513 C C . LYS A 1 319 ? 59.206 15.188 -72.805 1.00 90.75 319 LYS A C 1
ATOM 2515 O O . LYS A 1 319 ? 59.883 15.874 -73.557 1.00 90.75 319 LYS A O 1
ATOM 2520 N N . LEU A 1 320 ? 58.649 14.033 -73.174 1.00 91.44 320 LEU A N 1
ATOM 2521 C CA . LEU A 1 320 ? 58.832 13.437 -74.498 1.00 91.44 320 LEU A CA 1
ATOM 2522 C C . LEU A 1 320 ? 58.388 14.392 -75.604 1.00 91.44 320 LEU A C 1
ATOM 2524 O O . LEU A 1 320 ? 59.115 14.607 -76.564 1.00 91.44 320 LEU A O 1
ATOM 2528 N N . ARG A 1 321 ? 57.232 15.043 -75.449 1.00 91.81 321 ARG A N 1
ATOM 2529 C CA . ARG A 1 321 ? 56.739 16.001 -76.442 1.00 91.81 321 ARG A CA 1
ATOM 2530 C C . ARG A 1 321 ? 57.591 17.266 -76.518 1.00 91.81 321 ARG A C 1
ATOM 2532 O O . ARG A 1 321 ? 57.727 17.842 -77.596 1.00 91.81 321 ARG A O 1
ATOM 2539 N N . VAL A 1 322 ? 58.141 17.726 -75.395 1.00 90.06 322 VAL A N 1
ATOM 2540 C CA . VAL A 1 322 ? 59.120 18.819 -75.373 1.00 90.06 322 VAL A CA 1
ATOM 2541 C C . VAL A 1 322 ? 60.394 18.390 -76.093 1.00 90.06 322 VAL A C 1
ATOM 2543 O O . VAL A 1 322 ? 60.853 19.138 -76.949 1.00 90.06 322 VAL A O 1
ATOM 2546 N N . ASP A 1 323 ? 60.913 17.194 -75.830 1.00 90.75 323 ASP A N 1
ATOM 2547 C CA . ASP A 1 323 ? 62.105 16.655 -76.490 1.00 90.75 323 ASP A CA 1
ATOM 2548 C C . ASP A 1 323 ? 61.882 16.460 -78.002 1.00 90.75 323 ASP A C 1
ATOM 2550 O O . ASP A 1 323 ? 62.735 16.832 -78.811 1.00 90.75 323 ASP A O 1
ATOM 2554 N N . ASP A 1 324 ? 60.707 15.984 -78.414 1.00 90.81 324 ASP A N 1
ATOM 2555 C CA . ASP A 1 324 ? 60.296 15.888 -79.819 1.00 90.81 324 ASP A CA 1
ATOM 2556 C C . ASP A 1 324 ? 60.191 17.273 -80.475 1.00 90.81 324 ASP A C 1
ATOM 2558 O O . ASP A 1 324 ? 60.663 17.481 -81.592 1.00 90.81 324 ASP A O 1
ATOM 2562 N N . MET A 1 325 ? 59.614 18.265 -79.787 1.00 87.06 325 MET A N 1
ATOM 2563 C CA . MET A 1 325 ? 59.581 19.643 -80.290 1.00 87.06 325 MET A CA 1
ATOM 2564 C C . MET A 1 325 ? 60.980 20.258 -80.376 1.00 87.06 325 MET A C 1
ATOM 2566 O O . MET A 1 325 ? 61.253 21.008 -81.311 1.00 87.06 325 MET A O 1
ATOM 2570 N N . VAL A 1 326 ? 61.857 19.984 -79.410 1.00 86.75 326 VAL A N 1
ATOM 2571 C CA . VAL A 1 326 ? 63.240 20.479 -79.390 1.00 86.75 326 VAL A CA 1
ATOM 2572 C C . VAL A 1 326 ? 64.039 19.840 -80.520 1.00 86.75 326 VAL A C 1
ATOM 2574 O O . VAL A 1 326 ? 64.692 20.560 -81.272 1.00 86.75 326 VAL A O 1
ATOM 2577 N N . SER A 1 327 ? 63.955 18.522 -80.690 1.00 87.62 327 SER A N 1
ATOM 2578 C CA . SER A 1 327 ? 64.628 17.802 -81.775 1.00 87.62 327 SER A CA 1
ATOM 2579 C C . SER A 1 327 ? 64.076 18.194 -83.147 1.00 87.62 327 SER A C 1
ATOM 2581 O O . SER A 1 327 ? 64.856 18.466 -84.058 1.00 87.62 327 SER A O 1
ATOM 2583 N N . GLY A 1 328 ? 62.755 18.338 -83.282 1.00 89.00 328 GLY A N 1
ATOM 2584 C CA . GLY A 1 328 ? 62.100 18.852 -84.484 1.00 89.00 328 GLY A CA 1
ATOM 2585 C C . GLY A 1 328 ? 62.561 20.267 -84.834 1.00 89.00 328 GLY A C 1
ATOM 2586 O O . GLY A 1 328 ? 63.017 20.502 -85.951 1.00 89.00 328 GLY A O 1
ATOM 2587 N N . LYS A 1 329 ? 62.552 21.195 -83.866 1.00 88.25 329 LYS A N 1
ATOM 2588 C CA . LYS A 1 329 ? 63.086 22.553 -84.061 1.00 88.25 329 LYS A CA 1
ATOM 2589 C C . LYS A 1 329 ? 64.579 22.551 -84.369 1.00 88.25 329 LYS A C 1
ATOM 2591 O O . LYS A 1 329 ? 65.014 23.356 -85.181 1.00 88.25 329 LYS A O 1
ATOM 2596 N N . SER A 1 330 ? 65.366 21.667 -83.759 1.00 84.50 330 SER A N 1
ATOM 2597 C CA . SER A 1 330 ? 66.788 21.512 -84.079 1.00 84.50 330 SER A CA 1
ATOM 2598 C C . SER A 1 330 ? 66.976 21.055 -85.524 1.00 84.50 330 SER A C 1
ATOM 2600 O O . SER A 1 330 ? 67.802 21.616 -86.232 1.00 84.50 330 SER A O 1
ATOM 2602 N N . ALA A 1 331 ? 66.178 20.096 -85.995 1.00 86.31 331 ALA A N 1
ATOM 2603 C CA . ALA A 1 331 ? 66.221 19.626 -87.374 1.00 86.31 331 ALA A CA 1
ATOM 2604 C C . ALA A 1 331 ? 65.760 20.705 -88.372 1.00 86.31 331 ALA A C 1
ATOM 2606 O O . ALA A 1 331 ? 66.369 20.863 -89.430 1.00 86.31 331 ALA A O 1
ATOM 2607 N N . GLU A 1 332 ? 64.718 21.474 -88.044 1.00 86.31 332 GLU A N 1
ATOM 2608 C CA . GLU A 1 332 ? 64.292 22.638 -88.832 1.00 86.31 332 GLU A CA 1
ATOM 2609 C C . GLU A 1 332 ? 65.377 23.715 -88.877 1.00 86.31 332 GLU A C 1
ATOM 2611 O O . GLU A 1 332 ? 65.678 24.241 -89.949 1.00 86.31 332 GLU A O 1
ATOM 2616 N N . LEU A 1 333 ? 65.999 24.019 -87.734 1.00 85.19 333 LEU A N 1
ATOM 2617 C CA . LEU A 1 333 ? 67.129 24.938 -87.654 1.00 85.19 333 LEU A CA 1
ATOM 2618 C C . LEU A 1 333 ? 68.305 24.425 -88.480 1.00 85.19 333 LEU A C 1
ATOM 2620 O O . LEU A 1 333 ? 68.864 25.206 -89.236 1.00 85.19 333 LEU A O 1
ATOM 2624 N N . ASP A 1 334 ? 68.630 23.134 -88.438 1.00 85.38 334 ASP A N 1
ATOM 2625 C CA . ASP A 1 334 ? 69.674 22.531 -89.270 1.00 85.38 334 ASP A CA 1
ATOM 2626 C C . ASP A 1 334 ? 69.341 22.609 -90.761 1.00 85.38 334 ASP A C 1
ATOM 2628 O O . ASP A 1 334 ? 70.221 22.853 -91.590 1.00 85.38 334 ASP A O 1
ATOM 2632 N N . GLN A 1 335 ? 68.076 22.419 -91.142 1.00 87.31 335 GLN A N 1
ATOM 2633 C CA . GLN A 1 335 ? 67.638 22.605 -92.524 1.00 87.31 335 GLN A CA 1
ATOM 2634 C C . GLN A 1 335 ? 67.737 24.067 -92.953 1.00 87.31 335 GLN A C 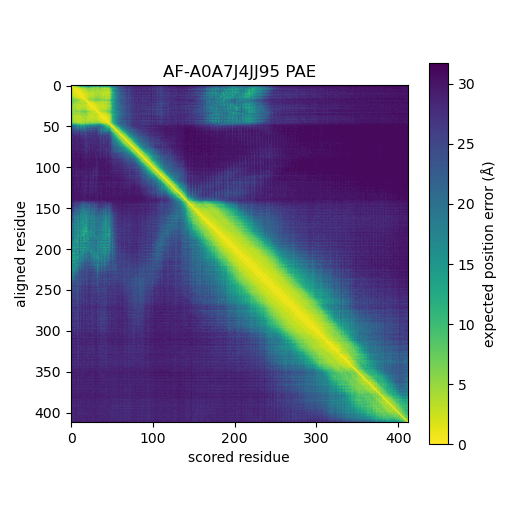1
ATOM 2636 O O . GLN A 1 335 ? 68.231 24.342 -94.048 1.00 87.31 335 GLN A O 1
ATOM 2641 N N . LEU A 1 336 ? 67.308 25.003 -92.105 1.00 86.56 336 LEU A N 1
ATOM 2642 C CA . LEU A 1 336 ? 67.459 26.435 -92.343 1.00 86.56 336 LEU A CA 1
ATOM 2643 C C . LEU A 1 336 ? 68.931 26.823 -92.434 1.00 86.56 336 LEU A C 1
ATOM 2645 O O . LEU A 1 336 ? 69.291 27.589 -93.321 1.00 86.56 336 LEU A O 1
ATOM 2649 N N . LEU A 1 337 ? 69.787 26.263 -91.585 1.00 85.69 337 LEU A N 1
ATOM 2650 C CA . LEU A 1 337 ? 71.222 26.520 -91.557 1.00 85.69 337 LEU A CA 1
ATOM 2651 C C . LEU A 1 337 ? 71.892 25.943 -92.806 1.00 85.69 337 LEU A C 1
ATOM 2653 O O . LEU A 1 337 ? 72.651 26.650 -93.458 1.00 85.69 337 LEU A O 1
ATOM 2657 N N . LYS A 1 338 ? 71.526 24.731 -93.242 1.00 86.81 338 LYS A N 1
ATOM 2658 C CA . LYS A 1 338 ? 71.946 24.167 -94.538 1.00 86.81 338 LYS A CA 1
ATOM 2659 C C . LYS A 1 338 ? 71.456 24.999 -95.718 1.00 86.81 338 LYS A C 1
ATOM 2661 O O . LYS A 1 338 ? 72.205 25.208 -96.668 1.00 86.81 338 LYS A O 1
ATOM 2666 N N . LYS A 1 339 ? 70.208 25.472 -95.689 1.00 86.38 339 LYS A N 1
ATOM 2667 C CA . LYS A 1 339 ? 69.658 26.339 -96.738 1.00 86.38 339 LYS A CA 1
ATOM 2668 C C . LYS A 1 339 ? 70.411 27.666 -96.781 1.00 86.38 339 LYS A C 1
ATOM 2670 O O . LYS A 1 339 ? 70.822 28.080 -97.857 1.00 86.38 339 LYS A O 1
ATOM 2675 N N . LYS A 1 340 ? 70.661 28.277 -95.622 1.00 83.19 340 LYS A N 1
ATOM 2676 C CA . LYS A 1 340 ? 71.454 29.500 -95.497 1.00 83.19 340 LYS A CA 1
ATOM 2677 C C . LYS A 1 340 ? 72.898 29.288 -95.926 1.00 83.19 340 LYS A C 1
ATOM 2679 O O . LYS A 1 340 ? 73.400 30.138 -96.638 1.00 83.19 340 LYS A O 1
ATOM 2684 N N . MET A 1 341 ? 73.529 28.160 -95.599 1.00 78.19 341 MET A N 1
ATOM 2685 C CA . MET A 1 341 ? 74.854 27.800 -96.118 1.00 78.19 341 MET A CA 1
ATOM 2686 C C . MET A 1 341 ? 74.847 27.699 -97.641 1.00 78.19 341 MET A C 1
ATOM 2688 O O . MET A 1 341 ? 75.690 28.311 -98.271 1.00 78.19 341 MET A O 1
ATOM 2692 N N . ARG A 1 342 ? 73.855 27.037 -98.251 1.00 81.44 342 ARG A N 1
ATOM 2693 C CA . ARG A 1 342 ? 73.732 26.988 -99.720 1.00 81.44 342 ARG A CA 1
ATOM 2694 C C . ARG A 1 342 ? 73.511 28.366 -100.344 1.00 81.44 342 ARG A C 1
ATOM 2696 O O . ARG A 1 342 ? 74.090 28.651 -101.383 1.00 81.44 342 ARG A O 1
ATOM 2703 N N . GLU A 1 343 ? 72.681 29.213 -99.735 1.00 81.12 343 GLU A N 1
ATOM 2704 C CA . GLU A 1 343 ? 72.497 30.610 -100.160 1.00 81.12 343 GLU A CA 1
ATOM 2705 C C . GLU A 1 343 ? 73.808 31.410 -100.019 1.00 81.12 343 GLU A C 1
ATOM 2707 O O . GLU A 1 343 ? 74.121 32.258 -100.855 1.00 81.12 343 GLU A O 1
ATOM 2712 N N . LEU A 1 344 ? 74.613 31.115 -98.995 1.00 77.00 344 LEU A N 1
ATOM 2713 C CA . LEU A 1 344 ? 75.908 31.747 -98.757 1.00 77.00 344 LEU A CA 1
ATOM 2714 C C . LEU A 1 344 ? 76.965 31.253 -99.757 1.00 77.00 344 LEU A C 1
ATOM 2716 O O . LEU A 1 344 ? 77.658 32.077 -100.337 1.00 77.00 344 LEU A O 1
ATOM 2720 N N . ASP A 1 345 ? 77.005 29.957 -100.063 1.00 78.06 345 ASP A N 1
ATOM 2721 C CA . ASP A 1 345 ? 77.856 29.370 -101.106 1.00 78.06 345 ASP A CA 1
ATOM 2722 C C . ASP A 1 345 ? 77.486 29.915 -102.493 1.00 78.06 345 ASP A C 1
ATOM 2724 O O . ASP A 1 345 ? 78.358 30.260 -103.290 1.00 78.06 345 ASP A O 1
ATOM 2728 N N . GLN A 1 346 ? 76.188 30.058 -102.783 1.00 76.81 346 GLN A N 1
ATOM 2729 C CA . GLN A 1 346 ? 75.711 30.688 -104.016 1.00 76.81 346 GLN A CA 1
ATOM 2730 C C . GLN A 1 346 ? 76.093 32.167 -104.082 1.00 76.81 346 GLN A C 1
ATOM 2732 O O . GLN A 1 346 ? 76.565 32.620 -105.121 1.00 76.81 346 GLN A O 1
ATOM 2737 N N . SER A 1 347 ? 75.938 32.923 -102.992 1.00 71.12 347 SER A N 1
ATOM 2738 C CA . SER A 1 347 ? 76.346 34.333 -102.978 1.00 71.12 347 SER A CA 1
ATOM 2739 C C . SER A 1 347 ? 77.869 34.504 -103.045 1.00 71.12 347 SER A C 1
ATOM 2741 O O . SER A 1 347 ? 78.333 35.430 -103.703 1.00 71.12 347 SER A O 1
ATOM 2743 N N . GLN A 1 348 ? 78.660 33.583 -102.485 1.00 71.12 348 GLN A N 1
ATOM 2744 C CA . GLN A 1 348 ? 80.111 33.530 -102.690 1.00 71.12 348 GLN A CA 1
ATOM 2745 C C . GLN A 1 348 ? 80.484 33.181 -104.134 1.00 71.12 348 GLN A C 1
ATOM 2747 O O . GLN A 1 348 ? 81.404 33.787 -104.677 1.00 71.12 348 GLN A O 1
ATOM 2752 N N . ALA A 1 349 ? 79.768 32.260 -104.785 1.00 67.75 349 ALA A N 1
ATOM 2753 C CA . ALA A 1 349 ? 79.981 31.944 -106.197 1.00 67.75 349 ALA A CA 1
ATOM 2754 C C . ALA A 1 349 ? 79.645 33.136 -107.111 1.00 67.75 349 ALA A C 1
ATOM 2756 O O . ALA A 1 349 ? 80.398 33.425 -108.042 1.00 67.75 349 ALA A O 1
ATOM 2757 N N . VAL A 1 350 ? 78.565 33.869 -106.818 1.00 70.12 350 VAL A N 1
ATOM 2758 C CA . VAL A 1 350 ? 78.212 35.115 -107.521 1.00 70.12 350 VAL A CA 1
ATOM 2759 C C . VAL A 1 350 ? 79.250 36.205 -107.252 1.00 70.12 350 VAL A C 1
ATOM 2761 O O . VAL A 1 350 ? 79.716 36.834 -108.192 1.00 70.12 350 VAL A O 1
ATOM 2764 N N . ALA A 1 351 ? 79.708 36.376 -106.009 1.00 67.00 351 ALA A N 1
ATOM 2765 C CA . ALA A 1 351 ? 80.768 37.331 -105.687 1.00 67.00 351 ALA A CA 1
ATOM 2766 C C . ALA A 1 351 ? 82.108 36.976 -106.363 1.00 67.00 351 ALA A C 1
ATOM 2768 O O . ALA A 1 351 ? 82.855 37.869 -106.762 1.00 67.00 351 ALA A O 1
ATOM 2769 N N . ALA A 1 352 ? 82.416 35.685 -106.527 1.00 64.50 352 ALA A N 1
ATOM 2770 C CA . ALA A 1 352 ? 83.577 35.226 -107.284 1.00 64.50 352 ALA A CA 1
ATOM 2771 C C . ALA A 1 352 ? 83.437 35.533 -108.787 1.00 64.50 352 ALA A C 1
ATOM 2773 O O . ALA A 1 352 ? 84.414 35.953 -109.407 1.00 64.50 352 ALA A O 1
ATOM 2774 N N . LEU A 1 353 ? 82.235 35.390 -109.357 1.00 64.44 353 LEU A N 1
ATOM 2775 C CA . LEU A 1 353 ? 81.922 35.797 -110.733 1.00 64.44 353 LEU A CA 1
ATOM 2776 C C . LEU A 1 353 ? 82.027 37.318 -110.922 1.00 64.44 353 LEU A C 1
ATOM 2778 O O . LEU A 1 353 ? 82.724 37.752 -111.835 1.00 64.44 353 LEU A O 1
ATOM 2782 N N . ASP A 1 354 ? 81.460 38.120 -110.020 1.00 69.44 354 ASP A N 1
ATOM 2783 C CA . ASP A 1 354 ? 81.559 39.587 -110.050 1.00 69.44 354 ASP A CA 1
ATOM 2784 C C . ASP A 1 354 ? 83.010 40.070 -109.892 1.00 69.44 354 ASP A C 1
ATOM 2786 O O . ASP A 1 354 ? 83.429 41.048 -110.517 1.00 69.44 354 ASP A O 1
ATOM 2790 N N . ALA A 1 355 ? 83.822 39.386 -109.077 1.00 69.62 355 ALA A N 1
ATOM 2791 C CA . ALA A 1 355 ? 85.245 39.687 -108.937 1.00 69.62 355 ALA A CA 1
ATOM 2792 C C . ALA A 1 355 ? 86.037 39.369 -110.219 1.00 69.62 355 ALA A C 1
ATOM 2794 O O . ALA A 1 355 ? 86.967 40.102 -110.566 1.00 69.62 355 ALA A O 1
ATOM 2795 N N . VAL A 1 356 ? 85.675 38.300 -110.938 1.00 66.25 356 VAL A N 1
ATOM 2796 C CA . VAL A 1 356 ? 86.241 37.979 -112.259 1.00 66.25 356 VAL A CA 1
ATOM 2797 C C . VAL A 1 356 ? 85.775 38.993 -113.307 1.00 66.25 356 VAL A C 1
ATOM 2799 O O . VAL A 1 356 ? 86.589 39.447 -114.111 1.00 66.25 356 VAL A O 1
ATOM 2802 N N . GLU A 1 357 ? 84.512 39.415 -113.268 1.00 71.44 357 GLU A N 1
ATOM 2803 C CA . GLU A 1 357 ? 83.960 40.411 -114.190 1.00 71.44 357 GLU A CA 1
ATOM 2804 C C . GLU A 1 357 ? 84.581 41.802 -113.980 1.00 71.44 357 GLU A C 1
ATOM 2806 O O . GLU A 1 357 ? 84.941 42.470 -114.950 1.00 71.44 357 GLU A O 1
ATOM 2811 N N . LYS A 1 358 ? 84.825 42.211 -112.726 1.00 74.62 358 LYS A N 1
ATOM 2812 C CA . LYS A 1 358 ? 85.607 43.422 -112.420 1.00 74.62 358 LYS A CA 1
ATOM 2813 C C . LYS A 1 358 ? 87.022 43.350 -112.984 1.00 74.62 358 LYS A C 1
ATOM 2815 O O . LYS A 1 358 ? 87.447 44.288 -113.647 1.00 74.62 358 LYS A O 1
ATOM 2820 N N . LYS A 1 359 ? 87.724 42.225 -112.809 1.00 71.69 359 LYS A N 1
ATOM 2821 C CA . LYS A 1 359 ? 89.065 42.042 -113.391 1.00 71.69 359 LYS A CA 1
ATOM 2822 C C . LYS A 1 359 ? 89.055 42.065 -114.923 1.00 71.69 359 LYS A C 1
ATOM 2824 O O . LYS A 1 359 ? 90.018 42.534 -115.524 1.00 71.69 359 LYS A O 1
ATOM 2829 N N . LEU A 1 360 ? 87.985 41.583 -115.561 1.00 69.06 360 LEU A N 1
ATOM 2830 C CA . LEU A 1 360 ? 87.802 41.682 -117.013 1.00 69.06 360 LEU A CA 1
ATOM 2831 C C . LEU A 1 360 ? 87.561 43.126 -117.472 1.00 69.06 360 LEU A C 1
ATOM 2833 O O . LEU A 1 360 ? 88.113 43.520 -118.499 1.00 69.06 360 LEU A O 1
ATOM 2837 N N . LYS A 1 361 ? 86.794 43.921 -116.715 1.00 76.31 361 LYS A N 1
ATOM 2838 C CA . LYS A 1 361 ? 86.625 45.361 -116.974 1.00 76.31 361 LYS A CA 1
ATOM 2839 C C . LYS A 1 361 ? 87.928 46.136 -116.797 1.00 76.31 361 LYS A C 1
ATOM 2841 O O . LYS A 1 361 ? 88.311 46.850 -117.714 1.00 76.31 361 LYS A O 1
ATOM 2846 N N . ASP A 1 362 ? 88.660 45.910 -115.709 1.00 73.69 362 ASP A N 1
ATOM 2847 C CA . ASP A 1 362 ? 89.947 46.579 -115.473 1.00 73.69 362 ASP A CA 1
ATOM 2848 C C . ASP A 1 362 ? 90.969 46.253 -116.586 1.00 73.69 362 ASP A C 1
ATOM 2850 O O . ASP A 1 362 ? 91.730 47.118 -117.020 1.00 73.69 362 ASP A O 1
ATOM 2854 N N . LEU A 1 363 ? 90.958 45.020 -117.115 1.00 71.44 363 LEU A N 1
ATOM 2855 C CA . LEU A 1 363 ? 91.768 44.629 -118.278 1.00 71.44 363 LEU A CA 1
ATOM 2856 C C . LEU A 1 363 ? 91.314 45.293 -119.586 1.00 71.44 363 LEU A C 1
ATOM 2858 O O . LEU A 1 363 ? 92.153 45.588 -120.441 1.00 71.44 363 LEU A O 1
ATOM 2862 N N . ALA A 1 364 ? 90.011 45.513 -119.769 1.00 71.69 364 ALA A N 1
ATOM 2863 C CA . ALA A 1 364 ? 89.480 46.221 -120.929 1.00 71.69 364 ALA A CA 1
ATOM 2864 C C . ALA A 1 364 ? 89.864 47.710 -120.897 1.00 71.69 364 ALA A C 1
ATOM 2866 O O . ALA A 1 364 ? 90.360 48.228 -121.899 1.00 71.69 364 ALA A O 1
ATOM 2867 N N . ASP A 1 365 ? 89.742 48.355 -119.737 1.00 77.12 365 ASP A N 1
ATOM 2868 C CA . ASP A 1 365 ? 90.098 49.763 -119.547 1.00 77.12 365 ASP A CA 1
ATOM 2869 C C . ASP A 1 365 ? 91.612 49.988 -119.706 1.00 77.12 365 AS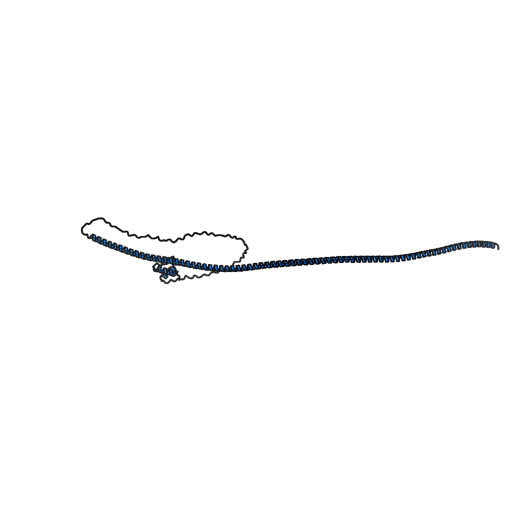P A C 1
ATOM 2871 O O . ASP A 1 365 ? 92.039 50.930 -120.377 1.00 77.12 365 ASP A O 1
ATOM 2875 N N . PHE A 1 366 ? 92.443 49.071 -119.196 1.00 75.75 366 PHE A N 1
ATOM 2876 C CA . PHE A 1 366 ? 93.896 49.097 -119.409 1.00 75.75 366 PHE A CA 1
ATOM 2877 C C . PHE A 1 366 ? 94.282 48.919 -120.887 1.00 75.75 366 PHE A C 1
ATOM 2879 O O . PHE A 1 366 ? 95.219 49.542 -121.392 1.00 75.75 366 PHE A O 1
ATOM 2886 N N . ARG A 1 367 ? 93.542 48.084 -121.627 1.00 73.75 367 ARG A N 1
ATOM 2887 C CA . ARG A 1 367 ? 93.745 47.917 -123.072 1.00 73.75 367 ARG A CA 1
ATOM 2888 C C . ARG A 1 367 ? 93.374 49.186 -123.845 1.00 73.75 367 ARG A C 1
ATOM 2890 O O . ARG A 1 367 ? 94.034 49.504 -124.835 1.00 73.75 367 ARG A O 1
ATOM 2897 N N . GLU A 1 368 ? 92.343 49.908 -123.415 1.00 77.69 368 GLU A N 1
ATOM 2898 C CA . GLU A 1 368 ? 91.947 51.177 -124.028 1.00 77.69 368 GLU A CA 1
ATOM 2899 C C . GLU A 1 368 ? 92.931 52.314 -123.702 1.00 77.69 368 GLU A C 1
ATOM 2901 O O . GLU A 1 368 ? 93.250 53.109 -124.590 1.00 77.69 368 GLU A O 1
ATOM 2906 N N . SER A 1 369 ? 93.484 52.362 -122.482 1.00 73.12 369 SER A N 1
ATOM 2907 C CA . SER A 1 369 ? 94.522 53.343 -122.131 1.00 73.12 369 SER A CA 1
ATOM 2908 C C . SER A 1 369 ? 95.805 53.124 -122.938 1.00 73.12 369 SER A C 1
ATOM 2910 O O . SER A 1 369 ? 96.323 54.074 -123.519 1.00 73.12 369 SER A O 1
ATOM 2912 N N . LEU A 1 370 ? 96.249 51.869 -123.094 1.00 72.06 370 LEU A N 1
ATOM 2913 C CA . LEU A 1 370 ? 97.382 51.517 -123.961 1.00 72.06 370 LEU A CA 1
ATOM 2914 C C . LEU A 1 370 ? 97.162 51.951 -125.416 1.00 72.06 370 LEU A C 1
ATOM 2916 O O . LEU A 1 370 ? 98.096 52.393 -126.080 1.00 72.06 370 LEU A O 1
ATOM 2920 N N . ARG A 1 371 ? 95.929 51.850 -125.924 1.00 74.56 371 ARG A N 1
ATOM 2921 C CA . ARG A 1 371 ? 95.594 52.288 -127.285 1.00 74.56 371 ARG A CA 1
ATOM 2922 C C . ARG A 1 371 ? 95.730 53.804 -127.445 1.00 74.56 371 ARG A C 1
ATOM 2924 O O . ARG A 1 371 ? 96.307 54.249 -128.433 1.00 74.56 371 ARG A O 1
ATOM 2931 N N . LYS A 1 372 ? 95.235 54.577 -126.470 1.00 75.69 372 LYS A N 1
ATOM 2932 C CA . LYS A 1 372 ? 95.311 56.048 -126.475 1.00 75.69 372 LYS A CA 1
ATOM 2933 C C . LYS A 1 372 ? 96.745 56.559 -126.333 1.00 75.69 372 LYS A C 1
ATOM 2935 O O . LYS A 1 372 ? 97.094 57.525 -127.007 1.00 75.69 372 LYS A O 1
ATOM 2940 N N . ASP A 1 373 ? 97.575 55.912 -125.518 1.00 72.88 373 ASP A N 1
ATOM 2941 C CA . ASP A 1 373 ? 98.982 56.303 -125.363 1.00 72.88 373 ASP A CA 1
ATOM 2942 C C . ASP A 1 373 ? 99.792 56.012 -126.636 1.00 72.88 373 ASP A C 1
ATOM 2944 O O . ASP A 1 373 ? 100.535 56.874 -127.103 1.00 72.88 373 ASP A O 1
ATOM 2948 N N . VAL A 1 374 ? 99.556 54.865 -127.286 1.00 72.38 374 VAL A N 1
ATOM 2949 C CA . VAL A 1 374 ? 100.180 54.544 -128.580 1.00 72.38 374 VAL A CA 1
ATOM 2950 C C . VAL A 1 374 ? 99.741 55.524 -129.678 1.00 72.38 374 VAL A C 1
ATOM 2952 O O . VAL A 1 374 ? 100.585 56.010 -130.429 1.00 72.38 374 VAL A O 1
ATOM 2955 N N . GLU A 1 375 ? 98.452 55.874 -129.766 1.00 68.44 375 GLU A N 1
ATOM 2956 C CA . GLU A 1 375 ? 97.966 56.888 -130.721 1.00 68.44 375 GLU A CA 1
ATOM 2957 C C . GLU A 1 375 ? 98.597 58.269 -130.474 1.00 68.44 375 GLU A C 1
ATOM 2959 O O . GLU A 1 375 ? 98.960 58.957 -131.429 1.00 68.44 375 GLU A O 1
ATOM 2964 N N . ARG A 1 376 ? 98.803 58.660 -129.210 1.00 71.25 376 ARG A N 1
ATOM 2965 C CA . ARG A 1 376 ? 99.429 59.938 -128.838 1.00 71.25 376 ARG A CA 1
ATOM 2966 C C . ARG A 1 376 ? 100.914 59.995 -129.201 1.00 71.25 376 ARG A C 1
ATOM 2968 O O . ARG A 1 376 ? 101.385 61.032 -129.680 1.00 71.25 376 ARG A O 1
ATOM 2975 N N . ASP A 1 377 ? 101.631 58.888 -129.026 1.00 68.19 377 ASP A N 1
ATOM 2976 C CA . ASP A 1 377 ? 103.042 58.782 -129.398 1.00 68.19 377 ASP A CA 1
ATOM 2977 C C . ASP A 1 377 ? 103.226 58.823 -130.921 1.00 68.19 377 ASP A C 1
ATOM 2979 O O . ASP A 1 377 ? 104.087 59.562 -131.412 1.00 68.19 377 ASP A O 1
ATOM 2983 N N . PHE A 1 378 ? 102.365 58.137 -131.686 1.00 67.19 378 PHE A N 1
ATOM 2984 C CA . PHE A 1 378 ? 102.371 58.213 -133.152 1.00 67.19 378 PHE A CA 1
ATOM 2985 C C . PHE A 1 378 ? 102.100 59.637 -133.667 1.00 67.19 378 PHE A C 1
ATOM 2987 O O . PHE A 1 378 ? 102.813 60.111 -134.558 1.00 67.19 378 PHE A O 1
ATOM 2994 N N . ASP A 1 379 ? 101.142 60.357 -133.080 1.00 68.75 379 ASP A N 1
ATOM 2995 C CA . ASP A 1 379 ? 100.795 61.722 -133.497 1.00 68.75 379 ASP A CA 1
ATOM 2996 C C . ASP A 1 379 ? 101.918 62.741 -133.208 1.00 68.75 379 ASP A C 1
ATOM 2998 O O . ASP A 1 379 ? 102.146 63.676 -133.988 1.00 68.75 379 ASP A O 1
ATOM 3002 N N . SER A 1 380 ? 102.669 62.554 -132.114 1.00 67.44 380 SER A N 1
ATOM 3003 C CA . SER A 1 380 ? 103.809 63.419 -131.770 1.00 67.44 380 SER A CA 1
ATOM 3004 C C . SER A 1 380 ? 105.001 63.211 -132.716 1.00 67.44 380 SER A C 1
ATOM 3006 O O . SER A 1 380 ? 105.630 64.183 -133.152 1.00 67.44 380 SER A O 1
ATOM 3008 N N . ILE A 1 381 ? 105.254 61.959 -133.120 1.00 68.25 381 ILE A N 1
ATOM 3009 C CA . ILE A 1 381 ? 106.340 61.598 -134.038 1.00 68.25 381 ILE A CA 1
ATOM 3010 C C . ILE A 1 381 ? 106.047 62.125 -135.452 1.00 68.25 381 ILE A C 1
ATOM 3012 O O . ILE A 1 381 ? 106.940 62.681 -136.099 1.00 68.25 381 ILE A O 1
ATOM 3016 N N . TYR A 1 382 ? 104.798 62.030 -135.926 1.00 63.69 382 TYR A N 1
ATOM 3017 C CA . TYR A 1 382 ? 104.411 62.562 -137.238 1.00 63.69 382 TYR A CA 1
ATOM 3018 C C . TYR A 1 382 ? 104.484 64.096 -137.301 1.00 63.69 382 TYR A C 1
ATOM 3020 O O . TYR A 1 382 ? 105.031 64.640 -138.265 1.00 63.69 382 TYR A O 1
ATOM 3028 N N . LYS A 1 383 ? 104.026 64.817 -136.265 1.00 68.62 383 LYS A N 1
ATOM 3029 C CA . LYS A 1 383 ? 104.108 66.293 -136.221 1.00 68.62 383 LYS A CA 1
ATOM 3030 C C . LYS A 1 383 ? 105.545 66.812 -136.148 1.00 68.62 383 LYS A C 1
ATOM 3032 O O . LYS A 1 383 ? 105.870 67.792 -136.822 1.00 68.62 383 LYS A O 1
ATOM 3037 N N . ALA A 1 384 ? 106.423 66.149 -135.393 1.00 67.50 384 ALA A N 1
ATOM 3038 C CA . ALA A 1 384 ? 107.837 66.522 -135.328 1.00 67.50 384 ALA A CA 1
ATOM 3039 C C . ALA A 1 384 ? 108.541 66.344 -136.687 1.00 67.50 384 ALA A C 1
ATOM 3041 O O . ALA A 1 384 ? 109.295 67.219 -137.119 1.00 67.50 384 ALA A O 1
ATOM 3042 N N . ARG A 1 385 ? 108.242 65.252 -137.405 1.00 70.44 385 ARG A N 1
ATOM 3043 C CA . ARG A 1 385 ? 108.878 64.934 -138.692 1.00 70.44 385 ARG A CA 1
ATOM 3044 C C . ARG A 1 385 ? 108.383 65.815 -139.845 1.00 70.44 385 ARG A C 1
ATOM 3046 O O . ARG A 1 385 ? 109.185 66.217 -140.684 1.00 70.44 385 ARG A O 1
ATOM 3053 N N . ILE A 1 386 ? 107.099 66.184 -139.853 1.00 68.75 386 ILE A N 1
ATOM 3054 C CA . ILE A 1 386 ? 106.517 67.114 -140.840 1.00 68.75 386 ILE A CA 1
ATOM 3055 C C . ILE A 1 386 ? 107.095 68.531 -140.684 1.00 68.75 386 ILE A C 1
ATOM 3057 O O . ILE A 1 386 ? 107.446 69.169 -141.678 1.00 68.75 386 ILE A O 1
ATOM 3061 N N . ASN A 1 387 ? 107.281 69.014 -139.452 1.00 70.56 387 ASN A N 1
ATOM 3062 C CA . ASN A 1 387 ? 107.873 70.336 -139.216 1.00 70.56 387 ASN A CA 1
ATOM 3063 C C . ASN A 1 387 ? 109.349 70.417 -139.640 1.00 70.56 387 ASN A C 1
ATOM 3065 O O . ASN A 1 387 ? 109.793 71.460 -140.122 1.00 70.56 387 ASN A O 1
ATOM 3069 N N . GLN A 1 388 ? 110.102 69.321 -139.517 1.00 70.50 388 GLN A N 1
ATOM 3070 C CA . GLN A 1 388 ? 111.499 69.266 -139.951 1.00 70.50 388 GLN A CA 1
ATOM 3071 C C . GLN A 1 388 ? 111.631 69.336 -141.484 1.00 70.50 388 GLN A C 1
ATOM 3073 O O . GLN A 1 388 ? 112.488 70.060 -141.990 1.00 70.50 388 GLN A O 1
ATOM 3078 N N . TYR A 1 389 ? 110.731 68.672 -142.222 1.00 68.50 389 TYR A N 1
ATOM 3079 C CA . TYR A 1 389 ? 110.663 68.769 -143.686 1.00 68.50 389 TYR A CA 1
ATOM 3080 C C . TYR A 1 389 ? 110.245 70.166 -144.164 1.00 68.50 389 TYR A C 1
ATOM 3082 O O . TYR A 1 389 ? 110.871 70.714 -145.069 1.00 68.50 389 TYR A O 1
ATOM 3090 N N . ASN A 1 390 ? 109.254 70.789 -143.520 1.00 69.00 390 ASN A N 1
ATOM 3091 C CA . ASN A 1 390 ? 108.809 72.137 -143.889 1.00 69.00 390 ASN A CA 1
ATOM 3092 C C . ASN A 1 390 ? 109.898 73.204 -143.685 1.00 69.00 390 ASN A C 1
ATOM 3094 O O . ASN A 1 390 ? 109.965 74.159 -144.456 1.00 69.00 390 ASN A O 1
ATOM 3098 N N . LYS A 1 391 ? 110.782 73.037 -142.692 1.00 73.44 391 LYS A N 1
ATOM 3099 C CA . LYS A 1 391 ? 111.917 73.947 -142.481 1.00 73.44 391 LYS A CA 1
ATOM 3100 C C . LYS A 1 391 ? 112.963 73.839 -143.602 1.00 73.44 391 LYS A C 1
ATOM 3102 O O . LYS A 1 391 ? 113.395 74.862 -144.120 1.00 73.44 391 LYS A O 1
ATOM 3107 N N . GLN A 1 392 ? 113.291 72.618 -144.032 1.00 68.88 392 GLN A N 1
ATOM 3108 C CA . GLN A 1 392 ? 114.257 72.375 -145.115 1.00 68.88 392 GLN A CA 1
ATOM 3109 C C . GLN A 1 392 ? 113.750 72.824 -146.494 1.00 68.88 392 GLN A C 1
ATOM 3111 O O . GLN A 1 392 ? 114.540 73.244 -147.335 1.00 68.88 392 GLN A O 1
ATOM 3116 N N . VAL A 1 393 ? 112.436 72.754 -146.739 1.00 69.38 393 VAL A N 1
ATOM 3117 C CA . VAL A 1 393 ? 111.831 73.254 -147.986 1.00 69.38 393 VAL A CA 1
ATOM 3118 C C . VAL A 1 393 ? 111.872 74.782 -148.050 1.00 69.38 393 VAL A C 1
ATOM 3120 O O . VAL A 1 393 ? 112.100 75.332 -149.122 1.00 69.38 393 VAL A O 1
ATOM 3123 N N . LYS A 1 394 ? 111.702 75.470 -146.914 1.00 69.56 394 LYS A N 1
ATOM 3124 C CA . LYS A 1 394 ? 111.707 76.938 -146.852 1.00 69.56 394 LYS A CA 1
ATOM 3125 C C . LYS A 1 394 ? 113.106 77.529 -147.063 1.00 69.56 394 LYS A C 1
ATOM 3127 O O . LYS A 1 394 ? 113.251 78.425 -147.880 1.00 69.56 394 LYS A O 1
ATOM 3132 N N . GLU A 1 395 ? 114.132 76.947 -146.437 1.00 69.56 395 GLU A N 1
ATOM 3133 C CA . GLU A 1 395 ? 115.536 77.353 -146.648 1.00 69.56 395 GLU A CA 1
ATOM 3134 C C . GLU A 1 395 ? 115.979 77.171 -148.112 1.00 69.56 395 GLU A C 1
ATOM 3136 O O . GLU A 1 395 ? 116.652 78.038 -148.662 1.00 69.56 395 GLU A O 1
ATOM 3141 N N . LYS A 1 396 ? 115.528 76.104 -148.790 1.00 66.25 396 LYS A N 1
ATOM 3142 C CA . LYS A 1 396 ? 115.802 75.912 -150.225 1.00 66.25 396 LYS A CA 1
ATOM 3143 C C . LYS A 1 396 ? 115.009 76.845 -151.141 1.00 66.25 396 LYS A C 1
ATOM 3145 O O . LYS A 1 396 ? 115.478 77.139 -152.236 1.00 66.25 396 LYS A O 1
ATOM 3150 N N . LEU A 1 397 ? 113.820 77.293 -150.733 1.00 64.75 397 LEU A N 1
ATOM 3151 C CA . LEU A 1 397 ? 113.046 78.282 -151.490 1.00 64.75 3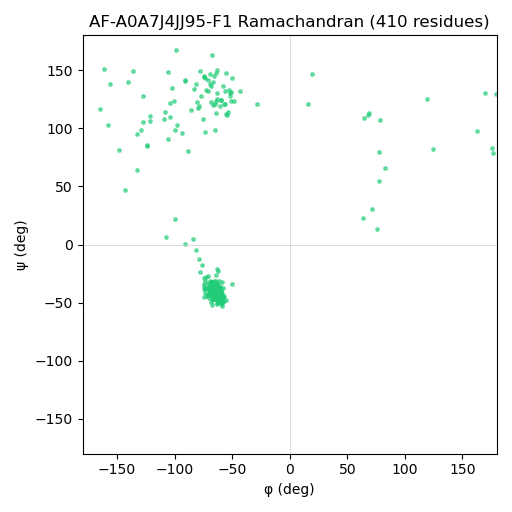97 LEU A CA 1
ATOM 3152 C C . LEU A 1 397 ? 113.712 79.664 -151.423 1.00 64.75 397 LEU A C 1
ATOM 3154 O O . LEU A 1 397 ? 113.848 80.319 -152.451 1.00 64.75 397 LEU A O 1
ATOM 3158 N N . ASP A 1 398 ? 114.206 80.050 -150.244 1.00 69.31 398 ASP A N 1
ATOM 3159 C CA . ASP A 1 398 ? 114.891 81.329 -150.038 1.00 69.31 398 ASP A CA 1
ATOM 3160 C C . ASP A 1 398 ? 116.248 81.386 -150.787 1.00 69.31 398 ASP A C 1
ATOM 3162 O O . ASP A 1 398 ? 116.624 82.437 -151.310 1.00 69.31 398 ASP A O 1
ATOM 3166 N N . GLU A 1 399 ? 116.957 80.256 -150.940 1.00 66.94 399 GLU A N 1
ATOM 3167 C CA . GLU A 1 399 ? 118.162 80.152 -151.792 1.00 66.94 399 GLU A CA 1
ATOM 3168 C C . GLU A 1 399 ? 117.853 80.276 -153.299 1.00 66.94 399 GLU A C 1
ATOM 3170 O O . GLU A 1 399 ? 118.639 80.861 -154.055 1.00 66.94 399 GLU A O 1
ATOM 3175 N N . VAL A 1 400 ? 116.701 79.765 -153.752 1.00 65.38 400 VAL A N 1
ATOM 3176 C CA . VAL A 1 400 ? 116.251 79.864 -155.154 1.00 65.38 400 VAL A CA 1
ATOM 3177 C C . VAL A 1 400 ? 115.759 81.278 -155.485 1.00 65.38 400 VAL A C 1
ATOM 3179 O O . VAL A 1 400 ? 116.072 81.800 -156.556 1.00 65.38 400 VAL A O 1
ATOM 3182 N N . ASP A 1 401 ? 115.068 81.945 -154.560 1.00 63.56 401 ASP A N 1
ATOM 3183 C CA . ASP A 1 401 ? 114.616 83.329 -154.748 1.00 63.56 401 ASP A CA 1
ATOM 3184 C C . ASP A 1 401 ? 115.782 84.336 -154.701 1.00 63.56 401 ASP A C 1
ATOM 3186 O O . ASP A 1 401 ? 115.798 85.306 -155.468 1.00 63.56 401 ASP A O 1
ATOM 3190 N N . ALA A 1 402 ? 116.819 84.074 -153.895 1.00 62.75 402 ALA A N 1
ATOM 3191 C CA . ALA A 1 402 ? 118.058 84.857 -153.905 1.00 62.75 402 ALA A CA 1
ATOM 3192 C C . ALA A 1 402 ? 118.832 84.719 -155.233 1.00 62.75 402 ALA A C 1
ATOM 3194 O O . ALA A 1 402 ? 119.342 85.711 -155.759 1.00 62.75 402 ALA A O 1
ATOM 3195 N N . SER A 1 403 ? 118.854 83.522 -155.829 1.00 60.06 403 SER A N 1
ATOM 3196 C CA . SER A 1 403 ? 119.512 83.275 -157.123 1.00 60.06 403 SER A CA 1
ATOM 3197 C C . SER A 1 403 ? 118.688 83.750 -158.338 1.00 60.06 403 SER A C 1
ATOM 3199 O O . SER A 1 403 ? 119.258 84.115 -159.369 1.00 60.06 403 SER A O 1
ATOM 3201 N N . LEU A 1 404 ? 117.360 83.879 -158.215 1.00 57.00 404 LEU A N 1
ATOM 3202 C CA . LEU A 1 404 ? 116.489 84.517 -159.218 1.00 57.00 404 LEU A CA 1
ATOM 3203 C C . LEU A 1 404 ? 116.594 86.054 -159.235 1.00 57.00 404 LEU A C 1
ATOM 3205 O O . LEU A 1 404 ? 116.409 86.675 -160.288 1.00 57.00 404 LEU A O 1
ATOM 3209 N N . ALA A 1 405 ? 116.917 86.684 -158.102 1.00 59.53 405 ALA A N 1
ATOM 3210 C CA . ALA A 1 405 ? 117.124 88.131 -158.023 1.00 59.53 405 ALA A CA 1
ATOM 3211 C C . ALA A 1 405 ? 118.467 88.578 -158.636 1.00 59.53 405 ALA A C 1
ATOM 3213 O O . ALA A 1 405 ? 118.520 89.633 -159.276 1.00 59.53 405 ALA A O 1
ATOM 3214 N N . GLU A 1 406 ? 119.529 87.770 -158.527 1.00 58.16 406 GLU A N 1
ATOM 3215 C CA . GLU A 1 406 ? 120.798 88.042 -159.221 1.00 58.16 406 GLU A CA 1
ATOM 3216 C C . GLU A 1 406 ? 120.668 87.920 -160.751 1.00 58.16 406 GLU A C 1
ATOM 3218 O O . GLU A 1 406 ? 121.254 88.717 -161.484 1.00 58.16 406 GLU A O 1
ATOM 3223 N N . LEU A 1 407 ? 119.801 87.032 -161.253 1.00 55.94 407 LEU A N 1
ATOM 3224 C CA . LEU A 1 407 ? 119.536 86.885 -162.692 1.00 55.94 407 LEU A CA 1
ATOM 3225 C C . LEU A 1 407 ? 118.745 88.053 -163.310 1.00 55.94 407 LEU A C 1
ATOM 3227 O O . LEU A 1 407 ? 118.933 88.361 -164.487 1.00 55.94 407 LEU A O 1
ATOM 3231 N N . LYS A 1 408 ? 117.919 88.776 -162.539 1.00 56.09 408 LYS A N 1
ATOM 3232 C CA . LYS A 1 408 ? 117.228 89.985 -163.037 1.00 56.09 408 LYS A CA 1
ATOM 3233 C C . LYS A 1 408 ? 118.110 91.240 -163.078 1.00 56.09 408 LYS A C 1
ATOM 3235 O O . LYS A 1 408 ? 117.739 92.196 -163.752 1.00 56.09 408 LYS A O 1
ATOM 3240 N N . LYS A 1 409 ? 119.293 91.229 -162.450 1.00 56.28 409 LYS A N 1
ATOM 3241 C CA . LYS A 1 409 ? 120.326 92.273 -162.616 1.00 56.28 409 LYS A CA 1
ATOM 3242 C C . LYS A 1 409 ? 121.187 92.100 -163.879 1.00 56.28 409 LYS A C 1
ATOM 3244 O O . LYS A 1 409 ? 121.979 92.985 -164.177 1.00 56.28 409 LYS A O 1
ATOM 3249 N N . ALA A 1 410 ? 121.018 91.015 -164.641 1.00 53.53 410 ALA A N 1
ATOM 3250 C CA . ALA A 1 410 ? 121.823 90.719 -165.832 1.00 53.53 410 ALA A CA 1
ATOM 3251 C C . ALA A 1 410 ? 121.086 90.907 -167.178 1.00 53.53 410 ALA A C 1
ATOM 3253 O O . ALA A 1 410 ? 121.645 90.588 -168.226 1.00 53.53 410 ALA A O 1
ATOM 3254 N N . GLN A 1 411 ? 119.851 91.430 -167.191 1.00 48.41 411 GLN A N 1
ATOM 3255 C CA . GLN A 1 411 ? 119.100 91.638 -168.439 1.00 48.41 411 GLN A CA 1
ATOM 3256 C C . GLN A 1 411 ? 118.246 92.925 -168.468 1.00 48.41 411 GLN A C 1
ATOM 3258 O O . GLN A 1 411 ? 117.085 92.896 -168.871 1.00 48.41 411 GLN A O 1
ATOM 3263 N N . LYS A 1 412 ? 118.829 94.062 -168.061 1.00 36.94 412 LYS A N 1
ATOM 3264 C CA . LYS A 1 412 ? 118.807 95.353 -168.787 1.00 36.94 412 LYS A CA 1
ATOM 3265 C C . LYS A 1 412 ? 119.597 96.425 -168.051 1.00 36.94 412 LYS A C 1
ATOM 3267 O O . LYS A 1 412 ? 119.354 96.590 -166.838 1.00 36.94 412 LYS A O 1
#

Mean predicted aligned error: 23.25 Å

Foldseek 3Di:
DDPLLVLLLVLLLVLVVLVHDLVVQLVLVVVLVDDSVVSVQSNCVSVVHDRPDPDPDDDDDDDDDDDDDDDDDDDDDDDDDDDDDDDDDDDDDDDDDDDDDDDDDDDDDPDDDDDDDDDDDDDDDDDDDDDDDDDDDDDDDDDVVVVVVVVVVVVVVVVVVVVVVVVVVVVVVVVVVVVVVVSVVVSVVSSVVSSVVSVVVVVVVVVVVVVVVVVVVVVVVVVVVVVVVVVVVVVVVVVVVVVVVVVVVVVVVVVVVVVVVVVVVVVVVVVVVVVVVVVVVVVVVVVVVVVVVVVVVVVVVVVVVVVVVVVVVVVVVVVVVVVVVVVVVVVVVVVVVVVVVVVVVVVVVVVVVVVVVVVVVVVVVVVVVVVVVVVVVVVVVVVVVVVVVVVVVVVVVVVVVVVVVVVVVVDD

Sequence (412 aa):
MDSKHAILLDSVKKLVGLGISDQEIVANLRQVNVSEQDARALLAEARGGKPVAREPLAARPVAEPLEEDVTESEGVFGEVAGGWEDEKEEAPEPKAKPVEAPPVREPVSMQKAFGFFGKKARVEPSPQQPVAASGQPERKPDREHLWDSGILTAVDARLDEMKRLKQELDAVLDAKIAEALKRESTKVSVLLESQRTLMLSKVQAEFESNRRQLQEILDQKLLEIRKTNELTQENVSRIQAQRQLSEQLSKDLAANIRLLEESKAKWFAETNNELQRAELRFNEFLKTAEQRLNQLEARISKTLEVEGHISEGFMNDVKLRVDDMVSGKSAELDQLLKKKMRELDQSQAVAALDAVEKKLKDLADFRESLRKDVERDFDSIYKARINQYNKQVKEKLDEVDASLAELKKAQK